Protein AF-A0A7V0ZMS6-F1 (afdb_monomer_lite)

Foldseek 3Di:
DDDDDDDPPPPPPPPPPPQQPAPLQFWKKKWWAAQAKDAQDKDKAKFLQVVLCVLSPHDDAFDQLQKWKFWADPSNHGPGTFAWGWFDDPDPSIIIIMTTPHGMDGHGDMTMMGTGTRHNDDHDQDPWFWAWDDDPFWIWIDQDQKIFIFGQAQQRDTQWMGGNNDIFGWHWFWWFADPATFGWGNGGWPDWDWRDGTTFKTKIKTKTWGHPVPHHDPFTKIKIKIWMDGHPAQKIKIKIKIFTNAQDKTPKTFDGKIFCPPTQWQKKDAPVGIDGQDQDQDKAKHPAKMWTFDQFKIKMKGPAAIWIWTSHHDPPTGIITGRDMDITGGRIDMTIIMIGIGGGDVCPVVVVSVSVCVVTPIDMFIDNPSLVVLLVVLVVLLVVLLVCLVVDDDLLNVLSVVLSLLLVLLSVQLRVCRRSNNNVSSVVSSVRSVCSSPDDSPPDPWDQFQQWTFDDHVQWTWTDGQAWIWTFAHLQQQTATRWIAGNVVRDTFFHDNRQQGWFKKWKKDDDPRIDIDTSRNFHWDWDDDRQKIWIWGDDQKTKIKIWGDHHPDSDIDIDIDIDGPDDPMDTDDMDGRPGDGGDAPDDQQQFKWKDQFLDPPDTDRACSNVQDKDKHKPPSGAQKMWIDGPHDIDIDGDDDPPDPMDMDIGGNDPPPD

Sequence (657 aa):
MNRIAMVLLVIICLASGAGAQADESGVLVEVTAGEAAVTDWVVEQMLDLATAAQLLGYQGAVQPADVRVVEVDGQGNGLGVVASQVDPAEREGEFVVTWVMPGQTQPGATRYFSVRLQDKGEVPVPQTSIRVSTGEDTITVRNGPIALEHQRGIGGMIREVTVGGTTGAFTWNDKAYDGAVYYLANHRANEMKVVADGPLRAVVETQGEYLDDSNPAASHPQAKYRFTTYAGQPVTHVEAAVTQDFAKQWGSLHFIEIQIGEAPVDSCVTDSGSAVLQQAGRSYDGDQWAAVYGDNLLIGVANGSGPGVWDGGGQHYGAYLRAGTAPWNTSYCPWQATLFWGAGQQDIQRLKSWSAIMASPPTATVHLPPLDNRLAQANSLLTAKERQLATLEGEQWAAAHVAVLLARAHLAAATTKAAAGSFGPAQEALDRAEAALSAQMGESDLEVTDGVMAGLVAGHPYLGNRKVAFVWSRPEDGAGLLSVYDRRARHEFLKVNPTAASLWQIAVKKGEGGESYSNVGVPCIVTREGHRLDFVWGGGMEVRVRATLNRSETVARLRLEAAPQEVGEGLLSVTFPAVKGILPLTQNAKGDAILDTRQLGWERPSPLHSGNVVDTRYPYGMQFSAIVADGRGLYFAEEDPEANRKNLTWSGQQQTG

Radius of gyration: 28.62 Å; chains: 1; bounding box: 100×54×70 Å

Secondary structure (DSSP, 8-state):
-----------------------TTEEEEEEE--SS-EEEEEEEEEEEHHHHHHHTT--SPPPGGG-EEEEE-TT--EEEE--EEEEE-SSTTEEEEEEEEEEEE-TT-EEEEEEESS--SPPPPPSS--EEEE-SSEEEEE-SSEEEEEEGGGTT-EEEEEETTEEEE-EE--EEESSSEEESTTS--SEEEEEEESSSEEEEEEEEE-EETTEEPTT--EEEEEEEEETT-SEEEEEEEEE-SS-PPEEEEEEEEEE-TTSS--EEEETTEEEE---SS-EEE-SSEEEEE-SS-EEEEESSSS-EEE---SSS---EEEEEEEEE-SSEEEEEEEEEEESSGGGHHHHHHHHHHHHS--EEEEE-HHHHHHHHHHHHHHHHHHHHGGG--HHHHHHHHHHHHHHHHHHHHHHHHHHTT-HHHHHHHHHHHHHHHH--TT-EEEEEETTEEEEEETTEEEEE-SSEEEEE--GGGT--EEEEEETTTTEE-B---GGG--S-EEEEEETTEEEEEESTT--EEEEEETTEEEEEE-SSEEEEEEEE--TT-S--EEEEEEEESSTT-EEEEEE-S----BPPSSGGGTT-EEEETTSTTEEEE-HHHH---EEEETTSS-SEEEEEETTEEEEEE---SS-S--EEEE-------

pLDDT: mean 89.42, std 14.13, range [22.62, 98.75]

Structure (mmCIF, N/CA/C/O backbone):
data_AF-A0A7V0ZMS6-F1
#
_entry.id   AF-A0A7V0ZMS6-F1
#
loop_
_atom_site.group_PDB
_atom_site.id
_atom_site.type_symbol
_atom_site.label_atom_id
_atom_site.label_alt_id
_atom_site.label_comp_id
_atom_site.label_asym_id
_atom_site.label_entity_id
_atom_site.label_seq_id
_atom_site.pdbx_PDB_ins_code
_atom_site.Cartn_x
_atom_site.Cartn_y
_atom_site.Cartn_z
_atom_site.occupancy
_atom_site.B_iso_or_equiv
_atom_site.auth_seq_id
_atom_site.auth_comp_id
_atom_site.auth_asym_id
_atom_site.auth_atom_id
_atom_site.pdbx_PDB_model_num
ATOM 1 N N . MET A 1 1 ? -57.181 -6.067 25.468 1.00 32.91 1 MET A N 1
ATOM 2 C CA . MET A 1 1 ? -57.775 -5.614 24.194 1.00 32.91 1 MET A CA 1
ATOM 3 C C . MET A 1 1 ? -56.885 -4.530 23.597 1.00 32.91 1 MET A C 1
ATOM 5 O O . MET A 1 1 ? -56.791 -3.449 24.155 1.00 32.91 1 MET A O 1
ATOM 9 N N . ASN A 1 2 ? -56.167 -4.926 22.542 1.00 29.48 2 ASN A N 1
ATOM 10 C CA . ASN A 1 2 ? -55.513 -4.179 21.459 1.00 29.48 2 ASN A CA 1
ATOM 11 C C . ASN A 1 2 ? -54.747 -2.880 21.773 1.00 29.48 2 ASN A C 1
ATOM 13 O O . ASN A 1 2 ? -55.294 -1.784 21.695 1.00 29.48 2 ASN A O 1
ATOM 17 N N . ARG A 1 3 ? -53.425 -3.014 21.969 1.00 25.69 3 ARG A N 1
ATOM 18 C CA . ARG A 1 3 ? -52.448 -1.970 21.623 1.00 25.69 3 ARG A CA 1
ATOM 19 C C . ARG A 1 3 ? -51.926 -2.244 20.214 1.00 25.69 3 ARG A C 1
ATOM 21 O O . ARG A 1 3 ? -51.413 -3.322 19.935 1.00 25.69 3 ARG A O 1
ATOM 28 N N . ILE A 1 4 ? -52.136 -1.264 19.347 1.00 26.53 4 ILE A N 1
ATOM 29 C CA . ILE A 1 4 ? -51.775 -1.242 17.933 1.00 26.53 4 ILE A CA 1
ATOM 30 C C . ILE A 1 4 ? -50.248 -1.189 17.819 1.00 26.53 4 ILE A C 1
ATOM 32 O O . ILE A 1 4 ? -49.621 -0.229 18.262 1.00 26.53 4 ILE A O 1
ATOM 36 N N . ALA A 1 5 ? -49.663 -2.236 17.238 1.00 27.58 5 ALA A N 1
ATOM 37 C CA . ALA A 1 5 ? -48.294 -2.238 16.750 1.00 27.58 5 ALA A CA 1
ATOM 38 C C . ALA A 1 5 ? -48.255 -1.420 15.452 1.00 27.58 5 ALA A C 1
ATOM 40 O O . ALA A 1 5 ? -48.781 -1.837 14.422 1.00 27.58 5 ALA A O 1
ATOM 41 N N . MET A 1 6 ? -47.681 -0.224 15.523 1.00 22.62 6 MET A N 1
ATOM 42 C CA . MET A 1 6 ? -47.462 0.638 14.369 1.00 22.62 6 MET A CA 1
ATOM 43 C C . MET A 1 6 ? -46.126 0.243 13.733 1.00 22.62 6 MET A C 1
ATOM 45 O O . MET A 1 6 ? -45.063 0.702 14.141 1.00 22.62 6 MET A O 1
ATOM 49 N N . VAL A 1 7 ? -46.191 -0.674 12.766 1.00 24.72 7 VAL A N 1
ATOM 50 C CA . VAL A 1 7 ? -45.080 -1.004 11.866 1.00 24.72 7 VAL A CA 1
ATOM 51 C C . VAL A 1 7 ? -44.887 0.192 10.935 1.00 24.72 7 VAL A C 1
ATOM 53 O O . VAL A 1 7 ? -45.712 0.452 10.061 1.00 24.72 7 VAL A O 1
ATOM 56 N N . LEU A 1 8 ? -43.823 0.961 11.163 1.00 23.20 8 LEU A N 1
ATOM 57 C CA . LEU A 1 8 ? -43.428 2.073 10.306 1.00 23.20 8 LEU A CA 1
ATOM 58 C C . LEU A 1 8 ? -42.739 1.496 9.058 1.00 23.20 8 LEU A C 1
ATOM 60 O O . LEU A 1 8 ? -41.528 1.288 9.036 1.00 23.20 8 LEU A O 1
ATOM 64 N N . LEU A 1 9 ? -43.532 1.188 8.033 1.00 22.78 9 LEU A N 1
ATOM 65 C CA . LEU A 1 9 ? -43.042 0.836 6.703 1.00 22.78 9 LEU A CA 1
ATOM 66 C C . LEU A 1 9 ? -42.518 2.122 6.037 1.00 22.78 9 LEU A C 1
ATOM 68 O O . LEU A 1 9 ? -43.286 2.904 5.480 1.00 22.78 9 LEU A O 1
ATOM 72 N N . VAL A 1 10 ? -41.216 2.388 6.148 1.00 25.22 10 VAL A N 1
ATOM 73 C CA . VAL A 1 10 ? -40.563 3.465 5.391 1.00 25.22 10 VAL A CA 1
ATOM 74 C C . VAL A 1 10 ? -40.392 2.974 3.956 1.00 25.22 10 VAL A C 1
ATOM 76 O O . VAL A 1 10 ? -39.513 2.169 3.665 1.00 25.22 10 VAL A O 1
ATOM 79 N N . ILE A 1 11 ? -41.257 3.449 3.061 1.00 25.55 11 ILE A N 1
ATOM 80 C CA . ILE A 1 11 ? -41.074 3.317 1.615 1.00 25.55 11 ILE A CA 1
ATOM 81 C C . ILE A 1 11 ? -39.886 4.210 1.243 1.00 25.55 11 ILE A C 1
ATOM 83 O O . ILE A 1 11 ? -40.008 5.432 1.172 1.00 25.55 11 ILE A O 1
ATOM 87 N N . ILE A 1 12 ? -38.714 3.602 1.063 1.00 29.53 12 ILE A N 1
ATOM 88 C CA . ILE A 1 12 ? -37.570 4.254 0.429 1.00 29.53 12 ILE A CA 1
ATOM 89 C C . ILE A 1 12 ? -37.911 4.337 -1.058 1.00 29.53 12 ILE A C 1
ATOM 91 O O . ILE A 1 12 ? -37.874 3.335 -1.769 1.00 29.53 12 ILE A O 1
ATOM 95 N N . CYS A 1 13 ? -38.274 5.531 -1.528 1.00 24.78 13 CYS A N 1
ATOM 96 C CA . CYS A 1 13 ? -38.250 5.838 -2.952 1.00 24.78 13 CYS A CA 1
ATOM 97 C C . CYS A 1 13 ? -36.790 5.774 -3.414 1.00 24.78 13 CYS A C 1
ATOM 99 O O . CYS A 1 13 ? -36.061 6.761 -3.329 1.00 24.78 13 CYS A O 1
ATOM 101 N N . LEU A 1 14 ? -36.359 4.598 -3.870 1.00 30.97 14 LEU A N 1
ATOM 102 C CA . LEU A 1 14 ? -35.185 4.470 -4.718 1.00 30.97 14 LEU A CA 1
ATOM 103 C C . LEU A 1 14 ? -35.479 5.289 -5.974 1.00 30.97 14 LEU A C 1
ATOM 105 O O . LEU A 1 14 ? -36.296 4.899 -6.806 1.00 30.97 14 LEU A O 1
ATOM 109 N N . ALA A 1 15 ? -34.831 6.444 -6.101 1.00 29.28 15 ALA A N 1
ATOM 110 C CA . ALA A 1 15 ? -34.586 7.019 -7.408 1.00 29.28 15 ALA A CA 1
ATOM 111 C C . ALA A 1 15 ? -33.627 6.057 -8.118 1.00 29.28 15 ALA A C 1
ATOM 113 O O . ALA A 1 15 ? -32.411 6.217 -8.073 1.00 29.28 15 ALA A O 1
ATOM 114 N N . SER A 1 16 ? -34.185 5.000 -8.704 1.00 33.62 16 SER A N 1
ATOM 115 C CA . SER A 1 16 ? -33.523 4.196 -9.714 1.00 33.62 16 SER A CA 1
ATOM 116 C C . SER A 1 16 ? -33.267 5.127 -10.893 1.00 33.62 16 SER A C 1
ATOM 118 O O . SER A 1 16 ? -34.127 5.307 -11.759 1.00 33.62 16 SER A O 1
ATOM 120 N N . GLY A 1 17 ? -32.105 5.781 -10.893 1.00 31.91 17 GLY A N 1
ATOM 121 C CA . GLY A 1 17 ? -31.514 6.227 -12.141 1.00 31.91 17 GLY A CA 1
ATOM 122 C C . GLY A 1 17 ? -31.508 5.010 -13.053 1.00 31.91 17 GLY A C 1
ATOM 123 O O . GLY A 1 17 ? -31.027 3.950 -12.654 1.00 31.91 17 GLY A O 1
ATOM 124 N N . ALA A 1 18 ? -32.143 5.131 -14.213 1.00 33.91 18 ALA A N 1
ATOM 125 C CA . ALA A 1 18 ? -32.092 4.127 -15.258 1.00 33.91 18 ALA A CA 1
ATOM 126 C C . ALA A 1 18 ? -30.639 4.045 -15.747 1.00 33.91 18 ALA A C 1
ATOM 128 O O . ALA A 1 18 ? -30.261 4.693 -16.719 1.00 33.91 18 ALA A O 1
ATOM 129 N N . GLY A 1 19 ? -29.805 3.326 -14.998 1.00 35.16 19 GLY A N 1
ATOM 130 C CA . GLY A 1 19 ? -28.510 2.871 -15.456 1.00 35.16 19 GLY A CA 1
ATOM 131 C C . GLY A 1 19 ? -28.765 1.894 -16.587 1.00 35.16 19 GLY A C 1
ATOM 132 O O . GLY A 1 19 ? -29.598 0.994 -16.457 1.00 35.16 19 GLY A O 1
ATOM 133 N N . ALA A 1 20 ? -28.093 2.121 -17.711 1.00 37.31 20 ALA A N 1
ATOM 134 C CA . ALA A 1 20 ? -27.958 1.129 -18.758 1.00 37.31 20 ALA A CA 1
ATOM 135 C C . ALA A 1 20 ? -27.624 -0.225 -18.115 1.00 37.31 20 ALA A C 1
ATOM 137 O O . ALA A 1 20 ? -26.882 -0.280 -17.133 1.00 37.31 20 ALA A O 1
ATOM 138 N N . GLN A 1 21 ? -28.211 -1.294 -18.644 1.00 40.16 21 GLN A N 1
ATOM 139 C CA . GLN A 1 21 ? -27.865 -2.666 -18.296 1.00 40.16 21 GLN A CA 1
ATOM 140 C C . GLN A 1 21 ? -26.408 -2.868 -18.733 1.00 40.16 21 GLN A C 1
ATOM 142 O O . GLN A 1 21 ? -26.144 -3.254 -19.869 1.00 40.16 21 GLN A O 1
ATOM 147 N N . ALA A 1 22 ? -25.466 -2.467 -17.877 1.00 48.47 22 ALA A N 1
ATOM 148 C CA . ALA A 1 22 ? -24.055 -2.727 -18.070 1.00 48.47 22 ALA A CA 1
ATOM 149 C C . ALA A 1 22 ? -23.915 -4.238 -18.235 1.00 48.47 22 ALA A C 1
ATOM 151 O O . ALA A 1 22 ? -24.579 -5.000 -17.532 1.00 48.47 22 ALA A O 1
ATOM 152 N N . ASP A 1 23 ? -23.117 -4.651 -19.208 1.00 56.16 23 ASP A N 1
ATOM 153 C CA . ASP A 1 23 ? -22.785 -6.046 -19.442 1.00 56.16 23 ASP A CA 1
ATOM 154 C C . ASP A 1 23 ? -22.278 -6.671 -18.127 1.00 56.16 23 ASP A C 1
ATOM 156 O O . ASP A 1 23 ? -21.137 -6.453 -17.724 1.00 56.16 23 ASP A O 1
ATOM 160 N N . GLU A 1 24 ? -23.148 -7.403 -17.419 1.00 64.94 24 GLU A N 1
ATOM 161 C CA . GLU A 1 24 ? -22.875 -8.011 -16.104 1.00 64.94 24 GLU A CA 1
ATOM 162 C C . GLU A 1 24 ? -21.869 -9.178 -16.199 1.00 64.94 24 GLU A C 1
ATOM 164 O O . GLU A 1 24 ? -21.726 -9.959 -15.264 1.00 64.94 24 GLU A O 1
ATOM 169 N N . SER A 1 25 ? -21.179 -9.347 -17.329 1.00 76.62 25 SER A N 1
ATOM 170 C CA . SER A 1 25 ? -20.380 -10.537 -17.623 1.00 76.62 25 SER A CA 1
ATOM 171 C C . SER A 1 25 ? -18.946 -10.522 -17.075 1.00 76.62 25 SER A C 1
ATOM 173 O O . SER A 1 25 ? -18.233 -11.515 -17.252 1.00 76.62 25 SER A O 1
ATOM 175 N N . GLY A 1 26 ? -18.491 -9.469 -16.384 1.00 92.69 26 GLY A N 1
ATOM 176 C CA . GLY A 1 26 ? -17.095 -9.388 -15.935 1.00 92.69 26 GLY A CA 1
ATOM 177 C C . GLY A 1 26 ? -16.793 -8.405 -14.804 1.00 92.69 26 GLY A C 1
ATOM 178 O O . GLY A 1 26 ? -17.678 -7.751 -14.254 1.00 92.69 26 GLY A O 1
ATOM 179 N N . VAL A 1 27 ? -15.505 -8.315 -14.465 1.00 96.88 27 VAL A N 1
ATOM 180 C CA . VAL A 1 27 ? -14.947 -7.303 -13.553 1.00 96.88 27 VAL A CA 1
ATOM 181 C C . VAL A 1 27 ? -14.657 -6.042 -14.362 1.00 96.88 27 VAL A C 1
ATOM 183 O O . VAL A 1 27 ? -13.932 -6.108 -15.353 1.00 96.88 27 VAL A O 1
ATOM 186 N N . LEU A 1 28 ? -15.201 -4.897 -13.958 1.00 97.00 28 LEU A N 1
ATOM 187 C CA . LEU A 1 28 ? -14.939 -3.619 -14.615 1.00 97.00 28 LEU A CA 1
ATOM 188 C C . LEU A 1 28 ? -13.700 -2.965 -13.988 1.00 97.00 28 LEU A C 1
ATOM 190 O O . LEU A 1 28 ? -13.540 -2.953 -12.771 1.00 97.00 28 LEU A O 1
ATOM 194 N N . VAL A 1 29 ? -12.822 -2.418 -14.819 1.00 97.75 29 VAL A N 1
ATOM 195 C CA . VAL A 1 29 ? -11.628 -1.684 -14.406 1.00 97.75 29 VAL A CA 1
ATOM 196 C C . VAL A 1 29 ? -11.625 -0.325 -15.089 1.00 97.75 29 VAL A C 1
ATOM 198 O O . VAL A 1 29 ? -11.596 -0.229 -16.317 1.00 97.75 29 VAL A O 1
ATOM 201 N N . GLU A 1 30 ? -11.638 0.729 -14.284 1.00 97.31 30 GLU A N 1
ATOM 202 C CA . GLU A 1 30 ? -11.484 2.111 -14.727 1.00 97.31 30 GLU A CA 1
ATOM 203 C C . GLU A 1 30 ? -10.013 2.498 -14.632 1.00 97.31 30 GLU A C 1
ATOM 205 O O . GLU A 1 30 ? -9.435 2.463 -13.549 1.00 97.31 30 GLU A O 1
ATOM 210 N N . VAL A 1 31 ? -9.397 2.875 -15.750 1.00 97.94 31 VAL A N 1
ATOM 211 C CA . VAL A 1 31 ? -7.995 3.303 -15.798 1.00 97.94 31 VAL A CA 1
ATOM 212 C C . VAL A 1 31 ? -7.949 4.784 -16.135 1.00 97.94 31 VAL A C 1
ATOM 214 O O . VAL A 1 31 ? -8.321 5.182 -17.239 1.00 97.94 31 VAL A O 1
ATOM 217 N N . THR A 1 32 ? -7.482 5.603 -15.197 1.00 97.62 32 THR A N 1
ATOM 218 C CA . THR A 1 32 ? -7.339 7.053 -15.377 1.00 97.62 32 THR A CA 1
ATOM 219 C C . THR A 1 32 ? -5.871 7.406 -15.551 1.00 97.62 32 THR A C 1
ATOM 221 O O . THR A 1 32 ? -5.050 7.091 -14.694 1.00 97.62 32 THR A O 1
ATOM 224 N N . ALA A 1 33 ? -5.522 8.053 -16.664 1.00 97.06 33 ALA A N 1
ATOM 225 C CA . ALA A 1 33 ? -4.167 8.557 -16.874 1.00 97.06 33 ALA A CA 1
ATOM 226 C C . ALA A 1 33 ? -3.835 9.668 -15.866 1.00 97.06 33 ALA A C 1
ATOM 228 O O . ALA A 1 33 ? -4.697 10.481 -15.532 1.00 97.06 33 ALA A O 1
ATOM 229 N N . GLY A 1 34 ? -2.581 9.725 -15.413 1.00 95.94 34 GLY A N 1
ATOM 230 C CA . GLY A 1 34 ? -2.112 10.795 -14.534 1.00 95.94 34 GLY A CA 1
ATOM 231 C C . GLY A 1 34 ? -1.880 12.116 -15.271 1.00 95.94 34 GLY A C 1
ATOM 232 O O . GLY A 1 34 ? -2.579 12.462 -16.226 1.00 95.94 34 GLY A O 1
ATOM 233 N N . GLU A 1 35 ? -0.879 12.876 -14.831 1.00 95.75 35 GLU A N 1
ATOM 234 C CA . GLU A 1 35 ? -0.602 14.223 -15.360 1.00 95.75 35 GLU A CA 1
ATOM 235 C C . GLU A 1 35 ? 0.059 14.239 -16.750 1.00 95.75 35 GLU A C 1
ATOM 237 O O . GLU A 1 35 ? 0.069 15.271 -17.426 1.00 95.75 35 GLU A O 1
ATOM 242 N N . ALA A 1 36 ? 0.586 13.103 -17.209 1.00 95.31 36 ALA A N 1
ATOM 243 C CA . ALA A 1 36 ? 1.233 12.962 -18.508 1.00 95.31 36 ALA A CA 1
ATOM 244 C C . ALA A 1 36 ? 0.434 12.049 -19.448 1.00 95.31 36 ALA A C 1
ATOM 246 O O . ALA A 1 36 ? -0.219 11.095 -19.026 1.00 95.31 36 ALA A O 1
ATOM 247 N N . ALA A 1 37 ? 0.514 12.331 -20.753 1.00 95.62 37 ALA A N 1
ATOM 248 C CA . ALA A 1 37 ? -0.052 11.451 -21.765 1.00 95.62 37 ALA A CA 1
ATOM 249 C C . ALA A 1 37 ? 0.742 10.140 -21.811 1.00 95.62 37 ALA A C 1
ATOM 251 O O . ALA A 1 37 ? 1.974 10.152 -21.771 1.00 95.62 37 ALA A O 1
ATOM 252 N N . VAL A 1 38 ? 0.041 9.023 -21.975 1.00 96.06 38 VAL A N 1
ATOM 253 C CA . VAL A 1 38 ? 0.652 7.697 -22.126 1.00 96.06 38 VAL A CA 1
ATOM 254 C C . VAL A 1 38 ? 0.266 7.093 -23.470 1.00 96.06 38 VAL A C 1
ATOM 256 O O . VAL A 1 38 ? -0.754 7.455 -24.054 1.00 96.06 38 VAL A O 1
ATOM 259 N N . THR A 1 39 ? 1.099 6.211 -24.014 1.00 95.25 39 THR A N 1
ATOM 260 C CA . THR A 1 39 ? 0.839 5.519 -25.286 1.00 95.25 39 THR A CA 1
ATOM 261 C C . THR A 1 39 ? 1.172 4.051 -25.126 1.00 95.25 39 THR A C 1
ATOM 263 O O . THR A 1 39 ? 2.243 3.744 -24.607 1.00 95.25 39 THR A O 1
ATOM 266 N N . ASP A 1 40 ? 0.248 3.179 -25.536 1.00 94.19 40 ASP A N 1
ATOM 267 C CA . ASP A 1 40 ? 0.382 1.721 -25.415 1.00 94.19 40 ASP A CA 1
ATOM 268 C C . ASP A 1 40 ? 0.790 1.296 -23.993 1.00 94.19 40 ASP A C 1
ATOM 270 O O . ASP A 1 40 ? 1.676 0.468 -23.771 1.00 94.19 40 ASP A O 1
ATOM 274 N N . TRP A 1 41 ? 0.162 1.936 -23.003 1.00 95.12 41 TRP A N 1
ATOM 275 C CA . TRP A 1 41 ? 0.467 1.715 -21.596 1.00 95.12 41 TRP A CA 1
ATOM 276 C C . TRP A 1 41 ? 0.091 0.291 -21.198 1.00 95.12 41 TRP A C 1
ATOM 278 O O . TRP A 1 41 ? -0.985 -0.187 -21.547 1.00 95.12 41 TRP A O 1
ATOM 288 N N . VAL A 1 42 ? 0.957 -0.381 -20.448 1.00 95.50 42 VAL A N 1
ATOM 289 C CA . VAL A 1 42 ? 0.662 -1.712 -19.917 1.00 95.50 42 VAL A CA 1
ATOM 290 C C . VAL A 1 42 ? 0.044 -1.541 -18.538 1.00 95.50 42 VAL A C 1
ATOM 292 O O . VAL A 1 42 ? 0.679 -1.008 -17.632 1.00 95.50 42 VAL A O 1
ATOM 295 N N . VAL A 1 43 ? -1.209 -1.960 -18.403 1.00 96.44 43 VAL A N 1
ATOM 296 C CA . VAL A 1 43 ? -1.930 -1.975 -17.132 1.00 96.44 43 VAL A CA 1
ATOM 297 C C . VAL A 1 43 ? -1.705 -3.326 -16.471 1.00 96.44 43 VAL A C 1
ATOM 299 O O . VAL A 1 43 ? -1.746 -4.362 -17.136 1.00 96.44 43 VAL A O 1
ATOM 302 N N . GLU A 1 44 ? -1.485 -3.309 -15.163 1.00 96.00 44 GLU A N 1
ATOM 303 C CA . GLU A 1 44 ? -1.401 -4.493 -14.322 1.00 96.00 44 GLU A CA 1
ATOM 304 C C . GLU A 1 44 ? -2.417 -4.361 -13.189 1.00 96.00 44 GLU A C 1
ATOM 306 O O . GLU A 1 44 ? -2.471 -3.327 -12.527 1.00 96.00 44 GLU A O 1
ATOM 311 N N . GLN A 1 45 ? -3.209 -5.408 -12.963 1.00 97.31 45 GLN A N 1
ATOM 312 C CA . GLN A 1 45 ? -4.119 -5.471 -11.829 1.00 97.31 45 GLN A CA 1
ATOM 313 C C . GLN A 1 45 ? -4.131 -6.877 -11.231 1.00 97.31 45 GLN A C 1
ATOM 315 O O . GLN A 1 45 ? -4.396 -7.859 -11.925 1.00 97.31 45 GLN A O 1
ATOM 320 N N . MET A 1 46 ? -3.880 -6.971 -9.925 1.00 97.19 46 MET A N 1
ATOM 321 C CA . MET A 1 46 ? -4.127 -8.195 -9.166 1.00 97.19 46 MET A CA 1
ATOM 322 C C . MET A 1 46 ? -5.626 -8.310 -8.875 1.00 97.19 46 MET A C 1
ATOM 324 O O . MET A 1 46 ? -6.233 -7.352 -8.395 1.00 97.19 46 MET A O 1
ATOM 328 N N . LEU A 1 47 ? -6.222 -9.461 -9.186 1.00 98.00 47 LEU A N 1
ATOM 329 C CA . LEU A 1 47 ? -7.656 -9.719 -9.077 1.00 98.00 47 LEU A CA 1
ATOM 330 C C . LEU A 1 47 ? -7.925 -11.104 -8.477 1.00 98.00 47 LEU A C 1
ATOM 332 O O . LEU A 1 47 ? -7.363 -12.103 -8.923 1.00 98.00 47 LEU A O 1
ATOM 336 N N . ASP A 1 48 ? -8.852 -11.178 -7.526 1.00 97.19 48 ASP A N 1
ATOM 337 C CA . ASP A 1 48 ? -9.429 -12.426 -7.011 1.00 97.19 48 ASP A CA 1
ATOM 338 C C . ASP A 1 48 ? -10.481 -12.969 -7.996 1.00 97.19 48 ASP A C 1
ATOM 340 O O . ASP A 1 48 ? -11.694 -12.795 -7.836 1.00 97.19 48 ASP A O 1
ATOM 344 N N . LEU A 1 49 ? -10.016 -13.592 -9.081 1.00 96.62 49 LEU A N 1
ATOM 345 C CA . LEU A 1 49 ? -10.911 -14.061 -10.141 1.00 96.62 49 LEU A CA 1
ATOM 346 C C . LEU A 1 49 ? -11.792 -15.229 -9.685 1.00 96.62 49 LEU A C 1
ATOM 348 O O . LEU A 1 49 ? -12.883 -15.399 -10.228 1.00 96.62 49 LEU A O 1
ATOM 352 N N . ALA A 1 50 ? -11.365 -16.009 -8.687 1.00 95.56 50 ALA A N 1
ATOM 353 C CA . ALA A 1 50 ? -12.171 -17.091 -8.129 1.00 95.56 50 ALA A CA 1
ATOM 354 C C . ALA A 1 50 ? -13.437 -16.556 -7.441 1.00 95.56 50 ALA A C 1
ATOM 356 O O . ALA A 1 50 ? -14.549 -16.979 -7.776 1.00 95.56 50 ALA A O 1
ATO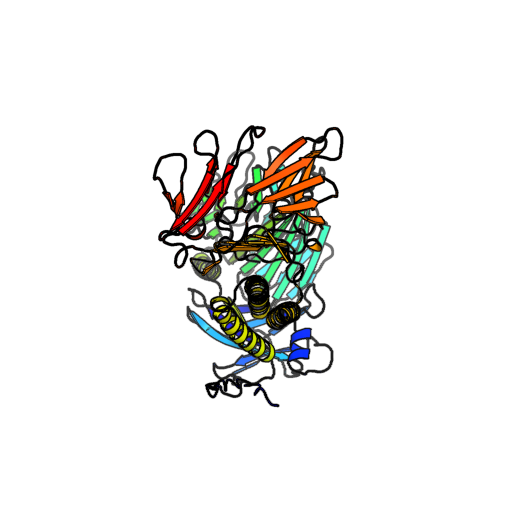M 357 N N . THR A 1 51 ? -13.296 -15.575 -6.544 1.00 96.12 51 THR A N 1
ATOM 358 C CA . THR A 1 51 ? -14.455 -14.950 -5.892 1.00 96.12 51 THR A CA 1
ATOM 359 C C . THR A 1 51 ? -15.290 -14.145 -6.887 1.00 96.12 51 THR A C 1
ATOM 361 O O . THR A 1 51 ? -16.523 -14.168 -6.816 1.00 96.12 51 THR A O 1
ATOM 364 N N . ALA A 1 52 ? -14.652 -13.467 -7.850 1.00 96.62 52 ALA A N 1
ATOM 365 C CA . ALA A 1 52 ? -15.373 -12.777 -8.918 1.00 96.62 52 ALA A CA 1
ATOM 366 C C . ALA A 1 52 ? -16.255 -13.749 -9.716 1.00 96.62 52 ALA A C 1
ATOM 368 O O . ALA A 1 52 ? -17.438 -13.477 -9.914 1.00 96.62 52 ALA A O 1
ATOM 369 N N . ALA A 1 53 ? -15.718 -14.911 -10.106 1.00 95.44 53 ALA A N 1
ATOM 370 C CA . ALA A 1 53 ? -16.462 -15.940 -10.825 1.00 95.44 53 ALA A CA 1
ATOM 371 C C . ALA A 1 53 ? -17.699 -16.400 -10.044 1.00 95.44 53 ALA A C 1
ATOM 373 O O . ALA A 1 53 ? -18.796 -16.446 -10.599 1.00 95.44 53 ALA A O 1
ATOM 374 N N . GLN A 1 54 ? -17.536 -16.672 -8.746 1.00 94.88 54 GLN A N 1
ATOM 375 C CA . GLN A 1 54 ? -18.636 -17.073 -7.871 1.00 94.88 54 GLN A CA 1
ATOM 376 C C . GLN A 1 54 ? -19.723 -15.993 -7.777 1.00 94.88 54 GLN A C 1
ATOM 378 O O . GLN A 1 54 ? -20.909 -16.306 -7.887 1.00 94.88 54 GLN A O 1
ATOM 383 N N . LEU A 1 55 ? -19.337 -14.728 -7.582 1.00 94.56 55 LEU A N 1
ATOM 384 C CA . LEU A 1 55 ? -20.278 -13.607 -7.473 1.00 94.56 55 LEU A CA 1
ATOM 385 C C . LEU A 1 55 ? -21.033 -13.318 -8.769 1.00 94.56 55 LEU A C 1
ATOM 387 O O . LEU A 1 55 ? -22.187 -12.899 -8.717 1.00 94.56 55 LEU A O 1
ATOM 391 N N . LEU A 1 56 ? -20.389 -13.549 -9.910 1.00 94.38 56 LEU A N 1
ATOM 392 C CA . LEU A 1 56 ? -20.985 -13.411 -11.239 1.00 94.38 56 LEU A CA 1
ATOM 393 C C . LEU A 1 56 ? -21.781 -14.664 -11.659 1.00 94.38 56 LEU A C 1
ATOM 395 O O . LEU A 1 56 ? -22.376 -14.688 -12.732 1.00 94.38 56 LEU A O 1
ATOM 399 N N . GLY A 1 57 ? -21.825 -15.706 -10.819 1.00 94.06 57 GLY A N 1
ATOM 400 C CA . GLY A 1 57 ? -22.613 -16.917 -11.057 1.00 94.06 57 GLY A CA 1
ATOM 401 C C . GLY A 1 57 ? -21.971 -17.936 -12.006 1.00 94.06 57 GLY A C 1
ATOM 402 O O . GLY A 1 57 ? -22.654 -18.859 -12.456 1.00 94.06 57 GLY A O 1
ATOM 403 N N . TYR A 1 58 ? -20.676 -17.809 -12.303 1.00 91.88 58 TYR A N 1
ATOM 404 C CA . TYR A 1 58 ? -19.939 -18.800 -13.084 1.00 91.88 58 TYR A CA 1
ATOM 405 C C . TYR A 1 58 ? -19.714 -20.088 -12.280 1.00 91.88 58 TYR A C 1
ATOM 407 O O . TYR A 1 58 ? -19.536 -20.073 -11.062 1.00 91.88 58 TYR A O 1
ATOM 415 N N . GLN A 1 59 ? -19.701 -21.227 -12.978 1.00 87.69 59 GLN A N 1
ATOM 416 C CA . GLN A 1 59 ? -19.414 -22.534 -12.384 1.00 87.69 59 GLN A CA 1
ATOM 417 C C . GLN A 1 59 ? -18.017 -23.019 -12.783 1.00 87.69 59 GLN A C 1
ATOM 419 O O . GLN A 1 59 ? -17.647 -22.949 -13.954 1.00 87.69 59 GLN A O 1
ATOM 424 N N . GLY A 1 60 ? -17.272 -23.571 -11.822 1.00 86.44 60 GLY A N 1
ATOM 425 C CA . GLY A 1 60 ? -15.941 -24.150 -12.036 1.00 86.44 60 GLY A CA 1
ATOM 426 C C . GLY A 1 60 ? -14.781 -23.187 -11.766 1.00 86.44 60 GLY A C 1
ATOM 427 O O . GLY A 1 60 ? -14.975 -21.999 -11.530 1.00 86.44 60 GLY A O 1
ATOM 428 N N . ALA A 1 61 ? -13.560 -23.728 -11.773 1.00 90.25 61 ALA A N 1
ATOM 429 C CA . ALA A 1 61 ? -12.342 -22.953 -11.548 1.00 90.25 61 ALA A CA 1
ATOM 430 C C . ALA A 1 61 ? -12.021 -22.060 -12.756 1.00 90.25 61 ALA A C 1
ATOM 432 O O . ALA A 1 61 ? -12.072 -22.521 -13.899 1.00 90.25 61 ALA A O 1
ATOM 433 N N . VAL A 1 62 ? -11.639 -20.807 -12.497 1.00 92.25 62 VAL A N 1
ATOM 434 C CA . VAL A 1 62 ? -11.160 -19.887 -13.536 1.00 92.25 62 VAL A CA 1
ATOM 435 C C . VAL A 1 62 ? -9.839 -20.405 -14.094 1.00 92.25 62 VAL A C 1
ATOM 437 O O . VAL A 1 62 ? -8.885 -20.623 -13.351 1.00 92.25 62 VAL A O 1
ATOM 440 N N . GLN A 1 63 ? -9.788 -20.606 -15.409 1.00 92.88 63 GLN A N 1
ATOM 441 C CA . GLN A 1 63 ? -8.555 -20.939 -16.115 1.00 92.88 63 GLN A CA 1
ATOM 442 C C . GLN A 1 63 ? -7.957 -19.657 -16.704 1.00 92.88 63 GLN A C 1
ATOM 444 O O . GLN A 1 63 ? -8.686 -18.940 -17.392 1.00 92.88 63 GLN A O 1
ATOM 449 N N . PRO A 1 64 ? -6.650 -19.378 -16.529 1.00 92.19 64 PRO A N 1
ATOM 450 C CA . PRO A 1 64 ? -6.000 -18.209 -17.133 1.00 92.19 64 PRO A CA 1
ATOM 451 C C . PRO A 1 64 ? -6.236 -18.093 -18.645 1.00 92.19 64 PRO A C 1
ATOM 453 O O . PRO A 1 64 ? -6.464 -17.007 -19.170 1.00 92.19 64 PRO A O 1
ATOM 456 N N . ALA A 1 65 ? -6.259 -19.235 -19.342 1.00 92.12 65 ALA A N 1
ATOM 457 C CA . ALA A 1 65 ? -6.495 -19.312 -20.782 1.00 92.12 65 ALA A CA 1
ATOM 458 C C . ALA A 1 65 ? -7.913 -18.895 -21.215 1.00 92.12 65 ALA A C 1
ATOM 460 O O . ALA A 1 65 ? -8.116 -18.625 -22.399 1.00 92.12 65 ALA A O 1
ATOM 461 N N . ASP A 1 66 ? -8.865 -18.795 -20.285 1.00 93.19 66 ASP A N 1
ATOM 462 C CA . ASP A 1 66 ? -10.262 -18.417 -20.530 1.00 93.19 66 ASP A CA 1
ATOM 463 C C . ASP A 1 66 ? -10.59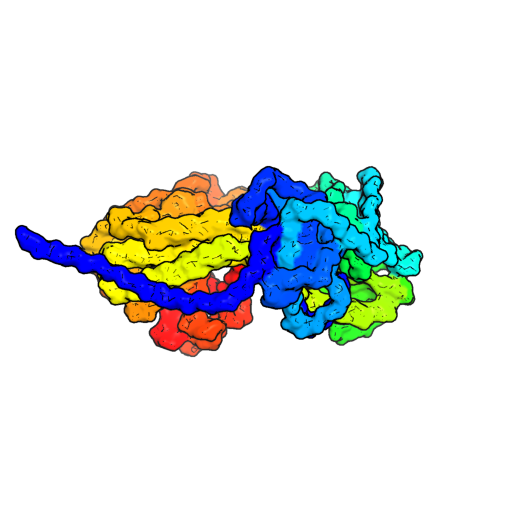7 -17.008 -19.988 1.00 93.19 66 ASP A C 1
ATOM 465 O O . ASP A 1 66 ? -11.767 -16.636 -19.885 1.00 93.19 66 ASP A O 1
ATOM 469 N N . VAL A 1 67 ? -9.589 -16.219 -19.598 1.00 95.50 67 VAL A N 1
ATOM 470 C CA . VAL A 1 67 ? -9.763 -14.827 -19.155 1.00 95.50 67 VAL A CA 1
ATOM 471 C C . VAL A 1 67 ? -9.422 -13.876 -20.299 1.00 95.50 67 VAL A C 1
ATOM 473 O O . VAL A 1 67 ? -8.395 -14.031 -20.965 1.00 95.50 67 VAL A O 1
ATOM 476 N N . ARG A 1 68 ? -10.278 -12.883 -20.547 1.00 95.31 68 ARG A N 1
ATOM 477 C CA . ARG A 1 68 ? -10.098 -11.888 -21.615 1.00 95.31 68 ARG A CA 1
ATOM 478 C C . ARG A 1 68 ? -10.278 -10.484 -21.080 1.00 95.31 68 ARG A C 1
ATOM 480 O O . ARG A 1 68 ? -11.133 -10.255 -20.232 1.00 95.31 68 ARG A O 1
ATOM 487 N N . VAL A 1 69 ? -9.517 -9.541 -21.626 1.00 97.44 69 VAL A N 1
ATOM 488 C CA . VAL A 1 69 ? -9.723 -8.115 -21.369 1.00 97.44 69 VAL A CA 1
ATOM 489 C C . VAL A 1 69 ? -10.319 -7.469 -22.613 1.00 97.44 69 VAL A C 1
ATOM 491 O O . VAL A 1 69 ? -9.782 -7.592 -23.716 1.00 97.44 69 VAL A O 1
ATOM 494 N N . VAL A 1 70 ? -11.451 -6.798 -22.434 1.00 96.75 70 VAL A N 1
ATOM 495 C CA . VAL A 1 70 ? -12.176 -6.083 -23.486 1.00 96.75 70 VAL A CA 1
ATOM 496 C C . VAL A 1 70 ? -12.213 -4.613 -23.113 1.00 96.75 70 VAL A C 1
ATOM 498 O O . VAL A 1 70 ? -12.664 -4.272 -22.025 1.00 96.75 70 VAL A O 1
ATOM 501 N N . GLU A 1 71 ? -11.754 -3.734 -23.996 1.00 97.25 71 GLU A N 1
ATOM 502 C CA . GLU A 1 71 ? -12.009 -2.307 -23.822 1.00 97.25 71 GLU A CA 1
ATOM 503 C C . GLU A 1 71 ? -13.498 -2.039 -24.048 1.00 97.25 71 GLU A C 1
ATOM 505 O O . GLU A 1 71 ? -14.082 -2.549 -25.008 1.00 97.25 71 GLU A O 1
ATOM 510 N N . VAL A 1 72 ? -14.113 -1.251 -23.172 1.00 96.38 72 VAL A N 1
ATOM 511 C CA . VAL A 1 72 ? -15.528 -0.880 -23.245 1.00 96.38 72 VAL A CA 1
ATOM 512 C C . VAL A 1 72 ? -15.683 0.641 -23.230 1.00 96.38 72 VAL A C 1
ATOM 514 O O . VAL A 1 72 ? -14.801 1.366 -22.769 1.00 96.38 72 VAL A O 1
ATOM 517 N N . ASP A 1 73 ? -16.793 1.151 -23.755 1.00 93.56 73 ASP A N 1
ATOM 518 C CA . ASP A 1 73 ? -17.149 2.560 -23.576 1.00 93.56 73 ASP A CA 1
ATOM 519 C C . ASP A 1 73 ? -17.721 2.825 -22.168 1.00 93.56 73 ASP A C 1
ATOM 521 O O . ASP A 1 73 ? -17.945 1.907 -21.378 1.00 93.56 73 ASP A O 1
ATOM 525 N N . GLY A 1 74 ? -18.001 4.091 -21.844 1.00 86.19 74 GLY A N 1
ATOM 526 C CA . GLY A 1 74 ? -18.602 4.464 -20.554 1.00 86.19 74 GLY A CA 1
ATOM 527 C C . GLY A 1 74 ? -20.033 3.946 -20.332 1.00 86.19 74 GLY A C 1
ATOM 528 O O . GLY A 1 74 ? -20.614 4.203 -19.282 1.00 86.19 74 GLY A O 1
ATOM 529 N N . GLN A 1 75 ? -20.628 3.256 -21.311 1.00 86.31 75 GLN A N 1
ATOM 530 C CA . GLN A 1 75 ? -21.912 2.560 -21.193 1.00 86.31 75 GLN A CA 1
ATOM 531 C C . GLN A 1 75 ? -21.736 1.035 -21.070 1.00 86.31 75 GLN A C 1
ATOM 533 O O . GLN A 1 75 ? -22.728 0.326 -20.912 1.00 86.31 75 GLN A O 1
ATOM 538 N N . GLY A 1 76 ? -20.499 0.529 -21.125 1.00 87.25 76 GLY A N 1
ATOM 539 C CA . GLY A 1 76 ? -20.177 -0.895 -21.079 1.00 87.25 76 GLY A CA 1
ATOM 540 C C . GLY A 1 76 ? -20.230 -1.603 -22.437 1.00 87.25 76 GLY A C 1
ATOM 541 O O . GLY A 1 76 ? -20.112 -2.827 -22.480 1.00 87.25 76 GLY A O 1
ATOM 542 N N . ASN A 1 77 ? -20.389 -0.885 -23.555 1.00 90.50 77 ASN A N 1
ATOM 543 C CA . ASN A 1 77 ? -20.372 -1.508 -24.878 1.00 90.50 77 ASN A CA 1
ATOM 544 C C . ASN A 1 77 ? -18.934 -1.871 -25.271 1.00 90.50 77 ASN A C 1
ATOM 546 O O . ASN A 1 77 ? -18.041 -1.029 -25.212 1.00 90.50 77 ASN A O 1
ATOM 550 N N . GLY A 1 78 ? -18.714 -3.108 -25.723 1.00 92.19 78 GLY A N 1
ATOM 551 C CA . GLY A 1 78 ? -17.396 -3.578 -26.159 1.00 92.19 78 GLY A CA 1
ATOM 552 C C . GLY A 1 78 ? -16.858 -2.823 -27.377 1.00 92.19 78 GLY A C 1
ATOM 553 O O . GLY A 1 78 ? -17.494 -2.800 -28.430 1.00 92.19 78 GLY A O 1
ATOM 554 N N . LEU A 1 79 ? -15.659 -2.260 -27.239 1.00 94.00 79 LEU A N 1
ATOM 555 C CA . LEU A 1 79 ? -14.888 -1.602 -28.296 1.00 94.00 79 LEU A CA 1
ATOM 556 C C . LEU A 1 79 ? -13.894 -2.564 -28.964 1.00 94.00 79 LEU A C 1
ATOM 558 O O . LEU A 1 79 ? -13.630 -2.440 -30.159 1.00 94.00 79 LEU A O 1
ATOM 562 N N . GLY A 1 80 ? -13.381 -3.552 -28.224 1.00 94.31 80 GLY A N 1
ATOM 563 C CA . GLY A 1 80 ? -12.525 -4.607 -28.769 1.00 94.31 80 GLY A CA 1
ATOM 564 C C . GLY A 1 80 ? -11.754 -5.382 -27.702 1.00 94.31 80 GLY A C 1
ATOM 565 O O . GLY A 1 80 ? -11.497 -4.872 -26.615 1.00 94.31 80 GLY A O 1
ATOM 566 N N . VAL A 1 81 ? -11.378 -6.626 -28.016 1.00 96.12 81 VAL A N 1
ATOM 567 C CA . VAL A 1 81 ? -10.453 -7.414 -27.182 1.00 96.12 81 VAL A CA 1
ATOM 568 C C . VAL A 1 81 ? -9.060 -6.797 -27.293 1.00 96.12 81 VAL A C 1
ATOM 570 O O . VAL A 1 81 ? -8.619 -6.478 -28.399 1.00 96.12 81 VAL A O 1
ATOM 573 N N . VAL A 1 82 ? -8.362 -6.643 -26.170 1.00 96.75 82 VAL A N 1
ATOM 574 C CA . VAL A 1 82 ? -6.983 -6.132 -26.132 1.00 96.75 82 VAL A CA 1
ATOM 575 C C . VAL A 1 82 ? -5.988 -7.261 -25.878 1.00 96.75 82 VAL A C 1
ATOM 577 O O . VAL A 1 82 ? -6.344 -8.309 -25.341 1.00 96.75 82 VAL A O 1
ATOM 580 N N . ALA A 1 83 ? -4.728 -7.059 -26.273 1.00 96.88 83 ALA A N 1
ATOM 581 C CA . ALA A 1 83 ? -3.663 -7.990 -25.917 1.00 96.88 83 ALA A CA 1
ATOM 582 C C . ALA A 1 83 ? -3.565 -8.072 -24.389 1.00 96.88 83 ALA A C 1
ATOM 584 O O . ALA A 1 83 ? -3.418 -7.041 -23.726 1.00 96.88 83 ALA A O 1
ATOM 585 N N . SER A 1 84 ? -3.642 -9.287 -23.848 1.00 97.12 84 SER A N 1
ATOM 586 C CA . SER A 1 84 ? -3.633 -9.536 -22.410 1.00 97.12 84 SER A CA 1
ATOM 587 C C . SER A 1 84 ? -2.867 -10.806 -22.042 1.00 97.12 84 SER A C 1
ATOM 589 O O . SER A 1 84 ? -2.677 -11.705 -22.858 1.00 97.12 84 SER A O 1
ATOM 591 N N . GLN A 1 85 ? -2.458 -10.878 -20.785 1.00 96.81 85 GLN A N 1
ATOM 592 C CA . GLN A 1 85 ? -1.770 -11.987 -20.139 1.00 96.81 85 GLN A CA 1
ATOM 593 C C . GLN A 1 85 ? -2.360 -12.156 -18.738 1.00 96.81 85 GLN A C 1
ATOM 595 O O . GLN A 1 85 ? -2.756 -11.173 -18.112 1.00 96.81 85 GLN A O 1
ATOM 600 N N . VAL A 1 86 ? -2.435 -13.397 -18.260 1.00 96.88 86 VAL A N 1
ATOM 601 C CA . VAL A 1 86 ? -2.927 -13.716 -16.918 1.00 96.88 86 VAL A CA 1
ATOM 602 C C . VAL A 1 86 ? -1.941 -14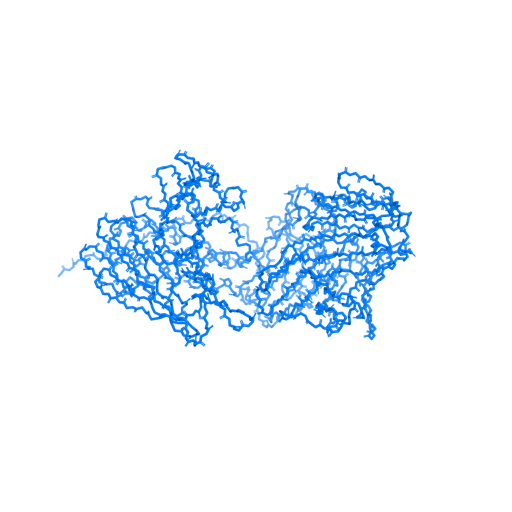.656 -16.253 1.00 96.88 86 VAL A C 1
ATOM 604 O O . VAL A 1 86 ? -1.776 -15.794 -16.693 1.00 96.88 86 VAL A O 1
ATOM 607 N N . ASP A 1 87 ? -1.302 -14.165 -15.199 1.00 95.31 87 ASP A N 1
ATOM 608 C CA . ASP A 1 87 ? -0.335 -14.911 -14.404 1.00 95.31 87 ASP A CA 1
ATOM 609 C C . ASP A 1 87 ? -0.977 -15.328 -13.070 1.00 95.31 87 ASP A C 1
ATOM 611 O O . ASP A 1 87 ? -1.755 -14.556 -12.500 1.00 95.31 87 ASP A O 1
ATOM 615 N N . PRO A 1 88 ? -0.672 -16.519 -12.530 1.00 92.38 88 PRO A N 1
ATOM 616 C CA . PRO A 1 88 ? -1.061 -16.856 -11.163 1.00 92.38 88 PRO A CA 1
ATOM 617 C C . PRO A 1 88 ? -0.382 -15.908 -10.161 1.00 92.38 88 PRO A C 1
ATOM 619 O O . PRO A 1 88 ? 0.789 -15.561 -10.322 1.00 92.38 88 PRO A O 1
ATOM 622 N N . ALA A 1 89 ? -1.105 -15.497 -9.118 1.00 91.69 89 ALA A N 1
ATOM 623 C CA . ALA A 1 89 ? -0.524 -14.782 -7.983 1.00 91.69 89 ALA A CA 1
ATOM 624 C C . ALA A 1 89 ? -0.068 -15.762 -6.882 1.00 91.69 89 ALA A C 1
ATOM 626 O O . ALA A 1 89 ? -0.237 -16.976 -6.994 1.00 91.69 89 ALA A O 1
ATOM 627 N N . GLU A 1 90 ? 0.518 -15.240 -5.798 1.00 86.88 90 GLU A N 1
ATOM 628 C CA . GLU A 1 90 ? 0.967 -16.068 -4.665 1.00 86.88 90 GLU A CA 1
ATOM 629 C C . GLU A 1 90 ? -0.200 -16.750 -3.926 1.00 86.88 90 GLU A C 1
ATOM 631 O O . GLU A 1 90 ? -0.033 -17.843 -3.383 1.00 86.88 90 GLU A O 1
ATOM 636 N N . ARG A 1 91 ? -1.385 -16.122 -3.901 1.00 88.38 91 ARG A N 1
ATOM 637 C CA . ARG A 1 91 ? -2.589 -16.666 -3.260 1.00 88.38 91 ARG A CA 1
ATOM 638 C C . ARG A 1 91 ? -3.460 -17.404 -4.272 1.00 88.38 91 ARG A C 1
ATOM 640 O O . ARG A 1 91 ? -3.727 -16.906 -5.361 1.00 88.38 91 ARG A O 1
ATOM 647 N N . GLU A 1 92 ? -3.928 -18.589 -3.886 1.00 89.06 92 GLU A N 1
ATOM 648 C CA . GLU A 1 92 ? -4.822 -19.399 -4.716 1.00 89.06 92 GLU A CA 1
ATOM 649 C C . GLU A 1 92 ? -6.092 -18.612 -5.079 1.00 89.06 92 GLU A C 1
ATOM 651 O O . GLU A 1 92 ? -6.720 -17.999 -4.219 1.00 89.06 92 GLU A O 1
ATOM 656 N N . GLY A 1 93 ? -6.457 -18.619 -6.364 1.00 89.81 93 GLY A N 1
ATOM 657 C CA . GLY A 1 93 ? -7.614 -17.885 -6.887 1.00 89.81 93 GLY A CA 1
ATOM 658 C C . GLY A 1 93 ? -7.350 -16.413 -7.227 1.00 89.81 93 GLY A C 1
ATOM 659 O O . GLY A 1 93 ? -8.152 -15.821 -7.956 1.00 89.81 93 GLY A O 1
ATOM 660 N N . GLU A 1 94 ? -6.225 -15.846 -6.780 1.00 94.50 94 GLU A N 1
ATOM 661 C CA . GLU A 1 94 ? -5.751 -14.529 -7.202 1.00 94.50 94 GLU A CA 1
ATOM 662 C C . GLU A 1 94 ? -4.859 -14.646 -8.448 1.00 94.50 94 GLU A C 1
ATOM 664 O O . GLU A 1 94 ? -4.039 -15.557 -8.591 1.00 94.50 94 GLU A O 1
ATOM 669 N N . PHE A 1 95 ? -5.019 -13.696 -9.364 1.00 96.69 95 PHE A N 1
ATOM 670 C CA . PHE A 1 95 ? -4.265 -13.621 -10.609 1.00 96.69 95 PHE A CA 1
ATOM 671 C C . PHE A 1 95 ? -3.794 -12.197 -10.850 1.00 96.69 95 PHE A C 1
ATOM 673 O O . PHE A 1 95 ? -4.490 -11.239 -10.519 1.00 96.69 95 PHE A O 1
ATOM 680 N N . VAL A 1 96 ? -2.636 -12.056 -11.485 1.00 97.44 96 VAL A N 1
ATOM 681 C CA . VAL A 1 96 ? -2.209 -10.786 -12.063 1.00 97.44 96 VAL A CA 1
ATOM 682 C C . VAL A 1 96 ? -2.685 -10.748 -13.508 1.00 97.44 96 VAL A C 1
ATOM 684 O O . VAL A 1 96 ? -2.238 -11.535 -14.340 1.00 97.44 96 VAL A O 1
ATOM 687 N N . VAL A 1 97 ? -3.611 -9.841 -13.806 1.00 98.12 97 VAL A N 1
ATOM 688 C CA . VAL A 1 97 ? -4.105 -9.594 -15.160 1.00 98.12 97 VAL A CA 1
ATOM 689 C C . VAL A 1 97 ? -3.347 -8.402 -15.728 1.00 98.12 97 VAL A C 1
ATOM 691 O O . VAL A 1 97 ? -3.383 -7.304 -15.174 1.00 98.12 97 VAL A O 1
ATOM 694 N N . THR A 1 98 ? -2.652 -8.620 -16.839 1.00 98.19 98 THR A N 1
ATOM 695 C CA . THR A 1 98 ? -1.865 -7.601 -17.536 1.00 98.19 98 THR A CA 1
ATOM 696 C C . THR A 1 98 ? -2.426 -7.385 -18.932 1.00 98.19 98 THR A C 1
ATOM 698 O O . THR A 1 98 ? -2.679 -8.353 -19.645 1.00 98.19 98 THR A O 1
ATOM 701 N N . TRP A 1 99 ? -2.606 -6.138 -19.363 1.00 97.94 99 TRP A N 1
ATOM 702 C CA . TRP A 1 99 ? -3.058 -5.834 -20.723 1.00 97.94 99 TRP A CA 1
ATOM 703 C C . TRP A 1 99 ? -2.486 -4.529 -21.254 1.00 97.94 99 TRP A C 1
ATOM 705 O O . TRP A 1 99 ? -2.051 -3.663 -20.500 1.00 97.94 99 TRP A O 1
ATOM 715 N N . VAL A 1 100 ? -2.497 -4.384 -22.576 1.00 96.62 100 VAL A N 1
ATOM 716 C CA . VAL A 1 100 ? -2.135 -3.125 -23.235 1.00 96.62 100 VAL A CA 1
ATOM 717 C C . VAL A 1 100 ? -3.370 -2.237 -23.330 1.00 96.62 100 VAL A C 1
ATOM 719 O O . VAL A 1 100 ? -4.423 -2.679 -23.781 1.00 96.62 100 VAL A O 1
ATOM 722 N N . MET A 1 101 ? -3.224 -0.971 -22.955 1.00 95.88 101 MET A N 1
ATOM 723 C CA . MET A 1 101 ? -4.140 0.123 -23.257 1.00 95.88 101 MET A CA 1
ATOM 724 C C . MET A 1 101 ? -3.706 0.751 -24.595 1.00 95.88 101 MET A C 1
ATOM 726 O O . MET A 1 101 ? -2.800 1.588 -24.598 1.00 95.88 101 MET A O 1
ATOM 730 N N . PRO A 1 102 ? -4.293 0.338 -25.738 1.00 93.94 102 PRO A N 1
ATOM 731 C CA . PRO A 1 102 ? -3.749 0.654 -27.056 1.00 93.94 102 PRO A CA 1
ATOM 732 C C . PRO A 1 102 ? -3.936 2.128 -27.419 1.00 93.94 102 PRO A C 1
ATOM 734 O O . PRO A 1 102 ? -4.984 2.719 -27.143 1.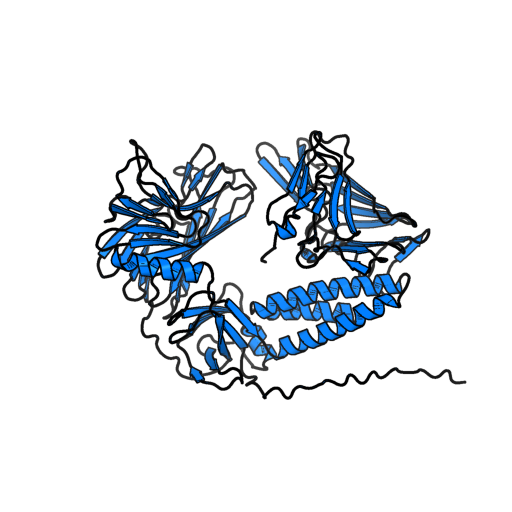00 93.94 102 PRO A O 1
ATOM 737 N N . GLY A 1 103 ? -2.953 2.707 -28.104 1.00 94.81 103 GLY A N 1
ATOM 738 C CA . GLY A 1 103 ? -2.975 4.094 -28.556 1.00 94.81 103 GLY A CA 1
ATOM 739 C C . GLY A 1 103 ? -2.684 5.103 -27.445 1.00 94.81 103 GLY A C 1
ATOM 740 O O . GLY A 1 103 ? -2.218 4.754 -26.362 1.00 94.81 103 GLY A O 1
ATOM 741 N N . GLN A 1 104 ? -2.926 6.383 -27.736 1.00 96.69 104 GLN A N 1
ATOM 742 C CA . GLN A 1 104 ? -2.623 7.485 -26.824 1.00 96.69 104 GLN A CA 1
ATOM 743 C C . GLN A 1 104 ? -3.804 7.794 -25.892 1.00 96.69 104 GLN A C 1
ATOM 745 O O . GLN A 1 104 ? -4.915 8.039 -26.359 1.00 96.69 104 GLN A O 1
ATOM 750 N N . THR A 1 105 ? -3.538 7.882 -24.589 1.00 97.12 105 THR A N 1
ATOM 751 C CA . THR A 1 105 ? -4.485 8.364 -23.573 1.00 97.12 105 THR A CA 1
ATOM 752 C C . THR A 1 105 ? -4.003 9.719 -23.054 1.00 97.12 105 THR A C 1
ATOM 754 O O . THR A 1 105 ? -2.846 9.859 -22.652 1.00 97.12 105 THR A O 1
ATOM 757 N N . GLN A 1 106 ? -4.872 10.731 -23.107 1.00 97.81 106 GLN A N 1
ATOM 758 C CA . GLN A 1 106 ? -4.557 12.096 -22.670 1.00 97.81 106 GLN A CA 1
ATOM 759 C C . GLN A 1 106 ? -4.507 12.204 -21.135 1.00 97.81 106 GLN A C 1
ATOM 761 O O . GLN A 1 106 ? -5.160 11.400 -20.466 1.00 97.81 106 GLN A O 1
ATOM 766 N N . PRO A 1 107 ? -3.791 13.197 -20.570 1.00 97.62 107 PRO A N 1
ATOM 767 C CA . PRO A 1 107 ? -3.748 13.422 -19.128 1.00 97.62 107 PRO A CA 1
ATOM 768 C C . PRO A 1 107 ? -5.145 13.523 -18.507 1.00 97.62 107 PRO A C 1
ATOM 770 O O . PRO A 1 107 ? -6.015 14.207 -19.052 1.00 97.62 107 PRO A O 1
ATOM 773 N N . GLY A 1 108 ? -5.367 12.837 -17.385 1.00 97.00 108 GLY A N 1
ATOM 774 C CA . GLY A 1 108 ? -6.647 12.811 -16.670 1.00 97.00 108 GLY A CA 1
ATOM 775 C C . GLY A 1 108 ? -7.804 12.112 -17.396 1.00 97.00 108 GLY A C 1
ATOM 776 O O . GLY A 1 108 ? -8.913 12.088 -16.867 1.00 97.00 108 GLY A O 1
ATOM 777 N N . ALA A 1 109 ? -7.596 11.564 -18.599 1.00 97.81 109 ALA A N 1
ATOM 778 C CA . ALA A 1 109 ? -8.634 10.821 -19.304 1.00 97.81 109 ALA A CA 1
ATOM 779 C C . ALA A 1 109 ? -8.794 9.412 -18.715 1.00 97.81 109 ALA A C 1
ATOM 781 O O . ALA A 1 109 ? -7.805 8.737 -18.418 1.00 97.81 109 ALA A O 1
ATOM 782 N N . THR A 1 110 ? -10.044 8.960 -18.611 1.00 97.50 110 THR A N 1
ATOM 783 C CA . THR A 1 110 ? -10.406 7.622 -18.126 1.00 97.50 110 THR A CA 1
ATOM 784 C C . THR A 1 110 ? -10.801 6.712 -19.284 1.00 97.50 110 THR A C 1
ATOM 786 O O . THR A 1 110 ? -11.554 7.116 -20.174 1.00 97.50 110 THR A O 1
ATOM 789 N N . ARG A 1 111 ? -10.304 5.474 -19.264 1.00 97.69 111 ARG A N 1
ATOM 790 C CA . ARG A 1 111 ? -10.695 4.376 -20.159 1.00 97.69 111 ARG A CA 1
ATOM 791 C C . ARG A 1 111 ? -11.213 3.205 -19.334 1.00 97.69 111 ARG A C 1
ATOM 793 O O . ARG A 1 111 ? -10.825 3.043 -18.181 1.00 97.69 111 ARG A O 1
ATOM 800 N N . TYR A 1 112 ? -12.087 2.404 -19.928 1.00 97.25 112 TYR A N 1
ATOM 801 C CA . TYR A 1 112 ? -12.821 1.357 -19.225 1.00 97.25 112 TYR A CA 1
ATOM 802 C C . TYR A 1 112 ? -12.500 0.000 -19.839 1.00 97.25 112 TYR A C 1
ATOM 804 O O . TYR A 1 112 ? -12.463 -0.151 -21.061 1.00 97.25 112 TYR A O 1
ATOM 812 N N . PHE A 1 113 ? -12.285 -0.996 -18.990 1.00 97.62 113 PHE A N 1
ATOM 813 C CA . PHE A 1 113 ? -11.960 -2.355 -19.402 1.00 97.62 113 PHE A CA 1
ATOM 814 C C . PHE A 1 113 ? -12.819 -3.355 -18.640 1.00 97.62 113 PHE A C 1
ATOM 816 O O . PHE A 1 113 ? -13.022 -3.213 -17.442 1.00 97.62 113 PHE A O 1
ATOM 823 N N . SER A 1 114 ? -13.303 -4.386 -19.320 1.00 97.12 114 SER A N 1
ATOM 824 C CA . SER A 1 114 ? -13.989 -5.518 -18.707 1.00 97.12 114 SER A CA 1
ATOM 825 C C . SER A 1 114 ? -13.085 -6.745 -18.759 1.00 97.12 114 SER A C 1
ATOM 827 O O . SER A 1 114 ? -12.690 -7.187 -19.841 1.00 97.12 114 SER A O 1
ATOM 829 N N . VAL A 1 115 ? -12.754 -7.295 -17.591 1.00 97.44 115 VAL A N 1
ATOM 830 C CA . VAL A 1 115 ? -12.108 -8.601 -17.451 1.00 97.44 115 VAL A CA 1
ATOM 831 C C . VAL A 1 115 ? -13.208 -9.658 -17.441 1.00 97.44 115 VAL A C 1
ATOM 833 O O . VAL A 1 115 ? -13.898 -9.860 -16.437 1.00 97.44 115 VAL A O 1
ATOM 836 N N . ARG A 1 116 ? -13.393 -10.308 -18.587 1.00 95.50 116 ARG A N 1
ATOM 837 C CA . ARG A 1 116 ? -14.390 -11.356 -18.803 1.00 95.50 116 ARG A CA 1
ATOM 838 C C . ARG A 1 116 ? -13.816 -12.719 -18.458 1.00 95.50 116 ARG A C 1
ATOM 840 O O . ARG A 1 116 ? -12.670 -13.032 -18.789 1.00 95.50 116 ARG A O 1
ATOM 847 N N . LEU A 1 117 ? -14.638 -13.524 -17.800 1.00 93.88 117 LEU A N 1
ATOM 848 C CA . LEU A 1 117 ? -14.302 -14.873 -17.360 1.00 93.88 117 LEU A CA 1
ATOM 849 C C . LEU A 1 117 ? -14.969 -15.890 -18.287 1.00 93.88 117 LEU A C 1
ATOM 851 O O . LEU A 1 117 ? -16.070 -15.654 -18.774 1.00 93.88 117 LEU A O 1
ATOM 855 N N . GLN A 1 118 ? -14.322 -17.039 -18.493 1.00 85.56 118 GLN A N 1
ATOM 856 C CA . GLN A 1 118 ? -14.837 -18.126 -19.336 1.00 85.56 118 GLN A CA 1
ATOM 857 C C . GLN A 1 118 ? -15.059 -17.731 -20.814 1.00 85.56 118 GLN A C 1
ATOM 859 O O . GLN A 1 118 ? -15.866 -18.347 -21.513 1.00 85.56 118 GLN A O 1
ATOM 864 N N . ASP A 1 119 ? -14.315 -16.737 -21.309 1.00 86.31 119 ASP A N 1
ATOM 865 C CA . ASP A 1 119 ? -14.362 -16.279 -22.698 1.00 86.31 119 ASP A CA 1
ATOM 866 C C . ASP A 1 119 ? -13.256 -16.958 -23.526 1.00 86.31 119 ASP A C 1
ATOM 868 O O . ASP A 1 119 ? -12.058 -16.786 -23.287 1.00 86.31 119 ASP A O 1
ATOM 872 N N . LYS A 1 120 ? -13.673 -17.750 -24.521 1.00 83.62 120 LYS A N 1
ATOM 873 C CA . LYS A 1 120 ? -12.795 -18.568 -25.374 1.00 83.62 120 LYS A CA 1
ATOM 874 C C . LYS A 1 120 ? -12.381 -17.882 -26.679 1.00 83.62 120 LYS A C 1
ATOM 876 O O . LYS A 1 120 ? -11.861 -18.553 -27.570 1.00 83.62 120 LYS A O 1
ATOM 881 N N . GLY A 1 121 ? -12.610 -16.575 -26.822 1.00 85.94 121 GLY A N 1
ATOM 882 C CA . GLY A 1 121 ? -12.145 -15.806 -27.981 1.00 85.94 121 GLY A CA 1
ATOM 883 C C . GLY A 1 121 ? -10.618 -15.813 -28.145 1.00 85.94 121 GLY A C 1
ATOM 884 O O . GLY A 1 121 ? -9.879 -16.150 -27.219 1.00 85.94 121 GLY A O 1
ATOM 885 N N . GLU A 1 122 ? -10.118 -15.424 -29.318 1.00 88.94 122 GLU A N 1
ATOM 886 C CA . GLU A 1 122 ? -8.677 -15.236 -29.537 1.00 88.94 122 GLU A CA 1
ATOM 887 C C . GLU A 1 122 ? -8.179 -13.955 -28.844 1.00 88.94 122 GLU A C 1
ATOM 889 O O . GLU A 1 122 ? -8.832 -12.913 -28.905 1.00 88.94 122 GLU A O 1
ATOM 894 N N . VAL A 1 123 ? -7.012 -14.026 -28.191 1.00 90.38 123 VAL A N 1
ATOM 895 C CA . VAL A 1 123 ? -6.324 -12.847 -27.638 1.00 90.38 123 VAL A CA 1
ATOM 896 C C . VAL A 1 123 ? -5.413 -12.265 -28.720 1.00 90.38 123 VAL A C 1
ATOM 898 O O . VAL A 1 123 ? -4.601 -13.009 -29.279 1.00 90.38 123 VAL A O 1
ATOM 901 N N . PRO A 1 124 ? -5.487 -10.955 -29.013 1.00 92.62 124 PRO A N 1
ATOM 902 C CA . PRO A 1 124 ? -4.554 -10.314 -29.929 1.00 92.62 124 PRO A CA 1
ATOM 903 C C . PRO A 1 124 ? -3.100 -10.482 -29.474 1.00 92.62 124 PRO A C 1
ATOM 905 O O . PRO A 1 124 ? -2.772 -10.292 -28.303 1.00 92.62 124 PRO A O 1
ATOM 908 N N . VAL A 1 125 ? -2.207 -10.785 -30.416 1.00 88.75 125 VAL A N 1
ATOM 909 C CA . VAL A 1 125 ? -0.762 -10.828 -30.153 1.00 88.75 125 VAL A CA 1
ATOM 910 C C . VAL A 1 125 ? -0.234 -9.392 -30.051 1.00 88.75 125 VAL A C 1
ATOM 912 O O . VAL A 1 125 ? -0.520 -8.586 -30.943 1.00 88.75 125 VAL A O 1
ATOM 915 N N . PRO A 1 126 ? 0.536 -9.036 -29.006 1.00 90.12 126 PRO A N 1
ATOM 916 C CA . PRO A 1 126 ? 1.096 -7.696 -28.899 1.00 90.12 126 PRO A CA 1
ATOM 917 C C . PRO A 1 126 ? 2.146 -7.437 -29.985 1.00 90.12 126 PRO A C 1
ATOM 919 O O . PRO A 1 126 ? 2.841 -8.349 -30.431 1.00 90.12 126 PRO A O 1
ATOM 922 N N . GLN A 1 127 ? 2.289 -6.172 -30.394 1.00 87.69 127 GLN A N 1
ATOM 923 C CA . GLN A 1 127 ? 3.250 -5.778 -31.436 1.00 87.69 127 GLN A CA 1
ATOM 924 C C . GLN A 1 127 ? 4.697 -6.109 -31.055 1.00 87.69 127 GLN A C 1
ATOM 926 O O . GLN A 1 127 ? 5.490 -6.526 -31.896 1.00 87.69 127 GLN A O 1
ATOM 931 N N . THR A 1 128 ? 5.029 -5.922 -29.778 1.00 90.38 128 THR A N 1
ATOM 932 C CA . THR A 1 128 ? 6.289 -6.361 -29.181 1.00 90.38 128 THR A CA 1
ATOM 933 C C . THR A 1 128 ? 5.970 -7.422 -28.141 1.00 90.38 128 THR A C 1
ATOM 935 O O . THR A 1 128 ? 5.026 -7.255 -27.378 1.00 90.38 128 THR A O 1
ATOM 938 N N . SER A 1 129 ? 6.746 -8.505 -28.108 1.00 94.19 129 SER A N 1
ATOM 939 C CA . SER A 1 129 ? 6.565 -9.602 -27.154 1.00 94.19 129 SER A CA 1
ATOM 940 C C . SER A 1 129 ? 7.788 -9.755 -26.260 1.00 94.19 129 SER A C 1
ATOM 942 O O . SER A 1 129 ? 8.916 -9.693 -26.763 1.00 94.19 129 SER A O 1
ATOM 944 N N . ILE A 1 130 ? 7.578 -10.060 -24.984 1.00 96.69 130 ILE A N 1
ATOM 945 C CA . ILE A 1 130 ? 8.656 -10.505 -24.106 1.00 96.69 130 ILE A CA 1
ATOM 946 C C . ILE A 1 130 ? 9.084 -11.935 -24.440 1.00 96.69 130 ILE A C 1
ATOM 948 O O . ILE A 1 130 ? 8.286 -12.772 -24.859 1.00 96.69 130 ILE A O 1
ATOM 952 N N . ARG A 1 131 ? 10.380 -12.202 -24.272 1.00 97.38 131 ARG A N 1
ATOM 953 C CA . ARG A 1 131 ? 10.962 -13.543 -24.277 1.00 97.38 131 ARG A CA 1
ATOM 954 C C . ARG A 1 131 ? 11.881 -13.697 -23.080 1.00 97.38 131 ARG A C 1
ATOM 956 O O . ARG A 1 131 ? 12.738 -12.842 -22.858 1.00 97.38 131 ARG A O 1
ATOM 963 N N . VAL A 1 132 ? 11.734 -14.803 -22.365 1.00 98.19 132 VAL A N 1
ATOM 964 C CA . VAL A 1 132 ? 12.592 -15.163 -21.236 1.00 98.19 132 VAL A CA 1
ATOM 965 C C . VAL A 1 132 ? 13.404 -16.402 -21.599 1.00 98.19 132 VAL A C 1
ATOM 967 O O . VAL A 1 132 ? 12.879 -17.345 -22.190 1.00 98.19 132 VAL A O 1
ATOM 970 N N . SER A 1 133 ? 14.693 -16.399 -21.271 1.00 98.00 133 SER A N 1
ATOM 971 C CA . SER A 1 133 ? 15.548 -17.584 -21.355 1.00 98.00 133 SER A CA 1
ATOM 972 C C . SER A 1 133 ? 16.264 -17.809 -20.033 1.00 98.00 133 SER A C 1
ATOM 974 O O . SER A 1 133 ? 16.899 -16.894 -19.512 1.00 98.00 133 SER A O 1
ATOM 976 N N . THR A 1 134 ? 16.190 -19.031 -19.515 1.00 97.81 134 THR A N 1
ATOM 977 C CA . THR A 1 134 ? 16.789 -19.419 -18.234 1.00 97.81 134 THR A CA 1
ATOM 978 C C . THR A 1 134 ? 17.965 -20.361 -18.472 1.00 97.81 134 THR A C 1
ATOM 980 O O . THR A 1 134 ? 17.821 -21.383 -19.143 1.00 97.81 134 THR A O 1
ATOM 983 N N . GLY A 1 135 ? 19.125 -20.002 -17.929 1.00 96.25 135 GLY A N 1
ATOM 984 C CA . GLY A 1 135 ? 20.296 -20.863 -17.788 1.00 96.25 135 GLY A CA 1
ATOM 985 C C . GLY A 1 135 ? 20.460 -21.352 -16.346 1.00 96.25 135 GLY A C 1
ATOM 986 O O . GLY A 1 135 ? 19.620 -21.092 -15.489 1.00 96.25 135 GLY A O 1
ATOM 987 N N . GLU A 1 136 ? 21.560 -22.054 -16.067 1.00 93.62 136 GLU A N 1
ATOM 988 C CA . GLU A 1 136 ? 21.870 -22.549 -14.714 1.00 93.62 136 GLU A CA 1
ATOM 989 C C . GLU A 1 136 ? 22.053 -21.398 -13.708 1.00 93.62 136 GLU A C 1
ATOM 991 O O . GLU A 1 136 ? 21.481 -21.415 -12.618 1.00 93.62 136 GLU A O 1
ATOM 996 N N . ASP A 1 137 ? 22.794 -20.364 -14.114 1.00 97.00 137 ASP A N 1
ATOM 997 C CA . ASP A 1 137 ? 23.158 -19.222 -13.267 1.00 97.00 137 ASP A CA 1
ATOM 998 C C . ASP A 1 137 ? 22.674 -17.869 -13.806 1.00 97.00 137 ASP A C 1
ATOM 1000 O O . ASP A 1 137 ? 22.954 -16.833 -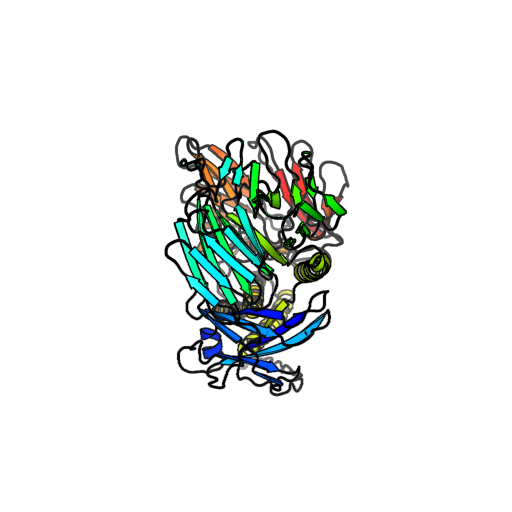13.197 1.00 97.00 137 ASP A O 1
ATOM 1004 N N . THR A 1 138 ? 21.922 -17.862 -14.911 1.00 98.25 138 THR A N 1
ATOM 1005 C CA . THR A 1 138 ? 21.449 -16.637 -15.569 1.00 98.25 138 THR A CA 1
ATOM 1006 C C . THR A 1 138 ? 19.971 -16.697 -15.951 1.00 98.25 138 THR A C 1
ATOM 1008 O O . THR A 1 138 ? 19.427 -17.758 -16.257 1.00 98.25 138 THR A O 1
ATOM 1011 N N . ILE A 1 139 ? 19.309 -15.540 -15.952 1.00 98.75 139 ILE A N 1
ATOM 1012 C CA . ILE A 1 139 ? 17.992 -15.335 -16.571 1.00 98.75 139 ILE A CA 1
ATOM 1013 C C . ILE A 1 139 ? 18.105 -14.126 -17.493 1.00 98.75 139 ILE A C 1
ATOM 1015 O O . ILE A 1 139 ? 18.446 -13.040 -17.036 1.00 98.75 139 ILE A O 1
ATOM 1019 N N . THR A 1 140 ? 17.780 -14.284 -18.773 1.00 98.62 140 THR A N 1
ATOM 1020 C CA . THR A 1 140 ? 17.739 -13.168 -19.724 1.00 98.62 140 THR A CA 1
ATOM 1021 C C . THR A 1 140 ? 16.298 -12.825 -20.078 1.00 98.62 140 THR A C 1
ATOM 1023 O O . THR A 1 140 ? 15.556 -13.685 -20.554 1.00 98.62 140 THR A O 1
ATOM 1026 N N . VAL A 1 141 ? 15.916 -11.561 -19.906 1.00 98.62 141 VAL A N 1
ATOM 1027 C CA . VAL A 1 141 ? 14.615 -11.012 -20.309 1.00 98.62 141 VAL A CA 1
ATOM 1028 C C . VAL A 1 141 ? 14.815 -10.099 -21.513 1.00 98.62 141 VAL A C 1
ATOM 1030 O O . VAL A 1 141 ? 15.570 -9.133 -21.445 1.00 98.62 141 VAL A O 1
ATOM 1033 N N . ARG A 1 142 ? 14.144 -10.387 -22.630 1.00 98.19 142 ARG A N 1
ATOM 1034 C CA . ARG A 1 142 ? 14.147 -9.546 -23.837 1.00 98.19 142 ARG A CA 1
ATOM 1035 C C . ARG A 1 142 ? 12.762 -8.968 -24.059 1.00 98.19 142 ARG A C 1
ATOM 1037 O O . ARG A 1 142 ? 11.821 -9.740 -24.199 1.00 98.19 142 ARG A O 1
ATOM 1044 N N . ASN A 1 143 ? 12.634 -7.649 -24.158 1.00 95.50 143 ASN A N 1
ATOM 1045 C CA . ASN A 1 143 ? 11.337 -6.976 -24.323 1.00 95.50 143 ASN A CA 1
ATOM 1046 C C . ASN A 1 143 ? 11.193 -6.239 -25.668 1.00 95.50 143 ASN A C 1
ATOM 1048 O O . ASN A 1 143 ? 10.452 -5.262 -25.773 1.00 95.50 143 ASN A O 1
ATOM 1052 N N . GLY A 1 144 ? 11.914 -6.706 -26.689 1.00 91.62 144 GLY A N 1
ATOM 1053 C CA . GLY A 1 144 ? 12.069 -6.041 -27.979 1.00 91.62 144 GLY A CA 1
ATOM 1054 C C . GLY A 1 144 ? 13.514 -5.564 -28.153 1.00 91.62 144 GLY A C 1
ATOM 1055 O O . GLY A 1 144 ? 14.392 -6.414 -28.318 1.00 91.62 144 GLY A O 1
ATOM 1056 N N . PRO A 1 145 ? 13.789 -4.246 -28.126 1.00 90.50 145 PRO A N 1
ATOM 1057 C CA . PRO A 1 145 ? 15.131 -3.705 -28.346 1.00 90.50 145 PRO A CA 1
ATOM 1058 C C . PRO A 1 145 ? 16.054 -3.793 -27.120 1.00 90.50 145 PRO A C 1
ATOM 1060 O O . PRO A 1 145 ? 17.239 -3.483 -27.259 1.00 90.50 145 PRO A O 1
ATOM 1063 N N . ILE A 1 146 ? 15.526 -4.175 -25.949 1.00 97.25 146 ILE A N 1
ATOM 1064 C CA . ILE A 1 146 ? 16.288 -4.293 -24.703 1.00 97.25 146 ILE A CA 1
ATOM 1065 C C . ILE A 1 146 ? 16.406 -5.765 -24.303 1.00 97.25 146 ILE A C 1
ATOM 1067 O O . ILE A 1 146 ? 15.444 -6.534 -24.409 1.00 97.25 146 ILE A O 1
ATOM 1071 N N . ALA A 1 147 ? 17.596 -6.152 -23.848 1.00 98.12 147 ALA A N 1
ATOM 1072 C CA . ALA A 1 147 ? 17.863 -7.421 -23.185 1.00 98.12 147 ALA A CA 1
ATOM 1073 C C . ALA A 1 147 ? 18.500 -7.160 -21.818 1.00 98.12 147 ALA A C 1
ATOM 1075 O O . ALA A 1 147 ? 19.460 -6.400 -21.739 1.00 98.12 147 ALA A O 1
ATOM 1076 N N . LEU A 1 148 ? 17.973 -7.794 -20.774 1.00 98.38 148 LEU A N 1
ATOM 1077 C CA . LEU A 1 148 ? 18.451 -7.703 -19.396 1.00 98.38 148 LEU A CA 1
ATOM 1078 C C . LEU A 1 148 ? 18.919 -9.087 -18.960 1.00 98.38 148 LEU A C 1
ATOM 1080 O O . LEU A 1 148 ? 18.121 -10.023 -18.982 1.00 98.38 148 LEU A O 1
ATOM 1084 N N . GLU A 1 149 ? 20.185 -9.233 -18.585 1.00 98.44 149 GLU A N 1
ATOM 1085 C CA . GLU A 1 149 ? 20.717 -10.479 -18.037 1.00 98.44 149 GLU A CA 1
ATOM 1086 C C . GLU A 1 149 ? 20.867 -10.375 -16.519 1.00 98.44 149 GLU A C 1
ATOM 1088 O O . GLU A 1 149 ? 21.684 -9.611 -16.011 1.00 98.44 149 GLU A O 1
ATOM 1093 N N . HIS A 1 150 ? 20.091 -11.174 -15.796 1.00 98.56 150 HIS A N 1
ATOM 1094 C CA . HIS A 1 150 ? 20.225 -11.399 -14.363 1.00 98.56 150 HIS A CA 1
ATOM 1095 C C . HIS A 1 150 ? 21.226 -12.515 -14.102 1.00 98.56 150 HIS A C 1
ATOM 1097 O O . HIS A 1 150 ? 21.178 -13.548 -14.775 1.00 98.56 150 HIS A O 1
ATOM 1103 N N . GLN A 1 151 ? 22.073 -12.351 -13.086 1.00 98.06 151 GLN A N 1
ATOM 1104 C CA . GLN A 1 151 ? 23.074 -13.351 -12.727 1.00 98.06 151 GLN A CA 1
ATOM 1105 C C . GLN A 1 151 ? 22.994 -13.718 -11.245 1.00 98.06 151 GLN A C 1
ATOM 1107 O O . GLN A 1 151 ? 23.122 -12.880 -10.351 1.00 98.06 151 GLN A O 1
ATOM 1112 N N . ARG A 1 152 ? 22.863 -15.019 -10.967 1.00 97.94 152 ARG A N 1
ATOM 1113 C CA . ARG A 1 152 ? 22.720 -15.538 -9.601 1.00 97.94 152 ARG A CA 1
ATOM 1114 C C . ARG A 1 152 ? 23.927 -15.222 -8.724 1.00 97.94 152 ARG A C 1
ATOM 1116 O O . ARG A 1 152 ? 23.758 -14.999 -7.535 1.00 97.94 152 ARG A O 1
ATOM 1123 N N . GLY A 1 153 ? 25.130 -15.198 -9.296 1.00 96.81 153 GLY A N 1
ATOM 1124 C CA . GLY A 1 153 ? 26.384 -14.942 -8.578 1.00 96.81 153 GLY A CA 1
ATOM 1125 C C . GLY A 1 153 ? 26.519 -13.544 -7.962 1.00 96.81 153 GLY A C 1
ATOM 1126 O O . GLY A 1 153 ? 27.400 -13.366 -7.133 1.00 96.81 153 GLY A O 1
ATOM 1127 N N . ILE A 1 154 ? 25.659 -12.592 -8.339 1.00 95.75 154 ILE A N 1
ATOM 1128 C CA . ILE A 1 154 ? 25.677 -11.204 -7.847 1.00 95.75 154 ILE A CA 1
ATOM 1129 C C . ILE A 1 154 ? 24.348 -10.818 -7.177 1.00 95.75 154 ILE A C 1
ATOM 1131 O O . ILE A 1 154 ? 23.778 -9.764 -7.437 1.00 95.75 154 ILE A O 1
ATOM 1135 N N . GLY A 1 155 ? 23.772 -11.720 -6.386 1.00 96.19 155 GLY A N 1
ATOM 1136 C CA . GLY A 1 155 ? 22.482 -11.517 -5.717 1.00 96.19 155 GLY A CA 1
ATOM 1137 C C . GLY A 1 155 ? 21.269 -11.613 -6.651 1.00 96.19 155 GLY A C 1
ATOM 1138 O O . GLY A 1 155 ? 20.159 -11.249 -6.268 1.00 96.19 155 GLY A O 1
ATOM 1139 N N . GLY A 1 156 ? 21.459 -12.111 -7.882 1.00 97.38 156 GLY A N 1
ATOM 1140 C CA . GLY A 1 156 ? 20.412 -12.171 -8.909 1.00 97.38 156 GLY A CA 1
ATOM 1141 C C . GLY A 1 156 ? 20.189 -10.837 -9.634 1.00 97.38 156 GLY A C 1
ATOM 1142 O O . GLY A 1 156 ? 19.248 -10.697 -10.416 1.00 97.38 156 GLY A O 1
ATOM 1143 N N . MET A 1 157 ? 21.054 -9.853 -9.390 1.00 97.75 157 MET A N 1
ATOM 1144 C CA . MET A 1 157 ? 20.959 -8.528 -9.993 1.00 97.75 157 MET A CA 1
ATOM 1145 C C . MET A 1 157 ? 21.232 -8.554 -11.502 1.00 97.75 157 MET A C 1
ATOM 1147 O O . MET A 1 157 ? 21.770 -9.524 -12.045 1.00 97.75 157 MET A O 1
ATOM 1151 N N . ILE A 1 158 ? 20.868 -7.464 -12.181 1.00 97.56 158 ILE A N 1
ATOM 1152 C CA . ILE A 1 158 ? 21.110 -7.279 -13.617 1.00 97.56 158 ILE A CA 1
ATOM 1153 C C . ILE A 1 158 ? 22.608 -7.043 -13.846 1.00 97.56 158 ILE A C 1
ATOM 1155 O O . ILE A 1 158 ? 23.134 -5.989 -13.489 1.00 97.56 158 ILE A O 1
ATOM 1159 N N . ARG A 1 159 ? 23.295 -8.011 -14.451 1.00 95.62 159 ARG A N 1
ATOM 1160 C CA . ARG A 1 159 ? 24.725 -7.939 -14.771 1.00 95.62 159 ARG A CA 1
ATOM 1161 C C . ARG A 1 159 ? 24.981 -7.202 -16.078 1.00 95.62 159 ARG A C 1
ATOM 1163 O O . ARG A 1 159 ? 25.877 -6.361 -16.127 1.00 95.62 159 ARG A O 1
ATOM 1170 N N . GLU A 1 160 ? 24.217 -7.519 -17.119 1.00 95.38 160 GLU A N 1
ATOM 1171 C CA . GLU A 1 160 ? 24.387 -6.945 -18.456 1.00 95.38 160 GLU A CA 1
ATOM 1172 C C . GLU A 1 160 ? 23.069 -6.409 -19.002 1.00 95.38 160 GLU A C 1
ATOM 1174 O O . GLU A 1 160 ? 21.999 -6.990 -18.797 1.00 95.38 160 GLU A O 1
ATOM 1179 N N . VAL A 1 161 ? 23.162 -5.301 -19.736 1.00 96.06 161 VAL A N 1
ATOM 1180 C CA . VAL A 1 161 ? 22.044 -4.716 -20.474 1.00 96.06 161 VAL A CA 1
ATOM 1181 C C . VAL A 1 161 ? 22.469 -4.471 -21.907 1.00 96.06 161 VAL A C 1
ATOM 1183 O O . VAL A 1 161 ? 23.464 -3.791 -22.153 1.00 96.06 161 VAL A O 1
ATOM 1186 N N . THR A 1 162 ? 21.682 -4.969 -22.857 1.00 96.69 162 THR A N 1
ATOM 1187 C CA . THR A 1 162 ? 21.799 -4.609 -24.270 1.00 96.69 162 THR A CA 1
ATOM 1188 C C . THR A 1 162 ? 20.661 -3.672 -24.653 1.00 96.69 162 THR A C 1
ATOM 1190 O O . THR A 1 162 ? 19.507 -4.068 -24.531 1.00 96.69 162 THR A O 1
ATOM 1193 N N . VAL A 1 163 ? 20.959 -2.481 -25.178 1.00 95.62 163 VAL A N 1
ATOM 1194 C CA . VAL A 1 163 ? 19.970 -1.556 -25.765 1.00 95.62 163 VAL A CA 1
ATOM 1195 C C . VAL A 1 163 ? 20.390 -1.217 -27.187 1.00 95.62 163 VAL A C 1
ATOM 1197 O O . VAL A 1 163 ? 21.518 -0.794 -27.421 1.00 95.62 163 VAL A O 1
ATOM 1200 N N . GLY A 1 164 ? 19.507 -1.433 -28.166 1.00 87.50 164 GLY A N 1
ATOM 1201 C CA . GLY A 1 164 ? 19.788 -1.046 -29.557 1.00 87.50 164 GLY A CA 1
ATOM 1202 C C . GLY A 1 164 ? 21.026 -1.724 -30.171 1.00 87.50 164 GLY A C 1
ATOM 1203 O O . GLY A 1 164 ? 21.580 -1.220 -31.141 1.00 87.50 164 GLY A O 1
ATOM 1204 N N . GLY A 1 165 ? 21.463 -2.859 -29.611 1.00 89.94 165 GLY A N 1
ATOM 1205 C CA . GLY A 1 165 ? 22.665 -3.592 -30.025 1.00 89.94 165 GLY A CA 1
ATOM 1206 C C . GLY A 1 165 ? 23.935 -3.259 -29.233 1.00 89.94 165 GLY A C 1
ATOM 1207 O O . GLY A 1 165 ? 24.905 -4.009 -29.325 1.00 89.94 165 GLY A O 1
ATOM 1208 N N . THR A 1 166 ? 23.935 -2.204 -28.415 1.00 92.88 166 THR A N 1
ATOM 1209 C CA . THR A 1 166 ? 25.049 -1.871 -27.515 1.00 92.88 166 THR A CA 1
ATOM 1210 C C . THR A 1 166 ? 24.858 -2.554 -26.173 1.00 92.88 166 THR A C 1
ATOM 1212 O O . THR A 1 166 ? 23.788 -2.449 -25.584 1.00 92.88 166 THR A O 1
ATOM 1215 N N . THR A 1 167 ? 25.895 -3.239 -25.687 1.00 94.19 167 THR A N 1
ATOM 1216 C CA . THR A 1 167 ? 25.878 -3.923 -24.387 1.00 94.19 167 THR A CA 1
ATOM 1217 C C . THR A 1 167 ? 26.752 -3.182 -23.383 1.00 94.19 167 THR A C 1
ATOM 1219 O O . THR A 1 167 ? 27.880 -2.813 -23.706 1.00 94.19 167 THR A O 1
ATOM 1222 N N . GLY A 1 168 ? 26.226 -2.966 -22.179 1.00 91.75 168 GLY A N 1
ATOM 1223 C CA . GLY A 1 168 ? 26.966 -2.483 -21.018 1.00 91.75 168 GLY A CA 1
ATOM 1224 C C . GLY A 1 168 ? 26.859 -3.476 -19.866 1.00 91.75 168 GLY A C 1
ATOM 1225 O O . GLY A 1 168 ? 25.811 -4.095 -19.678 1.00 91.75 168 GLY A O 1
ATOM 1226 N N . ALA A 1 169 ? 27.944 -3.622 -19.108 1.00 92.25 169 ALA A N 1
ATOM 1227 C CA . ALA A 1 169 ? 28.000 -4.459 -17.917 1.00 92.25 169 ALA A CA 1
ATOM 1228 C C . ALA A 1 169 ? 28.082 -3.586 -16.661 1.00 92.25 169 ALA A C 1
ATOM 1230 O O . ALA A 1 169 ? 28.804 -2.589 -16.638 1.00 92.25 169 ALA A O 1
ATOM 1231 N N . PHE A 1 170 ? 27.372 -3.990 -15.611 1.00 90.00 170 PHE A N 1
ATOM 1232 C CA . PHE A 1 170 ? 27.218 -3.216 -14.383 1.00 90.00 170 PHE A CA 1
ATOM 1233 C C . PHE A 1 170 ? 27.547 -4.041 -13.153 1.00 90.00 170 PHE A C 1
ATOM 1235 O O . PHE A 1 170 ? 27.391 -5.266 -13.140 1.00 90.00 170 PHE A O 1
ATOM 1242 N N . THR A 1 171 ? 27.992 -3.354 -12.108 1.00 91.94 171 THR A N 1
ATOM 1243 C CA . THR A 1 171 ? 28.187 -3.949 -10.787 1.00 91.94 171 THR A CA 1
ATOM 1244 C C . THR A 1 171 ? 27.236 -3.274 -9.818 1.00 91.94 171 THR A C 1
ATOM 1246 O O . THR A 1 171 ? 27.151 -2.051 -9.777 1.00 91.94 171 THR A O 1
ATOM 1249 N N . TRP A 1 172 ? 26.519 -4.072 -9.041 1.00 94.88 172 TRP A N 1
ATOM 1250 C CA . TRP A 1 172 ? 25.603 -3.586 -8.018 1.00 94.88 172 TRP A CA 1
ATOM 1251 C C . TRP A 1 172 ? 26.324 -3.503 -6.679 1.00 94.88 172 TRP A C 1
ATOM 1253 O O . TRP A 1 172 ? 27.212 -4.306 -6.404 1.00 94.88 172 TRP A O 1
ATOM 1263 N N . ASN A 1 173 ? 25.959 -2.525 -5.858 1.00 94.50 173 ASN A N 1
ATOM 1264 C CA . ASN A 1 173 ? 26.651 -2.218 -4.609 1.00 94.50 173 ASN A CA 1
ATOM 1265 C C . ASN A 1 173 ? 25.683 -1.905 -3.459 1.00 94.50 173 ASN A C 1
ATOM 1267 O O . ASN A 1 173 ? 26.030 -1.201 -2.508 1.00 94.50 173 ASN A O 1
ATOM 1271 N N . ASP A 1 174 ? 24.458 -2.423 -3.559 1.00 96.25 174 ASP A N 1
ATOM 1272 C CA . ASP A 1 174 ? 23.436 -2.344 -2.522 1.00 96.25 174 ASP A CA 1
ATOM 1273 C C . ASP A 1 174 ? 23.982 -2.933 -1.218 1.00 96.25 174 ASP A C 1
ATOM 1275 O O . ASP A 1 174 ? 24.505 -4.055 -1.180 1.00 96.25 174 ASP A O 1
ATOM 1279 N N . LYS A 1 175 ? 23.893 -2.140 -0.147 1.00 96.06 175 LYS A N 1
ATOM 1280 C CA . LYS A 1 175 ? 24.577 -2.400 1.122 1.00 96.06 175 LYS A CA 1
ATOM 1281 C C . LYS A 1 175 ? 23.820 -1.866 2.332 1.00 96.06 175 LYS A C 1
ATOM 1283 O O . LYS A 1 175 ? 23.121 -0.856 2.238 1.00 96.06 175 LYS A O 1
ATOM 1288 N N . ALA A 1 176 ? 24.035 -2.507 3.476 1.00 97.06 176 ALA A N 1
ATOM 1289 C CA . ALA A 1 176 ? 23.695 -1.990 4.796 1.00 97.06 176 ALA A CA 1
ATOM 1290 C C . ALA A 1 176 ? 24.983 -1.552 5.512 1.00 97.06 176 ALA A C 1
ATOM 1292 O O . ALA A 1 176 ? 26.003 -2.242 5.442 1.00 97.06 176 ALA A O 1
ATOM 1293 N N . TYR A 1 177 ? 24.955 -0.395 6.172 1.00 95.06 177 TYR A N 1
ATOM 1294 C CA . TYR A 1 177 ? 26.133 0.214 6.785 1.00 95.06 177 TYR A CA 1
ATOM 1295 C C . TYR A 1 177 ? 25.834 0.817 8.156 1.00 95.06 177 TYR A C 1
ATOM 1297 O O . TYR A 1 177 ? 24.868 1.558 8.331 1.00 95.06 177 TYR A O 1
ATOM 1305 N N . ASP A 1 178 ? 26.695 0.541 9.130 1.00 88.75 178 ASP A N 1
ATOM 1306 C CA . ASP A 1 178 ? 26.657 1.096 10.492 1.00 88.75 178 ASP A CA 1
ATOM 1307 C C . ASP A 1 178 ? 28.061 1.392 11.060 1.00 88.75 178 ASP A C 1
ATOM 1309 O O . ASP A 1 178 ? 28.237 1.565 12.265 1.00 88.75 178 ASP A O 1
ATOM 1313 N N . GLY A 1 179 ? 29.065 1.457 10.183 1.00 89.75 179 GLY A N 1
ATOM 1314 C CA . GLY A 1 179 ? 30.489 1.451 10.529 1.00 89.75 179 GLY A CA 1
ATOM 1315 C C . GLY A 1 179 ? 31.213 0.241 9.934 1.00 89.75 179 GLY A C 1
ATOM 1316 O O . GLY A 1 179 ? 32.364 0.372 9.525 1.00 89.75 179 GLY A O 1
ATOM 1317 N N . ALA A 1 180 ? 30.515 -0.890 9.798 1.00 92.31 180 ALA A N 1
ATOM 1318 C CA . ALA A 1 180 ? 30.891 -2.009 8.933 1.00 92.31 180 ALA A CA 1
ATOM 1319 C C . ALA A 1 180 ? 29.979 -2.038 7.695 1.00 92.31 180 ALA A C 1
ATOM 1321 O O . ALA A 1 180 ? 28.851 -1.545 7.751 1.00 92.31 180 ALA A O 1
ATOM 1322 N N . VAL A 1 181 ? 30.470 -2.567 6.571 1.00 94.75 181 VAL A N 1
ATOM 1323 C CA . VAL A 1 181 ? 29.729 -2.596 5.301 1.00 94.75 181 VAL A CA 1
ATOM 1324 C C . VAL A 1 181 ? 29.326 -4.028 4.978 1.00 94.75 181 VAL A C 1
ATOM 1326 O O . VAL A 1 181 ? 30.181 -4.898 4.892 1.00 94.75 181 VAL A O 1
ATOM 1329 N N . TYR A 1 182 ? 28.036 -4.248 4.743 1.00 97.31 182 TYR A N 1
ATOM 1330 C CA . TYR A 1 182 ? 27.487 -5.545 4.365 1.00 97.31 182 TYR A CA 1
ATOM 1331 C C . TYR A 1 182 ? 26.863 -5.417 2.981 1.00 97.31 182 TYR A C 1
ATOM 1333 O O . TYR A 1 182 ? 25.927 -4.636 2.809 1.00 97.31 182 TYR A O 1
ATOM 1341 N N . TYR A 1 183 ? 27.381 -6.147 1.999 1.00 96.75 183 TYR A N 1
ATOM 1342 C CA . TYR A 1 183 ? 26.942 -6.071 0.605 1.00 96.75 183 TYR A CA 1
ATOM 1343 C C . TYR A 1 183 ? 25.967 -7.191 0.279 1.00 96.75 183 TYR A C 1
ATOM 1345 O O . TYR A 1 183 ? 26.143 -8.314 0.739 1.00 96.75 183 TYR A O 1
ATOM 1353 N N . LEU A 1 184 ? 24.977 -6.897 -0.558 1.00 96.06 184 LEU A N 1
ATOM 1354 C CA . LEU A 1 184 ? 24.056 -7.900 -1.090 1.00 96.06 184 LEU A CA 1
ATOM 1355 C C . LEU A 1 184 ? 24.591 -8.524 -2.386 1.00 96.06 184 LEU A C 1
ATOM 1357 O O . LEU A 1 184 ? 24.640 -9.741 -2.542 1.00 96.06 184 LEU A O 1
ATOM 1361 N N . ALA A 1 185 ? 25.017 -7.679 -3.326 1.00 90.94 185 ALA A N 1
ATOM 1362 C CA . ALA A 1 185 ? 25.355 -8.091 -4.689 1.00 90.94 185 ALA A CA 1
ATOM 1363 C C . ALA A 1 185 ? 26.768 -8.682 -4.857 1.00 90.94 185 ALA A C 1
ATOM 1365 O O . ALA A 1 185 ? 27.136 -9.076 -5.961 1.00 90.94 185 ALA A O 1
ATOM 1366 N N . ASN A 1 186 ? 27.545 -8.789 -3.776 1.00 91.94 186 ASN A N 1
ATOM 1367 C CA . ASN A 1 186 ? 28.839 -9.482 -3.787 1.00 91.94 186 ASN A CA 1
ATOM 1368 C C . ASN A 1 186 ? 28.701 -10.997 -3.580 1.00 91.94 186 ASN A C 1
ATOM 1370 O O . ASN A 1 186 ? 29.696 -11.716 -3.661 1.00 91.94 186 ASN A O 1
ATOM 1374 N N . HIS A 1 187 ? 27.480 -11.477 -3.327 1.00 93.69 187 HIS A N 1
ATOM 1375 C CA . HIS A 1 187 ? 27.210 -12.858 -2.940 1.00 93.69 187 HIS A CA 1
ATOM 1376 C C . HIS A 1 187 ? 26.205 -13.512 -3.867 1.00 93.69 187 HIS A C 1
ATOM 1378 O O . HIS A 1 187 ? 25.411 -12.857 -4.538 1.00 93.69 187 HIS A O 1
ATOM 1384 N N . ARG A 1 188 ? 26.212 -14.842 -3.888 1.00 96.50 188 ARG A N 1
ATOM 1385 C CA . ARG A 1 188 ? 25.237 -15.615 -4.653 1.00 96.50 188 ARG A CA 1
ATOM 1386 C C . ARG A 1 188 ? 23.838 -15.437 -4.054 1.00 96.50 188 ARG A C 1
ATOM 1388 O O . ARG A 1 188 ? 23.669 -15.552 -2.846 1.00 96.50 188 ARG A O 1
ATOM 1395 N N . ALA A 1 189 ? 22.836 -15.228 -4.903 1.00 97.12 189 ALA A N 1
ATOM 1396 C CA . ALA A 1 189 ? 21.438 -15.226 -4.492 1.00 97.12 189 ALA A CA 1
ATOM 1397 C C . ALA A 1 189 ? 21.045 -16.596 -3.921 1.00 97.12 189 ALA A C 1
ATOM 1399 O O . ALA A 1 189 ? 21.314 -17.634 -4.540 1.00 97.12 189 ALA A O 1
ATOM 1400 N N . ASN A 1 190 ? 20.350 -16.582 -2.787 1.00 96.25 190 ASN A N 1
ATOM 1401 C CA . ASN A 1 190 ? 19.723 -17.761 -2.196 1.00 96.25 190 ASN A CA 1
ATOM 1402 C C . ASN A 1 190 ? 18.632 -18.305 -3.128 1.00 96.25 190 ASN A C 1
ATOM 1404 O O . ASN A 1 190 ? 18.524 -19.513 -3.341 1.00 96.25 190 ASN A O 1
ATOM 1408 N N . GLU A 1 191 ? 17.870 -17.398 -3.742 1.00 97.38 191 GLU A N 1
ATOM 1409 C CA . GLU A 1 191 ? 16.835 -17.710 -4.722 1.00 97.38 191 GLU A CA 1
ATOM 1410 C C . GLU A 1 191 ? 16.939 -16.770 -5.930 1.00 97.38 191 GLU A C 1
ATOM 1412 O O . GLU A 1 191 ? 17.253 -15.589 -5.793 1.00 97.38 191 GLU A O 1
ATOM 1417 N N . MET A 1 192 ? 16.681 -17.305 -7.126 1.00 98.19 192 MET A N 1
ATOM 1418 C CA . MET A 1 192 ? 16.516 -16.538 -8.361 1.00 98.19 192 MET A CA 1
ATOM 1419 C C . MET A 1 192 ? 15.572 -17.312 -9.287 1.00 98.19 192 MET A C 1
ATOM 1421 O O . MET A 1 192 ? 15.917 -18.417 -9.719 1.00 98.19 192 MET A O 1
ATOM 1425 N N . LYS A 1 193 ? 14.390 -16.756 -9.573 1.00 97.44 193 LYS A N 1
ATOM 1426 C CA . LYS A 1 193 ? 13.331 -17.420 -10.349 1.00 97.44 193 LYS A CA 1
ATOM 1427 C C . LYS A 1 193 ? 12.548 -16.448 -11.227 1.00 97.44 193 LYS A C 1
ATOM 1429 O O . LYS A 1 193 ? 12.464 -15.258 -10.941 1.00 97.44 193 LYS A O 1
ATOM 1434 N N . VAL A 1 194 ? 11.940 -16.989 -12.277 1.00 97.88 194 VAL A N 1
ATOM 1435 C CA . VAL A 1 194 ? 10.947 -16.290 -13.101 1.00 97.88 194 VAL A CA 1
ATOM 1436 C C . VAL A 1 194 ? 9.569 -16.591 -12.517 1.00 97.88 194 VAL A C 1
ATOM 1438 O O . VAL A 1 194 ? 9.218 -17.761 -12.387 1.00 97.88 194 VAL A O 1
ATOM 1441 N N . VAL A 1 195 ? 8.807 -15.561 -12.143 1.00 96.25 195 VAL A N 1
ATOM 1442 C CA . VAL A 1 195 ? 7.444 -15.716 -11.583 1.00 96.25 195 VAL A CA 1
ATOM 1443 C C . VAL A 1 195 ? 6.338 -15.261 -12.540 1.00 96.25 195 VAL A C 1
ATOM 1445 O O . VAL A 1 195 ? 5.167 -15.491 -12.267 1.00 96.25 195 VAL A O 1
ATOM 1448 N N . ALA A 1 196 ? 6.707 -14.650 -13.668 1.00 96.69 196 ALA A N 1
ATOM 1449 C CA . ALA A 1 196 ? 5.838 -14.384 -14.815 1.00 96.69 196 ALA A CA 1
ATOM 1450 C C . ALA A 1 196 ? 6.683 -14.417 -16.100 1.00 96.69 196 ALA A C 1
ATOM 1452 O O . ALA A 1 196 ? 7.788 -13.866 -16.098 1.00 96.69 196 ALA A O 1
ATOM 1453 N N . ASP A 1 197 ? 6.189 -15.051 -17.170 1.00 95.94 197 ASP A N 1
ATOM 1454 C CA . ASP A 1 197 ? 6.939 -15.270 -18.423 1.00 95.94 197 ASP A CA 1
ATOM 1455 C C . ASP A 1 197 ? 6.128 -15.073 -19.720 1.00 95.94 197 ASP A C 1
ATOM 1457 O O . ASP A 1 197 ? 6.519 -15.550 -20.787 1.00 95.94 197 ASP A O 1
ATOM 1461 N N . GLY A 1 198 ? 5.001 -14.367 -19.660 1.00 95.19 198 GLY A N 1
ATOM 1462 C CA . GLY A 1 198 ? 4.138 -14.198 -20.823 1.00 95.19 198 GLY A CA 1
ATOM 1463 C C . GLY A 1 198 ? 4.554 -13.070 -21.784 1.00 95.19 198 GLY A C 1
ATOM 1464 O O . GLY A 1 198 ? 5.577 -12.399 -21.619 1.00 95.19 198 GLY A O 1
ATOM 1465 N N . PRO A 1 199 ? 3.755 -12.847 -22.845 1.00 95.69 199 PRO A N 1
ATOM 1466 C CA . PRO A 1 199 ? 4.131 -11.984 -23.961 1.00 95.69 199 PRO A CA 1
ATOM 1467 C C . PRO A 1 199 ? 4.146 -10.488 -23.623 1.00 95.69 199 PRO A C 1
ATOM 1469 O O . PRO A 1 199 ? 4.771 -9.728 -24.360 1.00 95.69 199 PRO A O 1
ATOM 1472 N N . LEU A 1 200 ? 3.478 -10.052 -22.551 1.00 96.94 200 LEU A N 1
ATOM 1473 C CA . LEU A 1 200 ? 3.400 -8.643 -22.146 1.00 96.94 200 LEU A CA 1
ATOM 1474 C C . LEU A 1 200 ? 4.296 -8.304 -20.962 1.00 96.94 200 LEU A C 1
ATOM 1476 O O . LEU A 1 200 ? 4.765 -7.168 -20.870 1.00 96.94 200 LEU A O 1
ATOM 1480 N N . ARG A 1 201 ? 4.515 -9.267 -20.066 1.00 97.31 201 ARG A N 1
ATOM 1481 C CA . ARG A 1 201 ? 5.183 -9.059 -18.785 1.00 97.31 201 ARG A CA 1
ATOM 1482 C C . ARG A 1 201 ? 6.049 -10.253 -18.416 1.00 97.31 201 ARG A C 1
ATOM 1484 O O . ARG A 1 201 ? 5.587 -11.391 -18.458 1.00 97.31 201 ARG A O 1
ATOM 1491 N N . ALA A 1 202 ? 7.268 -9.959 -17.971 1.00 98.31 202 ALA A N 1
ATOM 1492 C CA . ALA A 1 202 ? 8.097 -10.907 -17.247 1.00 98.31 202 ALA A CA 1
ATOM 1493 C C . ALA A 1 202 ? 8.533 -10.333 -15.906 1.00 98.31 202 ALA A C 1
ATOM 1495 O O . ALA A 1 202 ? 8.830 -9.140 -15.793 1.00 98.31 202 ALA A O 1
ATOM 1496 N N . VAL A 1 203 ? 8.599 -11.210 -14.908 1.00 98.44 203 VAL A N 1
ATOM 1497 C CA . VAL A 1 203 ? 9.047 -10.865 -13.563 1.00 98.44 203 VAL A CA 1
ATOM 1498 C C . VAL A 1 203 ? 10.127 -11.830 -13.110 1.00 98.44 203 VAL A C 1
ATOM 1500 O O . VAL A 1 203 ? 9.911 -13.044 -13.087 1.00 98.44 203 VAL A O 1
ATOM 1503 N N . VAL A 1 204 ? 11.263 -11.274 -12.700 1.00 98.62 204 VAL A N 1
ATOM 1504 C CA . VAL A 1 204 ? 12.349 -12.011 -12.049 1.00 98.62 204 VAL A CA 1
ATOM 1505 C C . VAL A 1 204 ? 12.359 -11.660 -10.566 1.00 98.62 204 VAL A C 1
ATOM 1507 O O . VAL A 1 204 ? 12.460 -10.488 -10.209 1.00 98.62 204 VAL A O 1
ATOM 1510 N N . GLU A 1 205 ? 12.255 -12.671 -9.707 1.00 98.44 205 GLU A N 1
ATOM 1511 C CA . GLU A 1 205 ? 12.413 -12.523 -8.260 1.00 98.44 205 GLU A CA 1
ATOM 1512 C C . GLU A 1 205 ? 13.751 -13.086 -7.805 1.00 98.44 205 GLU A C 1
ATOM 1514 O O . GLU A 1 205 ? 14.162 -14.167 -8.243 1.00 98.44 205 GLU A O 1
ATOM 1519 N N . THR A 1 206 ? 14.411 -12.366 -6.903 1.00 98.31 206 THR A N 1
ATOM 1520 C CA . THR A 1 206 ? 15.694 -12.773 -6.326 1.00 98.31 206 THR A CA 1
ATOM 1521 C C . THR A 1 206 ? 15.696 -12.541 -4.824 1.00 98.31 206 THR A C 1
ATOM 1523 O O . THR A 1 206 ? 15.022 -11.639 -4.330 1.00 98.31 206 THR A O 1
ATOM 1526 N N . GLN A 1 207 ? 16.432 -13.361 -4.080 1.00 98.12 207 GLN A N 1
ATOM 1527 C CA . GLN A 1 207 ? 16.607 -13.192 -2.640 1.00 98.12 207 GLN A CA 1
ATOM 1528 C C . GLN A 1 207 ? 18.073 -13.382 -2.263 1.00 98.12 207 GLN A C 1
ATOM 1530 O O . GLN A 1 207 ? 18.712 -14.331 -2.720 1.00 98.12 207 GLN A O 1
ATOM 1535 N N . GLY A 1 208 ? 18.593 -12.514 -1.398 1.00 97.06 208 GLY A N 1
ATOM 1536 C CA . GLY A 1 208 ? 19.954 -12.607 -0.870 1.00 97.06 208 GLY A CA 1
ATOM 1537 C C . GLY A 1 208 ? 20.089 -12.015 0.531 1.00 97.06 208 GLY A C 1
ATOM 1538 O O . GLY A 1 208 ? 19.167 -11.377 1.044 1.00 97.06 208 GLY A O 1
ATOM 1539 N N . GLU A 1 209 ? 21.252 -12.232 1.140 1.00 96.81 209 GLU A N 1
ATOM 1540 C CA . GLU A 1 209 ? 21.624 -11.681 2.448 1.00 96.81 209 GLU A CA 1
ATOM 1541 C C . GLU A 1 209 ? 22.679 -10.586 2.286 1.00 96.81 209 GLU A C 1
ATOM 1543 O O . GLU A 1 209 ? 23.519 -10.660 1.387 1.00 96.81 209 GLU A O 1
ATOM 1548 N N . TYR A 1 210 ? 22.667 -9.585 3.168 1.00 97.38 210 TYR A N 1
ATOM 1549 C CA . TYR A 1 210 ? 23.761 -8.620 3.235 1.00 97.38 210 TYR A CA 1
ATOM 1550 C C . TYR A 1 210 ? 24.876 -9.194 4.111 1.00 97.38 210 TYR A C 1
ATOM 1552 O O . TYR A 1 210 ? 24.693 -9.369 5.319 1.00 97.38 210 TYR A O 1
ATOM 1560 N N . LEU A 1 211 ? 26.041 -9.448 3.514 1.00 96.25 211 LEU A N 1
ATOM 1561 C CA . LEU A 1 211 ? 27.188 -10.049 4.199 1.00 96.25 211 LEU A CA 1
ATOM 1562 C C . LEU A 1 211 ? 28.435 -9.174 4.061 1.00 96.25 211 LEU A C 1
ATOM 1564 O O . LEU A 1 211 ? 28.657 -8.536 3.026 1.00 96.25 211 LEU A O 1
ATOM 1568 N N . ASP A 1 212 ? 29.260 -9.184 5.103 1.00 94.25 212 ASP A N 1
ATOM 1569 C CA . ASP A 1 212 ? 30.635 -8.688 5.064 1.00 94.25 212 ASP A CA 1
ATOM 1570 C C . ASP A 1 212 ? 31.547 -9.877 4.751 1.00 94.25 212 ASP A C 1
ATOM 1572 O O . ASP A 1 212 ? 31.755 -10.759 5.592 1.00 94.25 212 ASP A O 1
ATOM 1576 N N . ASP A 1 213 ? 31.988 -9.970 3.497 1.00 89.44 213 ASP A N 1
ATOM 1577 C CA . ASP A 1 213 ? 32.514 -11.196 2.894 1.00 89.44 213 ASP A CA 1
ATOM 1578 C C . ASP A 1 213 ? 31.567 -12.389 3.119 1.00 89.44 213 ASP A C 1
ATOM 1580 O O . ASP A 1 213 ? 30.564 -12.531 2.439 1.00 89.44 213 ASP A O 1
ATOM 1584 N N . SER A 1 214 ? 31.834 -13.266 4.081 1.00 90.25 214 SER A N 1
ATOM 1585 C CA . SER A 1 214 ? 30.951 -14.402 4.399 1.00 90.25 214 SER A CA 1
ATOM 1586 C C . SER A 1 214 ? 30.326 -14.308 5.789 1.00 90.25 214 SER A C 1
ATOM 1588 O O . SER A 1 214 ? 29.721 -15.271 6.256 1.00 90.25 214 SER A O 1
ATOM 1590 N N . ASN A 1 215 ? 30.488 -13.171 6.467 1.00 92.75 215 ASN A N 1
ATOM 1591 C CA . ASN A 1 215 ? 30.024 -12.977 7.831 1.00 92.75 215 ASN A CA 1
ATOM 1592 C C . ASN A 1 215 ? 28.674 -12.243 7.834 1.00 92.75 215 ASN A C 1
ATOM 1594 O O . ASN A 1 215 ? 28.591 -11.109 7.347 1.00 92.75 215 ASN A O 1
ATOM 1598 N N . PRO A 1 216 ? 27.614 -12.848 8.396 1.00 92.44 216 PRO A N 1
ATOM 1599 C CA . PRO A 1 216 ? 26.344 -12.164 8.567 1.00 92.44 216 PRO A CA 1
ATOM 1600 C C . PRO A 1 216 ? 26.430 -11.143 9.706 1.00 92.44 216 PRO A C 1
ATOM 1602 O O . PRO A 1 216 ? 27.113 -11.354 10.712 1.00 92.44 216 PRO A O 1
ATOM 1605 N N . ALA A 1 217 ? 25.689 -10.043 9.583 1.00 89.81 217 ALA A N 1
ATOM 1606 C CA . ALA A 1 217 ? 25.452 -9.163 10.721 1.00 89.81 217 ALA A CA 1
ATOM 1607 C C . ALA A 1 217 ? 24.530 -9.843 11.744 1.00 89.81 217 ALA A C 1
ATOM 1609 O O . ALA A 1 217 ? 23.676 -10.643 11.374 1.00 89.81 217 ALA A O 1
ATOM 1610 N N . ALA A 1 218 ? 24.619 -9.443 13.017 1.00 85.56 218 ALA A N 1
ATOM 1611 C CA . ALA A 1 218 ? 23.807 -10.024 14.093 1.00 85.56 218 ALA A CA 1
ATOM 1612 C C . ALA A 1 218 ? 22.285 -9.957 13.856 1.00 85.56 218 ALA A C 1
ATOM 1614 O O . ALA A 1 218 ? 21.565 -10.804 14.368 1.00 85.56 218 ALA A O 1
ATOM 1615 N N . SER A 1 219 ? 21.788 -8.963 13.109 1.00 87.50 219 SER A N 1
ATOM 1616 C CA . SER A 1 219 ? 20.359 -8.846 12.790 1.00 87.50 219 SER A CA 1
ATOM 1617 C C . SER A 1 219 ? 19.936 -9.583 11.515 1.00 87.50 219 SER A C 1
ATOM 1619 O O . SER A 1 219 ? 18.774 -9.484 11.140 1.00 87.50 219 SER A O 1
ATOM 1621 N N . HIS A 1 220 ? 20.854 -10.295 10.849 1.00 94.12 220 HIS A N 1
ATOM 1622 C CA . HIS A 1 220 ? 20.609 -11.057 9.618 1.00 94.12 220 HIS A CA 1
ATOM 1623 C C . HIS A 1 220 ? 19.801 -10.284 8.556 1.00 94.12 220 HIS A C 1
ATOM 1625 O O . HIS A 1 220 ? 18.719 -10.708 8.153 1.00 94.12 220 HIS A O 1
ATOM 1631 N N . PRO A 1 221 ? 20.297 -9.119 8.099 1.00 96.75 221 PRO A N 1
ATOM 1632 C CA . PRO A 1 221 ? 19.641 -8.357 7.045 1.00 96.75 221 PRO A CA 1
ATOM 1633 C C . PRO A 1 221 ? 19.564 -9.161 5.736 1.00 96.75 221 PRO A C 1
ATOM 1635 O O . PRO A 1 221 ? 20.573 -9.651 5.226 1.00 96.75 221 PRO A O 1
ATOM 1638 N N . GLN A 1 222 ? 18.372 -9.235 5.152 1.00 97.69 222 GLN A N 1
ATOM 1639 C CA . GLN A 1 222 ? 18.087 -9.898 3.878 1.00 97.69 222 GLN A CA 1
ATOM 1640 C C . GLN A 1 222 ? 17.249 -8.995 2.977 1.00 97.69 222 GLN A C 1
ATOM 1642 O O . GLN A 1 222 ? 16.574 -8.086 3.459 1.00 97.69 222 GLN A O 1
ATOM 1647 N N . ALA A 1 223 ? 17.259 -9.257 1.671 1.00 98.12 223 ALA A N 1
ATOM 1648 C CA . ALA A 1 223 ? 16.374 -8.586 0.729 1.00 98.12 223 ALA A CA 1
ATOM 1649 C C . ALA A 1 223 ? 15.790 -9.548 -0.305 1.00 98.12 223 ALA A C 1
ATOM 1651 O O . ALA A 1 223 ? 16.509 -10.386 -0.856 1.00 98.12 223 ALA A O 1
ATOM 1652 N N . LYS A 1 224 ? 14.499 -9.372 -0.605 1.00 98.31 224 LYS A N 1
ATOM 1653 C CA . LYS A 1 224 ? 13.820 -9.955 -1.769 1.00 98.31 224 LYS A CA 1
ATOM 1654 C C . LYS A 1 224 ? 13.598 -8.855 -2.807 1.00 98.31 224 LYS A C 1
ATOM 1656 O O . LYS A 1 224 ? 12.896 -7.893 -2.506 1.00 98.31 224 LYS A O 1
ATOM 1661 N N . TYR A 1 225 ? 14.178 -9.000 -3.995 1.00 98.50 225 TYR A N 1
ATOM 1662 C CA . TYR A 1 225 ? 13.986 -8.101 -5.134 1.00 98.50 225 TYR A CA 1
ATOM 1663 C C . TYR A 1 225 ? 12.972 -8.676 -6.115 1.00 98.50 225 TYR A C 1
ATOM 1665 O O . TYR A 1 225 ? 12.930 -9.887 -6.346 1.00 98.50 225 TYR A O 1
ATOM 1673 N N . ARG A 1 226 ? 12.201 -7.788 -6.741 1.00 98.50 226 ARG A N 1
ATOM 1674 C CA . ARG A 1 226 ? 11.281 -8.096 -7.834 1.00 98.50 226 ARG A CA 1
ATOM 1675 C C . ARG A 1 226 ? 11.537 -7.134 -8.991 1.00 98.50 226 ARG A C 1
ATOM 1677 O O . ARG A 1 226 ? 11.366 -5.927 -8.848 1.00 98.50 226 ARG A O 1
ATOM 1684 N N . PHE A 1 227 ? 11.947 -7.677 -10.135 1.00 98.69 227 PHE A N 1
ATOM 1685 C CA . PHE A 1 227 ? 12.206 -6.934 -11.368 1.00 98.69 227 PHE A CA 1
ATOM 1686 C C . PHE A 1 227 ? 11.089 -7.203 -12.370 1.00 98.69 227 PHE A C 1
ATOM 1688 O O . PHE A 1 227 ? 11.021 -8.294 -12.936 1.00 98.69 227 PHE A O 1
ATOM 1695 N N . THR A 1 228 ? 10.235 -6.214 -12.616 1.00 98.50 228 THR A N 1
ATOM 1696 C CA . THR A 1 228 ? 9.119 -6.319 -13.564 1.00 98.50 228 THR A CA 1
ATOM 1697 C C . THR A 1 228 ? 9.459 -5.586 -14.857 1.00 98.50 228 THR A C 1
ATOM 1699 O O . THR A 1 228 ? 9.699 -4.378 -14.856 1.00 98.50 228 THR A O 1
ATOM 1702 N N . THR A 1 229 ? 9.477 -6.318 -15.971 1.00 98.25 229 THR A N 1
ATOM 1703 C CA . THR A 1 229 ? 9.748 -5.785 -17.312 1.00 98.25 229 THR A CA 1
ATOM 1704 C C . THR A 1 229 ? 8.519 -5.947 -18.197 1.00 98.25 229 THR A C 1
ATOM 1706 O O . THR A 1 229 ? 7.905 -7.015 -18.213 1.00 98.25 229 THR A O 1
ATOM 1709 N N . TYR A 1 230 ? 8.197 -4.904 -18.965 1.00 96.81 230 TYR A N 1
ATOM 1710 C CA . TYR A 1 230 ? 7.042 -4.867 -19.863 1.00 96.81 230 TYR A CA 1
ATOM 1711 C C . TYR A 1 230 ? 7.458 -4.842 -21.335 1.00 96.81 230 TYR A C 1
ATOM 1713 O O . TYR A 1 230 ? 8.513 -4.312 -21.696 1.00 96.81 230 TYR A O 1
ATOM 1721 N N . ALA A 1 231 ? 6.622 -5.416 -22.198 1.00 95.25 231 ALA A N 1
ATOM 1722 C CA . ALA A 1 231 ? 6.867 -5.488 -23.631 1.00 95.25 231 ALA A CA 1
ATOM 1723 C C . ALA A 1 231 ? 6.932 -4.089 -24.263 1.00 95.25 231 ALA A C 1
ATOM 1725 O O . ALA A 1 231 ? 6.024 -3.280 -24.091 1.00 95.25 231 ALA A O 1
ATOM 1726 N N . GLY A 1 232 ? 8.002 -3.797 -25.010 1.00 92.50 232 GLY A N 1
ATOM 1727 C CA . GLY A 1 232 ? 8.165 -2.542 -25.755 1.00 92.50 232 GLY A CA 1
ATOM 1728 C C . GLY A 1 232 ? 8.415 -1.284 -24.909 1.00 92.50 232 GLY A C 1
ATOM 1729 O O . GLY A 1 232 ? 8.701 -0.223 -25.471 1.00 92.50 232 GLY A O 1
ATOM 1730 N N . GLN A 1 233 ? 8.355 -1.376 -23.579 1.00 94.69 233 GLN A N 1
ATOM 1731 C CA . GLN A 1 233 ? 8.614 -0.244 -22.693 1.00 94.69 233 GLN A CA 1
ATOM 1732 C C . GLN A 1 233 ? 10.111 -0.126 -22.358 1.00 94.69 233 GLN A C 1
ATOM 1734 O O . GLN A 1 233 ? 10.792 -1.139 -22.202 1.00 94.69 233 GLN A O 1
ATOM 1739 N N . PRO A 1 234 ? 10.656 1.096 -22.214 1.00 96.19 234 PRO A N 1
ATOM 1740 C CA . PRO A 1 234 ? 12.069 1.306 -21.903 1.00 96.19 234 PRO A CA 1
ATOM 1741 C C . PRO A 1 234 ? 12.367 1.195 -20.401 1.00 96.19 234 PRO A C 1
ATOM 1743 O O . PRO A 1 234 ? 13.407 1.668 -19.957 1.00 96.19 234 PRO A O 1
ATOM 1746 N N . VAL A 1 235 ? 11.447 0.645 -19.605 1.00 96.69 235 VAL A N 1
ATOM 1747 C CA . VAL A 1 235 ? 11.528 0.662 -18.144 1.00 96.69 235 VAL A CA 1
ATOM 1748 C C . VAL A 1 235 ? 11.468 -0.732 -17.534 1.00 96.69 235 VAL A C 1
ATOM 1750 O O . VAL A 1 235 ? 10.799 -1.628 -18.052 1.00 96.69 235 VAL A O 1
ATOM 1753 N N . THR A 1 236 ? 12.135 -0.874 -16.392 1.00 98.06 236 THR A N 1
ATOM 1754 C CA . THR A 1 236 ? 11.999 -2.006 -15.473 1.00 98.06 236 THR A CA 1
ATOM 1755 C C . THR A 1 236 ? 11.620 -1.458 -14.105 1.00 98.06 236 THR A C 1
ATOM 1757 O O . THR A 1 236 ? 12.355 -0.649 -13.536 1.00 98.06 236 THR A O 1
ATOM 1760 N N . HIS A 1 237 ? 10.478 -1.889 -13.577 1.00 97.88 237 HIS A N 1
ATOM 1761 C CA . HIS A 1 237 ? 10.088 -1.563 -12.210 1.00 97.88 237 HIS A CA 1
ATOM 1762 C C . HIS A 1 237 ? 10.824 -2.489 -11.239 1.00 97.88 237 HIS A C 1
ATOM 1764 O O . HIS A 1 237 ? 10.889 -3.698 -11.477 1.00 97.88 237 HIS A O 1
ATOM 1770 N N . VAL A 1 238 ? 11.402 -1.923 -10.183 1.00 98.38 238 VAL A N 1
ATOM 1771 C CA . VAL A 1 238 ? 12.198 -2.650 -9.195 1.00 98.38 238 VAL A CA 1
ATOM 1772 C C . VAL A 1 238 ? 11.621 -2.387 -7.817 1.00 98.38 238 VAL A C 1
ATOM 1774 O O . VAL A 1 238 ? 11.611 -1.246 -7.359 1.00 98.38 238 VAL A O 1
ATOM 1777 N N . GLU A 1 239 ? 11.195 -3.451 -7.152 1.00 98.00 239 GLU A N 1
ATOM 1778 C CA . GLU A 1 239 ? 10.762 -3.436 -5.757 1.00 98.00 239 GLU A CA 1
ATOM 1779 C C . GLU A 1 239 ? 11.748 -4.252 -4.924 1.00 98.00 239 GLU A C 1
ATOM 1781 O O . GLU A 1 239 ? 12.256 -5.278 -5.388 1.00 98.00 239 GLU A O 1
ATOM 1786 N N . ALA A 1 240 ? 12.006 -3.823 -3.691 1.00 97.69 240 ALA A N 1
ATOM 1787 C CA . ALA A 1 240 ? 12.734 -4.623 -2.719 1.00 97.69 240 ALA A CA 1
ATOM 1788 C C . ALA A 1 240 ? 12.052 -4.607 -1.352 1.00 97.69 240 ALA A C 1
ATOM 1790 O O . ALA A 1 240 ? 11.697 -3.558 -0.818 1.00 97.69 240 ALA A O 1
ATOM 1791 N N . ALA A 1 241 ? 11.913 -5.788 -0.763 1.00 97.69 241 ALA A N 1
ATOM 1792 C CA . ALA A 1 241 ? 11.520 -5.975 0.624 1.00 97.69 241 ALA A CA 1
ATOM 1793 C C . ALA A 1 241 ? 12.768 -6.328 1.434 1.00 97.69 241 ALA A C 1
ATOM 1795 O O . ALA A 1 241 ? 13.281 -7.441 1.311 1.00 97.69 241 ALA A O 1
ATOM 1796 N N . VAL A 1 242 ? 13.261 -5.382 2.237 1.00 97.69 242 VAL A N 1
ATOM 1797 C CA . VAL A 1 242 ? 14.439 -5.578 3.091 1.00 97.69 242 VAL A CA 1
ATOM 1798 C C . VAL A 1 242 ? 13.987 -5.904 4.513 1.00 97.69 242 VAL A C 1
ATOM 1800 O O . VAL A 1 242 ? 13.191 -5.167 5.097 1.00 97.69 242 VAL A O 1
ATOM 1803 N N . THR A 1 243 ? 14.476 -7.006 5.077 1.00 96.69 243 THR A N 1
ATOM 1804 C CA . THR A 1 243 ? 14.082 -7.518 6.399 1.00 96.69 243 THR A CA 1
ATOM 1805 C C . THR A 1 243 ? 15.281 -7.789 7.291 1.00 96.69 243 THR A C 1
ATOM 1807 O O . THR A 1 243 ? 16.368 -8.065 6.798 1.00 96.69 243 THR A O 1
ATOM 1810 N N . GLN A 1 244 ? 15.079 -7.741 8.605 1.00 94.69 244 GLN A N 1
ATOM 1811 C CA . GLN A 1 244 ? 16.038 -8.189 9.618 1.00 94.69 244 GLN A CA 1
ATOM 1812 C C . GLN A 1 244 ? 15.293 -8.808 10.807 1.00 94.69 244 GLN A C 1
ATOM 1814 O O . GLN A 1 244 ? 14.166 -8.401 11.102 1.00 94.69 244 GLN A O 1
ATOM 1819 N N . ASP A 1 245 ? 15.928 -9.745 11.508 1.00 88.62 245 ASP A N 1
ATOM 1820 C CA . ASP A 1 245 ? 15.312 -10.538 12.586 1.00 88.62 245 ASP A CA 1
ATOM 1821 C C . ASP A 1 245 ? 14.824 -9.674 13.756 1.00 88.62 245 ASP A C 1
ATOM 1823 O O . ASP A 1 245 ? 13.802 -9.950 14.384 1.00 88.62 245 ASP A O 1
ATOM 1827 N N . PHE A 1 246 ? 15.544 -8.588 14.037 1.00 79.81 246 PHE A N 1
ATOM 1828 C CA . PHE A 1 246 ? 15.165 -7.583 15.022 1.00 79.81 246 PHE A CA 1
ATOM 1829 C C . PHE A 1 246 ? 15.558 -6.188 14.545 1.00 79.81 246 PHE A C 1
ATOM 1831 O O . PHE A 1 246 ? 16.466 -6.017 13.736 1.00 79.81 246 PHE A O 1
ATOM 1838 N N . ALA A 1 247 ? 14.883 -5.172 15.079 1.00 82.31 247 ALA A N 1
ATOM 1839 C CA . ALA A 1 247 ? 15.069 -3.768 14.728 1.00 82.31 247 ALA A CA 1
ATOM 1840 C C . ALA A 1 247 ? 16.436 -3.209 15.189 1.00 82.31 247 ALA A C 1
ATOM 1842 O O . ALA A 1 247 ? 16.522 -2.432 16.142 1.00 82.31 247 ALA A O 1
ATOM 1843 N N . LYS A 1 248 ? 17.522 -3.597 14.511 1.00 86.19 248 LYS A N 1
ATOM 1844 C CA . LYS A 1 248 ? 18.846 -2.978 14.642 1.00 86.19 248 LYS A CA 1
ATOM 1845 C C . LYS A 1 248 ? 18.863 -1.645 13.898 1.00 86.19 248 LYS A C 1
ATOM 1847 O O . LYS A 1 248 ? 18.277 -1.509 12.824 1.00 86.19 248 LYS A O 1
ATOM 1852 N N . GLN A 1 249 ? 19.571 -0.672 14.464 1.00 88.75 249 GLN A N 1
ATOM 1853 C CA . GLN A 1 249 ? 19.818 0.614 13.827 1.00 88.75 249 GLN A CA 1
ATOM 1854 C C . GLN A 1 249 ? 20.998 0.530 12.848 1.00 88.75 249 GLN A C 1
ATOM 1856 O O . GLN A 1 249 ? 22.139 0.326 13.256 1.00 88.75 249 GLN A O 1
ATOM 1861 N N . TRP A 1 250 ? 20.714 0.760 11.572 1.00 92.62 250 TRP A N 1
ATOM 1862 C CA . TRP A 1 250 ? 21.678 0.948 10.495 1.00 92.62 250 TRP A CA 1
ATOM 1863 C C . TRP A 1 250 ? 21.843 2.438 10.195 1.00 92.62 250 TRP A C 1
ATOM 1865 O O . TRP A 1 250 ? 20.862 3.188 10.148 1.00 92.62 250 TRP A O 1
ATOM 1875 N N . GLY A 1 251 ? 23.086 2.871 9.985 1.00 90.69 251 GLY A N 1
ATOM 1876 C CA . GLY A 1 251 ? 23.411 4.240 9.587 1.00 90.69 251 GLY A CA 1
ATOM 1877 C C . GLY A 1 251 ? 22.923 4.562 8.175 1.00 90.69 251 GLY A C 1
ATOM 1878 O O . GLY A 1 251 ? 22.388 5.647 7.949 1.00 90.69 251 GLY A O 1
ATOM 1879 N N . SER A 1 252 ? 23.045 3.608 7.251 1.00 94.00 252 SER A N 1
ATOM 1880 C CA . SER A 1 252 ? 22.423 3.679 5.931 1.00 94.00 252 SER A CA 1
ATOM 1881 C C . SER A 1 252 ? 22.093 2.300 5.361 1.00 94.00 252 SER A C 1
ATOM 1883 O O . SER A 1 252 ? 22.797 1.318 5.584 1.00 94.00 252 SER A O 1
ATOM 1885 N N . LEU A 1 253 ? 21.015 2.254 4.590 1.00 96.50 253 LEU A N 1
ATOM 1886 C CA . LEU A 1 253 ? 20.620 1.181 3.694 1.00 96.50 253 LEU A CA 1
ATOM 1887 C C . LEU A 1 253 ? 20.570 1.774 2.285 1.00 96.50 253 LEU A C 1
ATOM 1889 O O . LEU A 1 253 ? 19.954 2.822 2.076 1.00 96.50 253 LEU A O 1
ATOM 1893 N N . HIS A 1 254 ? 21.266 1.139 1.351 1.00 96.12 254 HIS A N 1
ATOM 1894 C CA . HIS A 1 254 ? 21.391 1.580 -0.035 1.00 96.12 254 HIS A CA 1
ATOM 1895 C C . HIS A 1 254 ? 20.516 0.710 -0.934 1.00 96.12 254 HIS A C 1
ATOM 1897 O O . HIS A 1 254 ? 20.515 -0.513 -0.784 1.00 96.12 254 HIS A O 1
ATOM 1903 N N . PHE A 1 255 ? 19.814 1.354 -1.864 1.00 96.69 255 PHE A N 1
ATOM 1904 C CA . PHE A 1 255 ? 18.902 0.713 -2.804 1.00 96.69 255 PHE A CA 1
ATOM 1905 C C . PHE A 1 255 ? 19.190 1.178 -4.234 1.00 96.69 255 PHE A C 1
ATOM 1907 O O . PHE A 1 255 ? 19.195 2.385 -4.512 1.00 96.69 255 PHE A O 1
ATOM 1914 N N . ILE A 1 256 ? 19.426 0.204 -5.118 1.00 97.19 256 ILE A N 1
ATOM 1915 C CA . ILE A 1 256 ? 19.901 0.370 -6.494 1.00 97.19 256 ILE A CA 1
ATOM 1916 C C . ILE A 1 256 ? 21.115 1.295 -6.516 1.00 97.19 256 ILE A C 1
ATOM 1918 O O . ILE A 1 256 ? 21.006 2.440 -6.936 1.00 97.19 256 ILE A O 1
ATOM 1922 N N . GLU A 1 257 ? 22.267 0.829 -6.041 1.00 96.19 257 GLU A N 1
ATOM 1923 C CA . GLU A 1 257 ? 23.559 1.499 -6.213 1.00 96.19 257 GLU A CA 1
ATOM 1924 C C . GLU A 1 257 ? 24.343 0.786 -7.319 1.00 96.19 257 GLU A C 1
ATOM 1926 O O . GLU A 1 257 ? 24.987 -0.237 -7.095 1.00 96.19 257 GLU A O 1
ATOM 1931 N N . ILE A 1 258 ? 24.284 1.324 -8.535 1.00 95.81 258 ILE A N 1
ATOM 1932 C CA . ILE A 1 258 ? 24.912 0.746 -9.722 1.00 95.81 258 ILE A CA 1
ATOM 1933 C C . ILE A 1 258 ? 26.248 1.445 -9.960 1.00 95.81 258 ILE A C 1
ATOM 1935 O O . ILE A 1 258 ? 26.296 2.619 -10.331 1.00 95.81 258 ILE A O 1
ATOM 1939 N N . GLN A 1 259 ? 27.343 0.715 -9.772 1.00 93.50 259 GLN A N 1
ATOM 1940 C CA . GLN A 1 259 ? 28.682 1.166 -10.131 1.00 93.50 259 GLN A CA 1
ATOM 1941 C C . GLN A 1 259 ? 28.809 1.243 -11.650 1.00 93.50 259 GLN A C 1
ATOM 1943 O O . GLN A 1 259 ? 28.485 0.301 -12.377 1.00 93.50 259 GLN A O 1
ATOM 1948 N N . ILE A 1 260 ? 29.318 2.379 -12.111 1.00 87.12 260 ILE A N 1
ATOM 1949 C CA . ILE A 1 260 ? 29.428 2.710 -13.530 1.00 87.12 260 ILE A CA 1
ATOM 1950 C C . ILE A 1 260 ? 30.653 2.026 -14.154 1.00 87.12 260 ILE A C 1
ATOM 1952 O O . ILE A 1 260 ? 30.601 1.633 -15.313 1.00 87.12 260 ILE A O 1
ATOM 1956 N N . GLY A 1 261 ? 31.713 1.790 -13.372 1.00 78.62 261 GLY A N 1
ATOM 1957 C CA . GLY A 1 261 ? 32.835 0.917 -13.741 1.00 78.62 261 GLY A CA 1
ATOM 1958 C C . GLY A 1 261 ? 33.386 1.156 -15.153 1.00 78.62 261 GLY A C 1
ATOM 1959 O O . GLY A 1 261 ? 33.797 2.265 -15.481 1.00 78.62 261 GLY A O 1
ATOM 1960 N N . GLU A 1 262 ? 33.400 0.094 -15.965 1.00 77.69 262 GLU A N 1
ATOM 1961 C CA . GLU A 1 262 ? 33.834 0.094 -17.374 1.00 77.69 262 GLU A CA 1
ATOM 1962 C C . GLU A 1 262 ? 32.676 0.304 -18.371 1.00 77.69 262 GLU A C 1
ATOM 1964 O O . GLU A 1 262 ? 32.855 0.126 -19.578 1.00 77.69 262 GLU A O 1
ATOM 1969 N N . ALA A 1 263 ? 31.469 0.637 -17.899 1.00 82.44 263 ALA A N 1
ATOM 1970 C CA . ALA A 1 263 ? 30.341 0.881 -18.789 1.00 82.44 263 ALA A CA 1
ATOM 1971 C C . ALA A 1 263 ? 30.639 2.062 -19.733 1.00 82.44 263 ALA A C 1
ATOM 1973 O O . ALA A 1 263 ? 31.303 3.019 -19.328 1.00 82.44 263 ALA A O 1
ATOM 1974 N N . PRO A 1 264 ? 30.135 2.042 -20.984 1.00 86.50 264 PRO A N 1
ATOM 1975 C CA . PRO A 1 264 ? 30.415 3.073 -21.984 1.00 86.50 264 PRO A CA 1
ATOM 1976 C C . PRO A 1 264 ? 29.577 4.344 -21.747 1.00 86.50 264 PRO A C 1
ATOM 1978 O O . PRO A 1 264 ? 28.820 4.775 -22.617 1.00 86.50 264 PRO A O 1
ATOM 1981 N N . VAL A 1 265 ? 29.676 4.918 -20.548 1.00 89.88 265 VAL A N 1
ATOM 1982 C CA . VAL A 1 265 ? 29.015 6.160 -20.138 1.00 89.88 265 VAL A CA 1
ATOM 1983 C C . VAL A 1 265 ? 30.049 7.086 -19.501 1.00 89.88 265 VAL A C 1
ATOM 1985 O O . VAL A 1 265 ? 30.883 6.657 -18.708 1.00 89.88 265 VAL A O 1
ATOM 1988 N N . ASP A 1 266 ? 30.006 8.362 -19.859 1.00 94.25 266 ASP A N 1
ATOM 1989 C CA . ASP A 1 266 ? 30.991 9.366 -19.441 1.00 94.25 266 ASP A CA 1
ATOM 1990 C C . ASP A 1 266 ? 30.338 10.645 -18.906 1.00 94.25 266 ASP A C 1
ATOM 1992 O O . ASP A 1 266 ? 31.020 11.588 -18.509 1.00 94.25 266 ASP A O 1
ATOM 1996 N N . SER A 1 267 ? 29.008 10.680 -18.888 1.00 97.12 267 SER A N 1
ATOM 1997 C CA . SER A 1 267 ? 28.222 11.861 -18.581 1.00 97.12 267 SER A CA 1
ATOM 1998 C C . SER A 1 267 ? 27.062 11.509 -17.663 1.00 97.12 267 SER A C 1
ATOM 2000 O O . SER A 1 267 ? 26.549 10.389 -17.665 1.00 97.12 267 SER A O 1
ATOM 2002 N N . CYS A 1 268 ? 26.618 12.485 -16.881 1.00 97.50 268 CYS A N 1
ATOM 2003 C CA . CYS A 1 268 ? 25.434 12.386 -16.048 1.00 97.50 268 CYS A CA 1
ATOM 2004 C C . CYS A 1 268 ? 24.468 13.537 -16.307 1.00 97.50 268 CYS A C 1
ATOM 2006 O O . CYS A 1 268 ? 24.825 14.615 -16.800 1.00 97.50 268 CYS A O 1
ATOM 2008 N N . VAL A 1 269 ? 23.208 13.288 -15.982 1.00 97.94 269 VAL A N 1
ATOM 2009 C CA . VAL A 1 269 ? 22.151 14.287 -16.017 1.00 97.94 269 VAL A CA 1
ATOM 2010 C C . VAL A 1 269 ? 21.124 13.982 -14.933 1.00 97.94 269 VAL A C 1
ATOM 2012 O O . VAL A 1 269 ? 20.731 12.837 -14.736 1.00 97.94 269 VAL A O 1
ATOM 2015 N N . THR A 1 270 ? 20.690 15.019 -14.236 1.00 97.06 270 THR A N 1
ATOM 2016 C CA . THR A 1 270 ? 19.561 15.011 -13.309 1.00 97.06 270 THR A CA 1
ATOM 2017 C C . THR A 1 270 ? 18.548 16.063 -13.755 1.00 97.06 270 THR A C 1
ATOM 2019 O O . THR A 1 270 ? 18.769 16.810 -14.717 1.00 97.06 270 THR A O 1
ATOM 2022 N N . ASP A 1 271 ? 17.421 16.154 -13.063 1.00 92.62 271 ASP A N 1
ATOM 2023 C CA . ASP A 1 271 ? 16.497 17.283 -13.211 1.00 92.62 271 ASP A CA 1
ATOM 2024 C C . ASP A 1 271 ? 17.108 18.645 -12.828 1.00 92.62 271 ASP A C 1
ATOM 2026 O O . ASP A 1 271 ? 16.613 19.677 -13.282 1.00 92.62 271 ASP A O 1
ATOM 2030 N N . SER A 1 272 ? 18.217 18.654 -12.084 1.00 91.75 272 SER A N 1
ATOM 2031 C CA . SER A 1 272 ? 18.927 19.864 -11.652 1.00 91.75 272 SER A CA 1
ATOM 2032 C C . SER A 1 272 ? 20.067 20.300 -12.584 1.00 91.75 272 SER A C 1
ATOM 2034 O O . SER A 1 272 ? 20.524 21.443 -12.505 1.00 91.75 272 SER A O 1
ATOM 2036 N N . GLY A 1 273 ? 20.546 19.435 -13.484 1.00 94.19 273 GLY A N 1
ATOM 2037 C CA . GLY A 1 273 ? 21.619 19.784 -14.419 1.00 94.19 273 GLY A CA 1
ATOM 2038 C C . GLY A 1 273 ? 22.325 18.587 -15.051 1.00 94.19 273 GLY A C 1
ATOM 2039 O O . GLY A 1 273 ? 21.938 17.443 -14.858 1.00 94.19 273 GLY A O 1
ATOM 2040 N N . SER A 1 274 ? 23.379 18.846 -15.825 1.00 96.44 274 SER A N 1
ATOM 2041 C CA . SER A 1 274 ? 24.197 17.810 -16.474 1.00 96.44 274 SER A CA 1
ATOM 2042 C C . SER A 1 274 ? 25.686 18.076 -16.295 1.00 96.44 274 SER A C 1
ATOM 2044 O O . SER A 1 274 ? 26.099 19.238 -16.261 1.00 96.44 274 SER A O 1
ATOM 2046 N N . ALA A 1 275 ? 26.495 17.020 -16.260 1.00 96.12 275 ALA A N 1
ATOM 2047 C CA . ALA A 1 275 ? 27.949 17.118 -16.190 1.00 96.12 275 ALA A CA 1
ATOM 2048 C C . ALA A 1 275 ? 28.642 15.949 -16.903 1.00 96.12 275 ALA A C 1
ATOM 2050 O O . ALA A 1 275 ? 28.039 14.907 -17.140 1.00 96.12 275 ALA A O 1
ATOM 2051 N N . VAL A 1 276 ? 29.921 16.140 -17.224 1.00 96.19 276 VAL A N 1
ATOM 2052 C CA . VAL A 1 276 ? 30.837 15.057 -17.609 1.00 96.19 276 VAL A CA 1
ATOM 2053 C C . VAL A 1 276 ? 31.436 14.481 -16.331 1.00 96.19 276 VAL A C 1
ATOM 2055 O O . VAL A 1 276 ? 31.799 15.248 -15.435 1.00 96.19 276 VAL A O 1
ATOM 2058 N N . LEU A 1 277 ? 31.544 13.158 -16.263 1.00 93.31 277 LEU A N 1
ATOM 2059 C CA . LEU A 1 277 ? 32.133 12.438 -15.145 1.00 93.31 277 LEU A CA 1
ATOM 2060 C C . LEU A 1 277 ? 33.662 12.600 -15.167 1.00 93.31 277 LEU A C 1
ATOM 2062 O O . LEU A 1 277 ? 34.335 12.194 -16.114 1.00 93.31 277 LEU A O 1
ATOM 2066 N N . GLN A 1 278 ? 34.217 13.257 -14.149 1.00 91.56 278 GLN A N 1
ATOM 2067 C CA . GLN A 1 278 ? 35.637 13.601 -14.032 1.00 91.56 278 GLN A CA 1
ATOM 2068 C C . GLN A 1 278 ? 36.347 12.861 -12.896 1.00 91.56 278 GLN A C 1
ATOM 2070 O O . GLN A 1 278 ? 37.542 13.084 -12.694 1.00 91.56 278 GLN A O 1
ATOM 2075 N N . GLN A 1 279 ? 35.644 12.019 -12.134 1.00 89.50 279 GLN A N 1
ATOM 2076 C CA . GLN A 1 279 ? 36.176 11.394 -10.919 1.00 89.50 279 GLN A CA 1
ATOM 2077 C C . GLN A 1 279 ? 36.656 12.414 -9.876 1.00 89.50 279 GLN A C 1
ATOM 2079 O O . GLN A 1 279 ? 37.660 12.224 -9.182 1.00 89.50 279 GLN A O 1
ATOM 2084 N N . ALA A 1 280 ? 35.920 13.524 -9.756 1.00 90.19 280 ALA A N 1
ATOM 2085 C CA . ALA A 1 280 ? 36.282 14.660 -8.908 1.00 90.19 280 ALA A CA 1
ATOM 2086 C C . ALA A 1 280 ? 35.758 14.578 -7.457 1.00 90.19 280 ALA A C 1
ATOM 2088 O O . ALA A 1 280 ? 35.925 15.526 -6.688 1.00 90.19 280 ALA A O 1
ATOM 2089 N N . GLY A 1 281 ? 35.100 13.485 -7.079 1.00 91.62 281 GLY A N 1
ATOM 2090 C CA . GLY A 1 281 ? 34.473 13.274 -5.774 1.00 91.62 281 GLY A CA 1
ATOM 2091 C C . GLY A 1 281 ? 33.235 14.144 -5.577 1.00 91.62 281 GLY A C 1
ATOM 2092 O O . GLY A 1 281 ? 33.079 14.767 -4.527 1.00 91.62 281 GLY A O 1
ATOM 2093 N N . ARG A 1 282 ? 32.397 14.267 -6.614 1.00 92.69 282 ARG A N 1
ATOM 2094 C CA . ARG A 1 282 ? 31.219 15.146 -6.621 1.00 92.69 282 ARG A CA 1
ATOM 2095 C C . ARG A 1 282 ? 29.922 14.349 -6.676 1.00 92.69 282 ARG A C 1
ATOM 2097 O O . ARG A 1 282 ? 29.836 13.355 -7.391 1.00 92.69 282 ARG A O 1
ATOM 2104 N N . SER A 1 283 ? 28.922 14.832 -5.939 1.00 93.88 283 SER A N 1
ATOM 2105 C CA . SER A 1 283 ? 27.543 14.341 -5.999 1.00 93.88 283 SER A CA 1
ATOM 2106 C C . SER A 1 283 ? 26.714 15.227 -6.922 1.00 93.88 283 SER A C 1
ATOM 2108 O O . SER A 1 283 ? 26.817 16.455 -6.869 1.00 93.88 283 SER A O 1
ATOM 2110 N N . TYR A 1 284 ? 25.893 14.588 -7.741 1.00 95.94 284 TYR A N 1
ATOM 2111 C CA . TYR A 1 284 ? 24.889 15.181 -8.608 1.00 95.94 284 TYR A CA 1
ATOM 2112 C C . TYR A 1 284 ? 23.548 14.581 -8.207 1.00 95.94 284 TYR A C 1
ATOM 2114 O O . TYR A 1 284 ? 23.157 13.520 -8.694 1.00 95.94 284 TYR A O 1
ATOM 2122 N N . ASP A 1 285 ? 22.882 15.226 -7.261 1.00 94.62 285 ASP A N 1
ATOM 2123 C CA . ASP A 1 285 ? 21.590 14.774 -6.760 1.00 94.62 285 ASP A CA 1
ATOM 2124 C C . ASP A 1 285 ? 20.464 15.251 -7.694 1.00 94.62 285 ASP A C 1
ATOM 2126 O O . ASP A 1 285 ? 20.546 16.324 -8.306 1.00 94.62 285 ASP A O 1
ATOM 2130 N N . GLY A 1 286 ? 19.452 14.406 -7.864 1.00 93.12 286 GLY A N 1
ATOM 2131 C CA . GLY A 1 286 ? 18.209 14.734 -8.549 1.00 93.12 286 GLY A CA 1
ATOM 2132 C C . GLY A 1 286 ? 17.033 14.661 -7.583 1.00 93.12 286 GLY A C 1
ATOM 2133 O O . GLY A 1 286 ? 17.042 13.863 -6.644 1.00 93.12 286 GLY A O 1
ATOM 2134 N N . ASP A 1 287 ? 16.007 15.472 -7.824 1.00 89.56 287 ASP A N 1
ATOM 2135 C CA . ASP A 1 287 ? 14.798 15.465 -6.996 1.00 89.56 287 ASP A CA 1
ATOM 2136 C C . ASP A 1 287 ? 13.845 14.334 -7.416 1.00 89.56 287 ASP A C 1
ATOM 2138 O O . ASP A 1 287 ? 13.190 13.720 -6.576 1.00 89.56 287 ASP A O 1
ATOM 2142 N N . GLN A 1 288 ? 13.747 14.057 -8.718 1.00 91.31 288 GLN A N 1
ATOM 2143 C CA . GLN A 1 288 ? 12.795 13.113 -9.316 1.00 91.31 288 GLN A CA 1
ATOM 2144 C C . GLN A 1 288 ? 13.474 11.974 -10.078 1.00 91.31 288 GLN A C 1
ATOM 2146 O O . GLN A 1 288 ? 12.973 10.844 -10.102 1.00 91.31 288 GLN A O 1
ATOM 2151 N N . TRP A 1 289 ? 14.604 12.264 -10.722 1.00 97.00 289 TRP A N 1
ATOM 2152 C CA . TRP A 1 289 ? 15.348 11.291 -11.512 1.00 97.00 289 TRP A CA 1
ATOM 2153 C C . TRP A 1 289 ? 16.812 11.696 -11.690 1.00 97.00 289 TRP A C 1
ATOM 2155 O O . TRP A 1 289 ? 17.183 12.870 -11.630 1.00 97.00 289 TRP A O 1
ATOM 2165 N N . ALA A 1 290 ? 17.640 10.696 -11.965 1.00 98.00 290 ALA A N 1
ATOM 2166 C CA . ALA A 1 290 ? 19.039 10.857 -12.328 1.00 98.00 290 ALA A CA 1
ATOM 2167 C C . ALA A 1 290 ? 19.406 9.820 -13.388 1.00 98.00 290 ALA A C 1
ATOM 2169 O O . ALA A 1 290 ? 18.804 8.748 -13.449 1.00 98.00 290 ALA A O 1
ATOM 2170 N N . ALA A 1 291 ? 20.384 10.126 -14.230 1.00 98.19 291 ALA A N 1
ATOM 2171 C CA . ALA A 1 291 ? 20.868 9.208 -15.242 1.00 98.19 291 ALA A CA 1
ATOM 2172 C C . ALA A 1 291 ? 22.347 9.396 -15.542 1.00 98.19 291 ALA A C 1
ATOM 2174 O O . ALA A 1 291 ? 22.914 10.479 -15.377 1.00 98.19 291 ALA A O 1
ATOM 2175 N N . VAL A 1 292 ? 22.933 8.325 -16.058 1.00 97.69 292 VAL A N 1
ATOM 2176 C CA . VAL A 1 292 ? 24.258 8.302 -16.672 1.00 97.69 292 VAL A CA 1
ATOM 2177 C C . VAL A 1 292 ? 24.122 7.862 -18.117 1.00 97.69 292 VAL A C 1
ATOM 2179 O O . VAL A 1 292 ? 23.261 7.043 -18.445 1.00 97.69 292 VAL A O 1
ATOM 2182 N N . TYR A 1 293 ? 24.928 8.438 -18.998 1.00 97.38 293 TYR A N 1
ATOM 2183 C CA . TYR A 1 293 ? 24.835 8.179 -20.426 1.00 97.38 293 TYR A CA 1
ATOM 2184 C C . TYR A 1 293 ? 26.179 8.342 -21.134 1.00 97.38 293 TYR A C 1
ATOM 2186 O O . TYR A 1 293 ? 27.089 9.012 -20.647 1.00 97.38 293 TYR A O 1
ATOM 2194 N N . GLY A 1 294 ? 26.271 7.706 -22.296 1.00 95.19 294 GLY A N 1
ATOM 2195 C CA . GLY A 1 294 ? 27.278 7.938 -23.324 1.00 95.19 294 GLY A CA 1
ATOM 2196 C C . GLY A 1 294 ? 26.605 7.986 -24.696 1.00 95.19 294 GLY A C 1
ATOM 2197 O O . GLY A 1 294 ? 25.399 8.239 -24.798 1.00 95.19 294 GLY A O 1
ATOM 2198 N N . ASP A 1 295 ? 27.362 7.692 -25.752 1.00 93.94 295 ASP A N 1
ATOM 2199 C CA . ASP A 1 295 ? 26.861 7.771 -27.131 1.00 93.94 295 ASP A CA 1
ATOM 2200 C C . ASP A 1 295 ? 25.714 6.793 -27.415 1.00 93.94 295 ASP A C 1
ATOM 2202 O O . ASP A 1 295 ? 24.759 7.147 -28.099 1.00 93.94 295 ASP A O 1
ATOM 2206 N N . ASN A 1 296 ? 25.808 5.565 -26.890 1.00 94.44 296 ASN A N 1
ATOM 2207 C CA . ASN A 1 296 ? 24.926 4.458 -27.283 1.00 94.44 296 ASN A CA 1
ATOM 2208 C C . ASN A 1 296 ? 24.214 3.769 -26.108 1.00 94.44 296 ASN A C 1
ATOM 2210 O O . ASN A 1 296 ? 23.545 2.753 -26.294 1.00 94.44 296 ASN A O 1
ATOM 2214 N N . LEU A 1 297 ? 24.378 4.282 -24.889 1.00 96.06 297 LEU A N 1
ATOM 2215 C CA . LEU A 1 297 ? 23.765 3.711 -23.696 1.00 96.06 297 LEU A CA 1
ATOM 2216 C C . LEU A 1 297 ? 23.388 4.811 -22.713 1.00 96.06 297 LEU A C 1
ATOM 2218 O O . LEU A 1 297 ? 24.157 5.742 -22.484 1.00 96.06 297 LEU A O 1
ATOM 2222 N N . LEU A 1 298 ? 22.204 4.686 -22.129 1.00 97.38 298 LEU A N 1
ATOM 2223 C CA . LEU A 1 298 ? 21.717 5.524 -21.046 1.00 97.38 298 LEU A CA 1
ATOM 2224 C C . LEU A 1 298 ? 21.045 4.635 -20.005 1.00 97.38 298 LEU A C 1
ATOM 2226 O O . LEU A 1 298 ? 20.235 3.774 -20.353 1.00 97.38 298 LEU A O 1
ATOM 2230 N N . ILE A 1 299 ? 21.346 4.891 -18.734 1.00 97.56 299 ILE A N 1
ATOM 2231 C CA . ILE A 1 299 ? 20.654 4.287 -17.598 1.00 97.56 299 ILE A CA 1
ATOM 2232 C C . ILE A 1 299 ? 20.137 5.404 -16.719 1.00 97.56 299 ILE A C 1
ATOM 2234 O O . ILE A 1 299 ? 20.911 6.240 -16.254 1.00 97.56 299 ILE A O 1
ATOM 2238 N N . GLY A 1 300 ? 18.830 5.407 -16.502 1.00 97.69 300 GLY A N 1
ATOM 2239 C CA . GLY A 1 300 ? 18.167 6.317 -15.585 1.00 97.69 300 GLY A CA 1
ATOM 2240 C C . GLY A 1 300 ? 17.555 5.582 -14.406 1.00 97.69 300 GLY A C 1
ATOM 2241 O O . GLY A 1 300 ? 17.175 4.420 -14.513 1.00 97.69 300 GLY A O 1
ATOM 2242 N N . VAL A 1 301 ? 17.412 6.295 -13.300 1.00 97.69 301 VAL A N 1
ATOM 2243 C CA . VAL A 1 301 ? 16.555 5.937 -12.171 1.00 97.69 301 VAL A CA 1
ATOM 2244 C C . VAL A 1 301 ? 15.519 7.038 -11.991 1.00 97.69 301 VAL A C 1
ATOM 2246 O O . VAL A 1 301 ? 15.843 8.223 -12.073 1.00 97.69 301 VAL A O 1
ATOM 2249 N N . ALA A 1 302 ? 14.274 6.652 -11.747 1.00 96.00 302 ALA A N 1
ATOM 2250 C CA . ALA A 1 302 ? 13.176 7.552 -11.413 1.00 96.00 302 ALA A CA 1
ATOM 2251 C C . ALA A 1 302 ? 12.313 6.940 -10.304 1.00 96.00 302 ALA A C 1
ATOM 2253 O O . ALA A 1 302 ? 12.347 5.724 -10.094 1.00 96.00 302 ALA A O 1
ATOM 2254 N N . ASN A 1 303 ? 11.521 7.775 -9.624 1.00 88.88 303 ASN A N 1
ATOM 2255 C CA . ASN A 1 303 ? 10.619 7.348 -8.544 1.00 88.88 303 ASN A CA 1
ATOM 2256 C C . ASN A 1 303 ? 11.344 6.597 -7.402 1.00 88.88 303 ASN A C 1
ATOM 2258 O O . ASN A 1 303 ? 10.811 5.652 -6.831 1.00 88.88 303 ASN A O 1
ATOM 2262 N N . GLY A 1 304 ? 12.594 6.983 -7.124 1.00 87.06 304 GLY A N 1
ATOM 2263 C CA . GLY A 1 304 ? 13.380 6.498 -5.988 1.00 87.06 304 GLY A CA 1
ATOM 2264 C C . GLY A 1 304 ? 13.484 7.556 -4.886 1.00 87.06 304 GLY A C 1
ATOM 2265 O O . GLY A 1 304 ? 13.236 8.739 -5.122 1.00 87.06 304 GLY A O 1
ATOM 2266 N N . SER A 1 305 ? 13.875 7.150 -3.679 1.00 87.88 305 SER A N 1
ATOM 2267 C CA . SER A 1 305 ? 14.050 8.061 -2.537 1.00 87.88 305 SER A CA 1
ATOM 2268 C C . SER A 1 305 ? 15.427 8.738 -2.561 1.00 87.88 305 SER A C 1
ATOM 2270 O O . SER A 1 305 ? 16.316 8.392 -1.779 1.00 87.88 305 SER A O 1
ATOM 2272 N N . GLY A 1 306 ? 15.596 9.709 -3.461 1.00 89.75 306 GLY A N 1
ATOM 2273 C CA . GLY A 1 306 ? 16.831 10.483 -3.634 1.00 89.75 306 GLY A CA 1
ATOM 2274 C C . GLY A 1 306 ? 17.733 9.942 -4.748 1.00 89.75 306 GLY A C 1
ATOM 2275 O O . GLY A 1 306 ? 18.857 9.506 -4.462 1.00 89.75 306 GLY A O 1
ATOM 2276 N N . PRO A 1 307 ? 17.262 9.950 -6.010 1.00 95.38 307 PRO A N 1
ATOM 2277 C CA . PRO A 1 307 ? 18.074 9.534 -7.139 1.00 95.38 307 PRO A CA 1
ATOM 2278 C C . PRO A 1 307 ? 19.281 10.461 -7.305 1.00 95.38 307 PRO A C 1
ATOM 2280 O O . PRO A 1 307 ? 19.188 11.672 -7.126 1.00 95.38 307 PRO A O 1
ATOM 2283 N N . GLY A 1 308 ? 20.436 9.917 -7.671 1.00 96.62 308 GLY A N 1
ATOM 2284 C CA . GLY A 1 308 ? 21.623 10.747 -7.856 1.00 96.62 308 GLY A CA 1
ATOM 2285 C C . GLY A 1 308 ? 22.798 10.006 -8.460 1.00 96.62 308 GLY A C 1
ATOM 2286 O O . GLY A 1 308 ? 22.795 8.781 -8.568 1.00 96.62 308 GLY A O 1
ATOM 2287 N N . VAL A 1 309 ? 23.817 10.766 -8.844 1.00 97.06 309 VAL A N 1
ATOM 2288 C CA . VAL A 1 309 ? 25.073 10.248 -9.382 1.00 97.06 309 VAL A CA 1
ATOM 2289 C C . VAL A 1 309 ? 26.229 10.730 -8.527 1.00 97.06 309 VAL A C 1
ATOM 2291 O O . VAL A 1 309 ? 26.388 11.923 -8.288 1.00 97.06 309 VAL A O 1
ATOM 2294 N N . TRP A 1 310 ? 27.074 9.802 -8.105 1.00 95.56 310 TRP A N 1
ATOM 2295 C CA . TRP A 1 310 ? 28.394 10.112 -7.582 1.00 95.56 310 TRP A CA 1
ATOM 2296 C C . TRP A 1 310 ? 29.418 9.932 -8.693 1.00 95.56 310 TRP A C 1
ATOM 2298 O O . TRP A 1 310 ? 29.473 8.881 -9.324 1.00 95.56 310 TRP A O 1
ATOM 2308 N N . ASP A 1 311 ? 30.249 10.940 -8.919 1.00 92.81 311 ASP A N 1
ATOM 2309 C CA . ASP A 1 311 ? 31.243 10.946 -9.996 1.00 92.81 311 ASP A CA 1
ATOM 2310 C C . ASP A 1 311 ? 32.500 10.118 -9.676 1.00 92.81 311 ASP A C 1
ATOM 2312 O O . ASP A 1 311 ? 33.363 9.921 -10.518 1.00 92.81 311 ASP A O 1
ATOM 2316 N N . GLY A 1 312 ? 32.616 9.556 -8.473 1.00 88.56 312 GLY A N 1
ATOM 2317 C CA . GLY A 1 312 ? 33.829 8.838 -8.070 1.00 88.56 312 GLY A CA 1
ATOM 2318 C C . GLY A 1 312 ? 34.945 9.803 -7.678 1.00 88.56 312 GLY A C 1
ATOM 2319 O O . GLY A 1 312 ? 34.892 10.983 -8.005 1.00 88.56 312 GLY A O 1
ATOM 2320 N N . GLY A 1 313 ? 35.941 9.339 -6.923 1.00 81.25 313 GLY A N 1
ATOM 2321 C CA . GLY A 1 313 ? 37.072 10.165 -6.483 1.00 81.25 313 GLY A CA 1
ATOM 2322 C C . GLY A 1 313 ? 37.900 9.516 -5.370 1.00 81.25 313 GLY A C 1
ATOM 2323 O O . GLY A 1 313 ? 37.372 8.813 -4.509 1.00 81.25 313 GLY A O 1
ATOM 2324 N N . GLY A 1 314 ? 39.216 9.761 -5.376 1.00 66.75 314 GLY A N 1
ATOM 2325 C CA . GLY A 1 314 ? 40.174 9.080 -4.490 1.00 66.75 314 GLY A CA 1
ATOM 2326 C C . GLY A 1 314 ? 40.509 7.647 -4.940 1.00 66.75 314 GLY A C 1
ATOM 2327 O O . GLY A 1 314 ? 40.045 7.191 -5.976 1.00 66.75 314 GLY A O 1
ATOM 2328 N N . GLN A 1 315 ? 41.339 6.921 -4.177 1.00 58.44 315 GLN A N 1
ATOM 2329 C CA . GLN A 1 315 ? 41.809 5.571 -4.556 1.00 58.44 315 GLN A CA 1
ATOM 2330 C C . GLN A 1 315 ? 40.775 4.440 -4.354 1.00 58.44 315 GLN A C 1
ATOM 2332 O O . GLN A 1 315 ? 41.062 3.305 -4.725 1.00 58.44 315 GLN A O 1
ATOM 2337 N N . HIS A 1 316 ? 39.604 4.709 -3.758 1.00 60.03 316 HIS A N 1
ATOM 2338 C CA . HIS A 1 316 ? 38.732 3.648 -3.219 1.00 60.03 316 HIS A CA 1
ATOM 2339 C C . HIS A 1 316 ? 37.253 3.698 -3.637 1.00 60.03 316 HIS A C 1
ATOM 2341 O O . HIS A 1 316 ? 36.532 2.760 -3.313 1.00 60.03 316 HIS A O 1
ATOM 2347 N N . TYR A 1 317 ? 36.783 4.733 -4.345 1.00 72.69 317 TYR A N 1
ATOM 2348 C CA . TYR A 1 317 ? 35.360 4.866 -4.692 1.00 72.69 317 TYR A CA 1
ATOM 2349 C C . TYR A 1 317 ? 35.155 5.224 -6.166 1.00 72.69 317 TYR A C 1
ATOM 2351 O O . TYR A 1 317 ? 35.493 6.329 -6.599 1.00 72.69 317 TYR A O 1
ATOM 2359 N N . GLY A 1 318 ? 34.584 4.279 -6.918 1.00 87.06 318 GLY A N 1
ATOM 2360 C CA . GLY A 1 318 ? 34.153 4.471 -8.302 1.00 87.06 318 GLY A CA 1
ATOM 2361 C C . GLY A 1 318 ? 32.910 5.353 -8.417 1.00 87.06 318 GLY A C 1
ATOM 2362 O O . GLY A 1 318 ? 32.247 5.659 -7.423 1.00 87.06 318 GLY A O 1
ATOM 2363 N N . ALA A 1 319 ? 32.619 5.786 -9.642 1.00 93.00 319 ALA A N 1
ATOM 2364 C CA . ALA A 1 319 ? 31.394 6.507 -9.956 1.00 93.00 319 ALA A CA 1
ATOM 2365 C C . ALA A 1 319 ? 30.185 5.557 -9.889 1.00 93.00 319 ALA A C 1
ATOM 2367 O O . ALA A 1 319 ? 30.282 4.404 -10.317 1.00 93.00 319 ALA A O 1
ATOM 2368 N N . TYR A 1 320 ? 29.045 6.033 -9.389 1.00 95.50 320 TYR A N 1
ATOM 2369 C CA . TYR A 1 320 ? 27.824 5.232 -9.291 1.00 95.50 320 TYR A CA 1
ATOM 2370 C C . TYR A 1 320 ? 26.550 6.045 -9.517 1.00 95.50 320 TYR A C 1
ATOM 2372 O O . TYR A 1 320 ? 26.483 7.231 -9.197 1.00 95.50 320 TYR A O 1
ATOM 2380 N N . LEU A 1 321 ? 25.522 5.373 -10.031 1.00 97.31 321 LEU A N 1
ATOM 2381 C CA . LEU A 1 321 ? 24.133 5.828 -10.055 1.00 97.31 321 LEU A CA 1
ATOM 2382 C C . LEU A 1 321 ? 23.406 5.217 -8.852 1.00 97.31 321 LEU A C 1
ATOM 2384 O O . LEU A 1 321 ? 23.572 4.027 -8.593 1.00 97.31 321 LEU A O 1
ATOM 2388 N N . ARG A 1 322 ? 22.600 5.996 -8.127 1.00 96.38 322 ARG A N 1
ATOM 2389 C CA . ARG A 1 322 ? 21.784 5.495 -7.010 1.00 96.38 322 ARG A CA 1
ATOM 2390 C C . ARG A 1 322 ? 20.309 5.845 -7.149 1.00 96.38 322 ARG A C 1
ATOM 2392 O O . ARG A 1 322 ? 20.020 6.950 -7.603 1.00 96.38 322 ARG A O 1
ATOM 2399 N N . ALA A 1 323 ? 19.400 4.979 -6.691 1.00 96.38 323 ALA A N 1
ATOM 2400 C CA . ALA A 1 323 ? 17.975 5.317 -6.563 1.00 96.38 323 ALA A CA 1
ATOM 2401 C C . ALA A 1 323 ? 17.586 5.808 -5.160 1.00 96.38 323 ALA A C 1
ATOM 2403 O O . ALA A 1 323 ? 16.683 6.637 -5.045 1.00 96.38 323 ALA A O 1
ATOM 2404 N N . GLY A 1 324 ? 18.249 5.333 -4.099 1.00 93.31 324 GLY A N 1
ATOM 2405 C CA . GLY A 1 324 ? 18.004 5.871 -2.765 1.00 93.31 324 GLY A CA 1
ATOM 2406 C C . GLY A 1 324 ? 18.938 5.393 -1.659 1.00 93.31 324 GLY A C 1
ATOM 2407 O O . GLY A 1 324 ? 19.680 4.414 -1.781 1.00 93.31 324 GLY A O 1
ATOM 2408 N N . THR A 1 325 ? 18.937 6.146 -0.560 1.00 93.06 325 THR A N 1
ATOM 2409 C CA . THR A 1 325 ? 19.710 5.840 0.650 1.00 93.06 325 THR A CA 1
ATOM 2410 C C . THR A 1 325 ? 18.998 6.405 1.876 1.00 93.06 325 THR A C 1
ATOM 2412 O O . THR A 1 325 ? 18.679 7.591 1.906 1.00 93.06 325 THR A O 1
ATOM 2415 N N . ALA A 1 326 ? 18.768 5.586 2.903 1.00 91.12 326 ALA A N 1
ATOM 2416 C CA . ALA A 1 326 ? 18.118 6.027 4.140 1.00 91.12 326 ALA A CA 1
ATOM 2417 C C . ALA A 1 326 ? 18.654 5.272 5.366 1.00 91.12 326 ALA A C 1
ATOM 2419 O O . ALA A 1 326 ? 19.087 4.129 5.225 1.00 91.12 326 ALA A O 1
ATOM 2420 N N . PRO A 1 327 ? 18.629 5.860 6.576 1.00 91.31 327 PRO A N 1
ATOM 2421 C CA . PRO A 1 327 ? 18.819 5.088 7.801 1.00 91.31 327 PRO A CA 1
ATOM 2422 C C . PRO A 1 327 ? 17.685 4.066 7.962 1.00 91.31 327 PRO A C 1
ATOM 2424 O O . PRO A 1 327 ? 16.556 4.311 7.538 1.00 91.31 327 PRO A O 1
ATOM 2427 N N . TRP A 1 328 ? 17.965 2.941 8.618 1.00 91.62 328 TRP A N 1
ATOM 2428 C CA . TRP A 1 328 ? 16.991 1.859 8.790 1.00 91.62 328 TRP A CA 1
ATOM 2429 C C . TRP A 1 328 ? 17.025 1.311 10.218 1.00 91.62 328 TRP A C 1
ATOM 2431 O O . TRP A 1 328 ? 18.081 0.948 10.721 1.00 91.62 328 TRP A O 1
ATOM 2441 N N . ASN A 1 329 ? 15.879 1.290 10.901 1.00 85.19 329 ASN A N 1
ATOM 2442 C CA . ASN A 1 329 ? 15.772 0.917 12.319 1.00 85.19 329 ASN A CA 1
ATOM 2443 C C . ASN A 1 329 ? 14.510 0.097 12.647 1.00 85.19 329 ASN A C 1
ATOM 2445 O O . ASN A 1 329 ? 14.068 0.070 13.792 1.00 85.19 329 ASN A O 1
ATOM 2449 N N . THR A 1 330 ? 13.910 -0.541 11.645 1.00 85.50 330 THR A N 1
ATOM 2450 C CA . THR A 1 330 ? 12.707 -1.382 11.752 1.00 85.50 330 THR A CA 1
ATOM 2451 C C . THR A 1 330 ? 13.033 -2.804 11.295 1.00 85.50 330 THR A C 1
ATOM 2453 O O . THR A 1 330 ? 14.057 -3.024 10.661 1.00 85.50 330 THR A O 1
ATOM 2456 N N . SER A 1 331 ? 12.184 -3.795 11.568 1.00 86.62 331 SER A N 1
ATOM 2457 C CA . SER A 1 331 ? 12.392 -5.162 11.052 1.00 86.62 331 SER A CA 1
ATOM 2458 C C . SER A 1 331 ? 12.093 -5.312 9.555 1.00 86.62 331 SER A C 1
ATOM 2460 O O . SER A 1 331 ? 12.492 -6.301 8.952 1.00 86.62 331 SER A O 1
ATOM 2462 N N . TYR A 1 332 ? 11.414 -4.335 8.947 1.00 91.44 332 TYR A N 1
ATOM 2463 C CA . TYR A 1 332 ? 11.011 -4.332 7.541 1.00 91.44 332 TYR A CA 1
ATOM 2464 C C . TYR A 1 332 ? 11.170 -2.935 6.932 1.00 91.44 332 TYR A C 1
ATOM 2466 O O . TYR A 1 332 ? 10.790 -1.940 7.560 1.00 91.44 332 TYR A O 1
ATOM 2474 N N . CYS A 1 333 ? 11.715 -2.862 5.719 1.00 94.06 333 CYS A N 1
ATOM 2475 C CA . CYS A 1 333 ? 11.879 -1.641 4.938 1.00 94.06 333 CYS A CA 1
ATOM 2476 C C . CYS A 1 333 ? 11.578 -1.920 3.453 1.00 94.06 333 CYS A C 1
ATOM 2478 O O . CYS A 1 333 ? 12.348 -2.636 2.805 1.00 94.06 333 CYS A O 1
ATOM 2480 N N . PRO A 1 334 ? 10.467 -1.390 2.911 1.00 96.12 334 PRO A N 1
ATOM 2481 C CA . PRO A 1 334 ? 10.164 -1.493 1.492 1.00 96.12 334 PRO A CA 1
ATOM 2482 C C . PRO A 1 334 ? 10.916 -0.425 0.693 1.00 96.12 334 PRO A C 1
ATOM 2484 O O . PRO A 1 334 ? 11.061 0.716 1.137 1.00 96.12 334 PRO A O 1
ATOM 2487 N N . TRP A 1 335 ? 11.322 -0.787 -0.517 1.00 95.75 335 TRP A N 1
ATOM 2488 C CA . TRP A 1 335 ? 11.899 0.106 -1.510 1.00 95.75 335 TRP A CA 1
ATOM 2489 C C . TRP A 1 335 ? 11.249 -0.115 -2.868 1.00 95.75 335 TRP A C 1
ATOM 2491 O O . TRP A 1 335 ? 10.884 -1.236 -3.217 1.00 95.75 335 TRP A O 1
ATOM 2501 N N . GLN A 1 336 ? 11.158 0.958 -3.645 1.00 96.56 336 GLN A N 1
ATOM 2502 C CA . GLN A 1 336 ? 10.725 0.915 -5.033 1.00 96.56 336 GLN A CA 1
ATOM 2503 C C . GLN A 1 336 ? 11.476 1.969 -5.843 1.00 96.56 336 GLN A C 1
ATOM 2505 O O . GLN A 1 336 ? 11.818 3.032 -5.321 1.00 96.56 336 GLN A O 1
ATOM 2510 N N . ALA A 1 337 ? 11.744 1.666 -7.108 1.00 97.12 337 ALA A N 1
ATOM 2511 C CA . ALA A 1 337 ? 12.192 2.623 -8.111 1.00 97.12 337 ALA A CA 1
ATOM 2512 C C . ALA A 1 337 ? 11.947 2.063 -9.515 1.00 97.12 337 ALA A C 1
ATOM 2514 O O . ALA A 1 337 ? 11.587 0.902 -9.706 1.00 97.12 337 ALA A O 1
ATOM 2515 N N . THR A 1 338 ? 12.144 2.902 -10.523 1.00 97.75 338 THR A N 1
ATOM 2516 C CA . THR A 1 338 ? 12.064 2.506 -11.929 1.00 97.75 338 THR A CA 1
ATOM 2517 C C . THR A 1 338 ? 13.404 2.746 -12.601 1.00 97.75 338 THR A C 1
ATOM 2519 O O . THR A 1 338 ? 13.901 3.872 -12.609 1.00 97.75 338 THR A O 1
ATOM 2522 N N . LEU A 1 339 ? 13.971 1.690 -13.180 1.00 98.25 339 LEU A N 1
ATOM 2523 C CA . LEU A 1 339 ? 15.123 1.777 -14.068 1.00 98.25 339 LEU A CA 1
ATOM 2524 C C . LEU A 1 339 ? 14.646 2.118 -15.476 1.00 98.25 339 LEU A C 1
ATOM 2526 O O . LEU A 1 339 ? 13.665 1.551 -15.953 1.00 98.25 339 LEU A O 1
ATOM 2530 N N . PHE A 1 340 ? 15.350 3.024 -16.144 1.00 98.19 340 PHE A N 1
ATOM 2531 C CA . PHE A 1 340 ? 15.123 3.392 -17.536 1.00 98.19 340 PHE A CA 1
ATOM 2532 C C . PHE A 1 340 ? 16.340 3.010 -18.375 1.00 98.19 340 PHE A C 1
ATOM 2534 O O . PHE A 1 340 ? 17.467 3.358 -18.025 1.00 98.19 340 PHE A O 1
ATOM 2541 N N . TRP A 1 341 ? 16.099 2.368 -19.513 1.00 97.62 341 TRP A N 1
ATOM 2542 C CA . TRP A 1 341 ? 17.118 1.889 -20.440 1.00 97.62 341 TRP A CA 1
ATOM 2543 C C . TRP A 1 341 ? 16.984 2.616 -21.779 1.00 97.62 341 TRP A C 1
ATOM 2545 O O . TRP A 1 341 ? 15.974 2.488 -22.475 1.00 97.62 341 TRP A O 1
ATOM 2555 N N . GLY A 1 342 ? 18.007 3.388 -22.141 1.00 97.19 342 GLY A N 1
ATOM 2556 C CA . GLY A 1 342 ? 18.050 4.170 -23.375 1.00 97.19 342 GLY A CA 1
ATOM 2557 C C . GLY A 1 342 ? 19.278 3.863 -24.224 1.00 97.19 342 GLY A C 1
ATOM 2558 O O . GLY A 1 342 ? 20.279 3.336 -23.742 1.00 97.19 342 GLY A O 1
ATOM 2559 N N . ALA A 1 343 ? 19.208 4.224 -25.498 1.00 96.19 343 ALA A N 1
ATOM 2560 C CA . ALA A 1 343 ? 20.264 4.036 -26.484 1.00 96.19 343 ALA A CA 1
ATOM 2561 C C . ALA A 1 343 ? 21.267 5.206 -26.518 1.00 96.19 343 ALA A C 1
ATOM 2563 O O . ALA A 1 343 ? 21.900 5.421 -27.546 1.00 96.19 343 ALA A O 1
ATOM 2564 N N . GLY A 1 344 ? 21.399 5.980 -25.434 1.00 95.94 344 GLY A N 1
ATOM 2565 C CA . GLY A 1 344 ? 22.326 7.113 -25.334 1.00 95.94 344 GLY A CA 1
ATOM 2566 C C . GLY A 1 344 ? 21.644 8.459 -25.096 1.00 95.94 344 GLY A C 1
ATOM 2567 O O . GLY A 1 344 ? 20.495 8.537 -24.649 1.00 95.94 344 GLY A O 1
ATOM 2568 N N . GLN A 1 345 ? 22.370 9.540 -25.386 1.00 95.94 345 GLN A N 1
ATOM 2569 C CA . GLN A 1 345 ? 21.962 10.921 -25.098 1.00 95.94 345 GLN A CA 1
ATOM 2570 C C . GLN A 1 345 ? 20.598 11.311 -25.703 1.00 95.94 345 GLN A C 1
ATOM 2572 O O . GLN A 1 345 ? 19.846 12.088 -25.108 1.00 95.94 345 GLN A O 1
ATOM 2577 N N . GLN A 1 346 ? 20.244 10.773 -26.870 1.00 95.31 346 GLN A N 1
ATOM 2578 C CA . GLN A 1 346 ? 18.983 11.067 -27.556 1.00 95.31 346 GLN A CA 1
ATOM 2579 C C . GLN A 1 346 ? 17.742 10.666 -26.745 1.00 95.31 346 GLN A C 1
ATOM 2581 O O . GLN A 1 346 ? 16.682 11.268 -26.916 1.00 95.31 346 GLN A O 1
ATOM 2586 N N . ASP A 1 347 ? 17.874 9.703 -25.828 1.00 97.12 347 ASP A N 1
ATOM 2587 C CA . ASP A 1 347 ? 16.767 9.217 -25.004 1.00 97.12 347 ASP A CA 1
ATOM 2588 C C . ASP A 1 347 ? 16.576 10.012 -23.702 1.00 97.12 347 ASP A C 1
ATOM 2590 O O . ASP A 1 347 ? 15.634 9.739 -22.961 1.00 97.12 347 ASP A O 1
ATOM 2594 N N . ILE A 1 348 ? 17.374 11.055 -23.430 1.00 97.06 348 ILE A N 1
ATOM 2595 C CA . ILE A 1 348 ? 17.201 11.895 -22.228 1.00 97.06 348 ILE A CA 1
ATOM 2596 C C . ILE A 1 348 ? 15.802 12.529 -22.179 1.00 97.06 348 ILE A C 1
ATOM 2598 O O . ILE A 1 348 ? 15.186 12.603 -21.117 1.00 97.06 348 ILE A O 1
ATOM 2602 N N . GLN A 1 349 ? 15.263 12.985 -23.317 1.00 96.56 349 GLN A N 1
ATOM 2603 C CA . GLN A 1 349 ? 13.902 13.542 -23.346 1.00 96.56 349 GLN A CA 1
ATOM 2604 C C . GLN A 1 349 ? 12.845 12.467 -23.088 1.00 96.56 349 GLN A C 1
ATOM 2606 O O . GLN A 1 349 ? 11.866 12.721 -22.392 1.00 96.56 349 GLN A O 1
ATOM 2611 N N . ARG A 1 350 ? 13.076 11.247 -23.584 1.00 95.94 350 ARG A N 1
ATOM 2612 C CA . ARG A 1 350 ? 12.203 10.104 -23.322 1.00 95.94 350 ARG A CA 1
ATOM 2613 C C . ARG A 1 350 ? 12.229 9.725 -21.840 1.00 95.94 350 ARG A C 1
ATOM 2615 O O . ARG A 1 350 ? 11.160 9.535 -21.270 1.00 95.94 350 ARG A O 1
ATOM 2622 N N . LEU A 1 351 ? 13.402 9.698 -21.203 1.00 96.44 351 LEU A N 1
ATOM 2623 C CA . LEU A 1 351 ? 13.542 9.518 -19.755 1.00 96.44 351 LEU A CA 1
ATOM 2624 C C . LEU A 1 351 ? 12.745 10.574 -18.983 1.00 96.44 351 LEU A C 1
ATOM 2626 O O . LEU A 1 351 ? 11.986 10.216 -18.091 1.00 96.44 351 LEU A O 1
ATOM 2630 N N . LYS A 1 352 ? 12.863 11.859 -19.345 1.00 95.38 352 LYS A N 1
ATOM 2631 C CA . LYS A 1 352 ? 12.099 12.942 -18.701 1.00 95.38 352 LYS A CA 1
ATOM 2632 C C . LYS A 1 352 ? 10.592 12.709 -18.790 1.00 95.38 352 LYS A C 1
ATOM 2634 O O . LYS A 1 352 ? 9.898 12.833 -17.786 1.00 95.38 352 LYS A O 1
ATOM 2639 N N . SER A 1 353 ? 10.088 12.333 -19.968 1.00 94.44 353 SER A N 1
ATOM 2640 C CA . SER A 1 353 ? 8.671 12.000 -20.143 1.00 94.44 353 SER A CA 1
ATOM 2641 C C . SER A 1 353 ? 8.253 10.801 -19.291 1.00 94.44 353 SER A C 1
ATOM 2643 O O . SER A 1 353 ? 7.212 10.854 -18.646 1.00 94.44 353 SER A O 1
ATOM 2645 N N . TRP A 1 354 ? 9.068 9.744 -19.236 1.00 95.06 354 TRP A N 1
ATOM 2646 C CA . TRP A 1 354 ? 8.783 8.571 -18.406 1.00 95.06 354 TRP A CA 1
ATOM 2647 C C . TRP A 1 354 ? 8.852 8.871 -16.913 1.00 95.06 354 TRP A C 1
ATOM 2649 O O . TRP A 1 354 ? 8.001 8.395 -16.176 1.00 95.06 354 TRP A O 1
ATOM 2659 N N . SER A 1 355 ? 9.796 9.695 -16.462 1.00 94.25 355 SER A N 1
ATOM 2660 C CA . SER A 1 355 ? 9.857 10.141 -15.070 1.00 94.25 355 SER A CA 1
ATOM 2661 C C . SER A 1 355 ? 8.607 10.931 -14.681 1.00 94.25 355 SER A C 1
ATOM 2663 O O . SER A 1 355 ? 8.056 10.672 -13.617 1.00 94.25 355 SER A O 1
ATOM 2665 N N . ALA A 1 356 ? 8.102 11.810 -15.555 1.00 93.06 356 ALA A N 1
ATOM 2666 C CA . ALA A 1 356 ? 6.841 12.515 -15.319 1.00 93.06 356 ALA A CA 1
ATOM 2667 C C . ALA A 1 356 ? 5.641 11.553 -15.243 1.00 93.06 356 ALA A C 1
ATOM 2669 O O . ALA A 1 356 ? 4.789 11.709 -14.372 1.00 93.06 356 ALA A O 1
ATOM 2670 N N . ILE A 1 357 ? 5.599 10.525 -16.103 1.00 94.44 357 ILE A N 1
ATOM 2671 C CA . ILE A 1 357 ? 4.588 9.461 -16.007 1.00 94.44 357 ILE A CA 1
ATOM 2672 C C . ILE A 1 357 ? 4.744 8.697 -14.685 1.00 94.44 357 ILE A C 1
ATOM 2674 O O . ILE A 1 357 ? 3.750 8.443 -14.030 1.00 94.44 357 ILE A O 1
ATOM 2678 N N . MET A 1 358 ? 5.957 8.351 -14.244 1.00 92.12 358 MET A N 1
ATOM 2679 C CA . MET A 1 358 ? 6.153 7.620 -12.981 1.00 92.12 358 MET A CA 1
ATOM 2680 C C . MET A 1 358 ? 5.850 8.462 -11.735 1.00 92.12 358 MET A C 1
ATOM 2682 O O . MET A 1 358 ? 5.495 7.898 -10.706 1.00 92.12 358 MET A O 1
ATOM 2686 N N . ALA A 1 359 ? 5.982 9.789 -11.809 1.00 91.06 359 ALA A N 1
ATOM 2687 C CA . ALA A 1 359 ? 5.602 10.694 -10.723 1.00 91.06 359 ALA A CA 1
ATOM 2688 C C . ALA A 1 359 ? 4.073 10.772 -10.540 1.00 91.06 359 ALA A C 1
ATOM 2690 O O . ALA A 1 359 ? 3.588 11.029 -9.441 1.00 91.06 359 ALA A O 1
ATOM 2691 N N . SER A 1 360 ? 3.312 10.531 -11.611 1.00 93.38 360 SER A N 1
ATOM 2692 C CA . SER A 1 360 ? 1.849 10.471 -11.612 1.00 93.38 360 SER A CA 1
ATOM 2693 C C . SER A 1 360 ? 1.385 9.360 -12.567 1.00 93.38 360 SER A C 1
ATOM 2695 O O . SER A 1 360 ? 0.960 9.645 -13.694 1.00 93.38 360 SER A O 1
ATOM 2697 N N . PRO A 1 361 ? 1.537 8.077 -12.179 1.00 93.81 361 PRO A N 1
ATOM 2698 C CA . PRO A 1 361 ? 1.243 6.963 -13.069 1.00 93.81 361 PRO A CA 1
ATOM 2699 C C . PRO A 1 361 ? -0.268 6.821 -13.271 1.00 93.81 361 PRO A C 1
ATOM 2701 O O . PRO A 1 361 ? -1.046 7.249 -12.412 1.00 93.81 361 PRO A O 1
ATOM 2704 N N . PRO A 1 362 ? -0.717 6.206 -14.382 1.00 95.69 362 PRO A N 1
ATOM 2705 C CA . PRO A 1 362 ? -2.114 5.829 -14.524 1.00 95.69 362 PRO A CA 1
ATOM 2706 C C . PRO A 1 362 ? -2.583 4.982 -13.336 1.00 95.69 362 PRO A C 1
ATOM 2708 O O . PRO A 1 362 ? -1.894 4.046 -12.929 1.00 95.69 362 PRO A O 1
ATOM 2711 N N . THR A 1 363 ? -3.756 5.297 -12.795 1.00 96.00 363 THR A N 1
ATOM 2712 C CA . THR A 1 363 ? -4.360 4.574 -11.671 1.00 96.00 363 THR A CA 1
ATOM 2713 C C . THR A 1 363 ? -5.525 3.723 -12.151 1.00 96.00 363 THR A C 1
ATOM 2715 O O . THR A 1 363 ? -6.258 4.116 -13.060 1.00 96.00 363 THR A O 1
ATOM 2718 N N . ALA A 1 364 ? -5.695 2.551 -11.540 1.00 95.94 364 ALA A N 1
ATOM 2719 C CA . ALA A 1 364 ? -6.802 1.644 -11.810 1.00 95.94 364 ALA A CA 1
ATOM 2720 C C . ALA A 1 364 ? -7.757 1.595 -10.608 1.00 95.94 364 ALA A C 1
ATOM 2722 O O . ALA A 1 364 ? -7.312 1.520 -9.464 1.00 95.94 364 ALA A O 1
ATOM 2723 N N . THR A 1 365 ? -9.063 1.634 -10.866 1.00 95.25 365 THR A N 1
ATOM 2724 C CA . THR A 1 365 ? -10.111 1.352 -9.874 1.00 95.25 365 THR A CA 1
ATOM 2725 C C . THR A 1 365 ? -10.926 0.161 -10.349 1.00 95.25 365 THR A C 1
ATOM 2727 O O . THR A 1 365 ? -11.382 0.129 -11.492 1.00 95.25 365 THR A O 1
ATOM 2730 N N . VAL A 1 366 ? -11.076 -0.837 -9.481 1.00 97.25 366 VAL A N 1
ATOM 2731 C CA . VAL A 1 366 ? -11.762 -2.088 -9.802 1.00 97.25 366 VAL A CA 1
ATOM 2732 C C . VAL A 1 366 ? -13.191 -2.074 -9.266 1.00 97.25 366 VAL A C 1
ATOM 2734 O O . VAL A 1 366 ? -13.438 -1.682 -8.127 1.00 97.25 366 VAL A O 1
ATOM 2737 N N . HIS A 1 367 ? -14.115 -2.563 -10.085 1.00 96.19 367 HIS A N 1
ATOM 2738 C CA . HIS A 1 367 ? -15.543 -2.634 -9.819 1.00 96.19 367 HIS A CA 1
ATOM 2739 C C . HIS A 1 367 ? -16.065 -4.043 -10.080 1.00 96.19 367 HIS A C 1
ATOM 2741 O O . HIS A 1 367 ? -15.839 -4.636 -11.139 1.00 96.19 367 HIS A O 1
ATOM 2747 N N . LEU A 1 368 ? -16.814 -4.569 -9.114 1.00 96.50 368 LEU A N 1
ATOM 2748 C CA . LEU A 1 368 ? -17.524 -5.836 -9.248 1.00 96.50 368 LEU A CA 1
ATOM 2749 C C . LEU A 1 368 ? -19.004 -5.579 -8.943 1.00 96.50 368 LEU A C 1
ATOM 2751 O O . LEU A 1 368 ? -19.362 -5.497 -7.765 1.00 96.50 368 LEU A O 1
ATOM 2755 N N . PRO A 1 369 ? -19.879 -5.460 -9.963 1.00 93.00 369 PRO A N 1
ATOM 2756 C CA . PRO A 1 369 ? -21.225 -4.911 -9.785 1.00 93.00 369 PRO A CA 1
ATOM 2757 C C . PRO A 1 369 ? -22.063 -5.558 -8.665 1.00 93.00 369 PRO A C 1
ATOM 2759 O O . PRO A 1 369 ? -22.685 -4.821 -7.893 1.00 93.00 369 PRO A O 1
ATOM 2762 N N . PRO A 1 370 ? -22.067 -6.898 -8.476 1.00 94.81 370 PRO A N 1
ATOM 2763 C CA . PRO A 1 370 ? -22.778 -7.511 -7.351 1.00 94.81 370 PRO A CA 1
ATOM 2764 C C . PRO A 1 370 ? -22.281 -7.037 -5.977 1.00 94.81 370 PRO A C 1
ATOM 2766 O O . PRO A 1 370 ? -23.081 -6.853 -5.057 1.00 94.81 370 PRO A O 1
ATOM 2769 N N . LEU A 1 371 ? -20.971 -6.825 -5.827 1.00 95.75 371 LEU A N 1
ATOM 2770 C CA . LEU A 1 371 ? -20.359 -6.368 -4.582 1.00 95.75 371 LEU A CA 1
ATOM 2771 C C . LEU A 1 371 ? -20.585 -4.866 -4.365 1.00 95.75 371 LEU A C 1
ATOM 2773 O O . LEU A 1 371 ? -20.975 -4.472 -3.266 1.00 95.75 371 LEU A O 1
ATOM 2777 N N . ASP A 1 372 ? -20.439 -4.051 -5.411 1.00 95.44 372 ASP A N 1
ATOM 2778 C CA . ASP A 1 372 ? -20.682 -2.602 -5.365 1.00 95.44 372 ASP A CA 1
ATOM 2779 C C . ASP A 1 372 ? -22.124 -2.289 -4.938 1.00 95.44 372 ASP A C 1
ATOM 2781 O O . ASP A 1 372 ? -22.367 -1.437 -4.076 1.00 95.44 372 ASP A O 1
ATOM 2785 N N . ASN A 1 373 ? -23.092 -3.051 -5.456 1.00 95.25 373 ASN A N 1
ATOM 2786 C CA . ASN A 1 373 ? -24.495 -2.939 -5.065 1.00 95.25 373 ASN A CA 1
ATOM 2787 C C . ASN A 1 373 ? -24.716 -3.238 -3.573 1.00 95.25 373 ASN A C 1
ATOM 2789 O O . ASN A 1 373 ? -25.450 -2.507 -2.900 1.00 95.25 373 ASN A O 1
ATOM 2793 N N . ARG A 1 374 ? -24.077 -4.283 -3.029 1.00 96.56 374 ARG A N 1
ATOM 2794 C CA . ARG A 1 374 ? -24.162 -4.597 -1.593 1.00 96.56 374 ARG A CA 1
ATOM 2795 C C . ARG A 1 374 ? -23.482 -3.522 -0.739 1.00 96.56 374 ARG A C 1
ATOM 2797 O O . ARG A 1 374 ? -24.059 -3.082 0.255 1.00 96.56 374 ARG A O 1
ATOM 2804 N N . LEU A 1 375 ? -22.310 -3.029 -1.153 1.00 97.25 375 LEU A N 1
ATOM 2805 C CA . LEU A 1 375 ? -21.605 -1.928 -0.483 1.00 97.25 375 LEU A CA 1
ATOM 2806 C C . LEU A 1 375 ? -22.475 -0.663 -0.403 1.00 97.25 375 LEU A C 1
ATOM 2808 O O . LEU A 1 375 ? -22.546 -0.023 0.650 1.00 97.25 375 LEU A O 1
ATOM 2812 N N . ALA A 1 376 ? -23.177 -0.307 -1.481 1.00 96.88 376 ALA A N 1
ATOM 2813 C CA . ALA A 1 376 ? -24.082 0.844 -1.508 1.00 96.88 376 ALA A CA 1
ATOM 2814 C C . ALA A 1 376 ? -25.276 0.684 -0.542 1.00 96.88 376 ALA A C 1
ATOM 2816 O O . ALA A 1 376 ? -25.663 1.636 0.151 1.00 96.88 376 ALA A O 1
ATOM 2817 N N . GLN A 1 377 ? -25.839 -0.525 -0.448 1.00 96.69 377 GLN A N 1
ATOM 2818 C CA . GLN A 1 377 ? -26.926 -0.840 0.485 1.00 96.69 377 GLN A CA 1
ATOM 2819 C C . GLN A 1 377 ? -26.462 -0.766 1.946 1.00 96.69 377 GLN A C 1
ATOM 2821 O O . GLN A 1 377 ? -27.113 -0.108 2.764 1.00 96.69 377 GLN A O 1
ATOM 2826 N N . ALA A 1 378 ? -25.311 -1.362 2.267 1.00 97.31 378 ALA A N 1
ATOM 2827 C CA . ALA A 1 378 ? -24.727 -1.313 3.605 1.00 97.31 378 ALA A CA 1
ATOM 2828 C C . ALA A 1 378 ? -24.385 0.125 4.035 1.00 97.31 378 ALA A C 1
ATOM 2830 O O . ALA A 1 378 ? -24.696 0.519 5.161 1.00 97.31 378 ALA A O 1
ATOM 2831 N N . ASN A 1 379 ? -23.839 0.948 3.129 1.00 97.25 379 ASN A N 1
ATOM 2832 C CA . ASN A 1 379 ? -23.581 2.372 3.386 1.00 97.25 379 ASN A CA 1
ATOM 2833 C C . ASN A 1 379 ? -24.874 3.136 3.703 1.00 97.25 379 ASN A C 1
ATOM 2835 O O . ASN A 1 379 ? -24.938 3.887 4.677 1.00 97.25 379 ASN A O 1
ATOM 2839 N N . SER A 1 380 ? -25.936 2.900 2.929 1.00 96.50 380 SER A N 1
ATOM 2840 C CA . SER A 1 380 ? -27.243 3.524 3.165 1.00 96.50 380 SER A CA 1
ATOM 2841 C C . SER A 1 380 ? -27.816 3.157 4.541 1.00 96.50 380 SER A C 1
ATOM 2843 O O . SER A 1 380 ? -28.358 4.017 5.248 1.00 96.50 380 SER A O 1
ATOM 2845 N N . LEU A 1 381 ? -27.663 1.894 4.955 1.00 96.19 381 LEU A N 1
ATOM 2846 C CA . LEU A 1 381 ? -28.079 1.419 6.274 1.00 96.19 381 LEU A CA 1
ATOM 2847 C C . LEU A 1 381 ? -27.229 2.030 7.400 1.00 96.19 381 LEU A C 1
ATOM 2849 O O . LEU A 1 381 ? -27.792 2.478 8.403 1.00 96.19 381 LEU A O 1
ATOM 2853 N N . LEU A 1 382 ? -25.908 2.121 7.225 1.00 95.94 382 LEU A N 1
ATOM 2854 C CA . LEU A 1 382 ? -25.000 2.782 8.166 1.00 95.94 382 LEU A CA 1
ATOM 2855 C C . LEU A 1 382 ? -25.416 4.238 8.410 1.00 95.94 382 LEU A C 1
ATOM 2857 O O . LEU A 1 382 ? -25.632 4.626 9.558 1.00 95.94 382 LEU A O 1
ATOM 2861 N N . THR A 1 383 ? -25.646 5.020 7.352 1.00 95.69 383 THR A N 1
ATOM 2862 C CA . THR A 1 383 ? -26.108 6.414 7.470 1.00 95.69 383 THR A CA 1
ATOM 2863 C C . THR A 1 383 ? -27.466 6.526 8.176 1.00 95.69 383 THR A C 1
ATOM 2865 O O . THR A 1 383 ? -27.737 7.490 8.901 1.00 95.69 383 THR A O 1
ATOM 2868 N N . ALA A 1 384 ? -28.369 5.559 7.987 1.00 94.50 384 ALA A N 1
ATOM 2869 C CA . ALA A 1 384 ? -29.628 5.523 8.730 1.00 94.50 384 ALA A CA 1
ATOM 2870 C C . ALA A 1 384 ? -29.401 5.266 10.232 1.00 94.50 384 ALA A C 1
ATOM 2872 O O . ALA A 1 384 ? -29.992 5.963 11.061 1.00 94.50 384 ALA A O 1
ATOM 2873 N N . LYS A 1 385 ? -28.516 4.327 10.589 1.00 93.88 385 LYS A N 1
ATOM 2874 C CA . LYS A 1 385 ? -28.161 3.998 11.981 1.00 93.88 385 LYS A CA 1
ATOM 2875 C C . LYS A 1 385 ? -27.421 5.137 12.687 1.00 93.88 385 LYS A C 1
ATOM 2877 O O . LYS A 1 385 ? -27.747 5.456 13.828 1.00 93.88 385 LYS A O 1
ATOM 2882 N N . GLU A 1 386 ? -26.510 5.821 12.001 1.00 93.56 386 GLU A N 1
ATOM 2883 C CA . GLU A 1 386 ? -25.819 7.008 12.520 1.00 93.56 386 GLU A CA 1
ATOM 2884 C C . GLU A 1 386 ? -26.802 8.115 12.915 1.00 93.56 386 GLU A C 1
ATOM 2886 O O . GLU A 1 386 ? -26.684 8.710 13.987 1.00 93.56 386 GLU A O 1
ATOM 2891 N N . ARG A 1 387 ? -27.834 8.353 12.095 1.00 92.94 387 ARG A N 1
ATOM 2892 C CA . ARG A 1 387 ? -28.897 9.315 12.428 1.00 92.94 387 ARG A CA 1
ATOM 2893 C C . ARG A 1 387 ? -29.712 8.885 13.648 1.00 92.94 387 ARG A C 1
ATOM 2895 O O . ARG A 1 387 ? -30.096 9.741 14.444 1.00 92.94 387 ARG A O 1
ATOM 2902 N N . GLN A 1 388 ? -29.946 7.583 13.826 1.00 91.69 388 GLN A N 1
ATOM 2903 C CA . GLN A 1 388 ? -30.664 7.046 14.988 1.00 91.69 388 GLN A CA 1
ATOM 2904 C C . GLN A 1 388 ? -29.890 7.218 16.303 1.00 91.69 388 GLN A C 1
ATOM 2906 O O . GLN A 1 388 ? -30.520 7.352 17.348 1.00 91.69 388 GLN A O 1
ATOM 2911 N N . LEU A 1 389 ? -28.552 7.309 16.289 1.00 92.19 389 LEU A N 1
ATOM 2912 C CA . LEU A 1 389 ? -27.770 7.557 17.514 1.00 92.19 389 LEU A CA 1
ATOM 2913 C C . LEU A 1 389 ? -28.213 8.821 18.259 1.00 92.19 389 LEU A C 1
ATOM 2915 O O . LEU A 1 389 ? -28.121 8.879 19.482 1.00 92.19 389 LEU A O 1
ATOM 2919 N N . ALA A 1 390 ? -28.716 9.829 17.543 1.00 90.06 390 ALA A N 1
ATOM 2920 C CA . ALA A 1 390 ? -29.186 11.075 18.137 1.00 90.06 390 ALA A CA 1
ATOM 2921 C C . ALA A 1 390 ? -30.429 10.912 19.029 1.00 90.06 390 ALA A C 1
ATOM 2923 O O . ALA A 1 390 ? -30.715 11.812 19.817 1.00 90.06 390 ALA A O 1
ATOM 2924 N N . THR A 1 391 ? -31.171 9.811 18.886 1.00 92.62 391 THR A N 1
ATOM 2925 C CA . THR A 1 391 ? -32.425 9.553 19.609 1.00 92.62 391 THR A CA 1
ATOM 2926 C C . THR A 1 391 ? -32.286 8.496 20.702 1.00 92.62 391 THR A C 1
ATOM 2928 O O . THR A 1 391 ? -33.261 8.210 21.389 1.00 92.62 391 THR A O 1
ATOM 2931 N N . LEU A 1 392 ? -31.108 7.883 20.837 1.00 92.88 392 LEU A N 1
ATOM 2932 C CA . LEU A 1 392 ? -30.849 6.807 21.792 1.00 92.88 392 LEU A CA 1
ATOM 2933 C C . LEU A 1 392 ? -30.132 7.335 23.037 1.00 92.88 392 LEU A C 1
ATOM 2935 O O . LEU A 1 392 ? -29.344 8.281 22.972 1.00 92.88 392 LEU A O 1
ATOM 2939 N N . GLU A 1 393 ? -30.344 6.668 24.169 1.00 92.12 393 GLU A N 1
ATOM 2940 C CA . GLU A 1 393 ? -29.663 6.961 25.432 1.00 92.12 393 GLU A CA 1
ATOM 2941 C C . GLU A 1 393 ? -29.162 5.683 26.122 1.00 92.12 393 GLU A C 1
ATOM 2943 O O . GLU A 1 393 ? -29.504 4.571 25.726 1.00 92.12 393 GLU A O 1
ATOM 2948 N N . GLY A 1 394 ? -28.328 5.848 27.155 1.00 91.62 394 GLY A N 1
ATOM 2949 C CA . GLY A 1 394 ? -27.856 4.749 28.005 1.00 91.62 394 GLY A CA 1
ATOM 2950 C C . GLY A 1 394 ? -27.201 3.597 27.237 1.00 91.62 394 GLY A C 1
ATOM 2951 O O . GLY A 1 394 ? -26.445 3.821 26.290 1.00 91.62 394 GLY A O 1
ATOM 2952 N N . GLU A 1 395 ? -27.515 2.372 27.654 1.00 92.06 395 GLU A N 1
ATOM 2953 C CA . GLU A 1 395 ? -27.014 1.129 27.055 1.00 92.06 395 GLU A CA 1
ATOM 2954 C C . GLU A 1 395 ? -27.419 0.989 25.588 1.00 92.06 395 GLU A C 1
ATOM 2956 O O . GLU A 1 395 ? -26.616 0.562 24.764 1.00 92.06 395 GLU A O 1
ATOM 2961 N N . GLN A 1 396 ? -28.626 1.438 25.225 1.00 91.88 396 GLN A N 1
ATOM 2962 C CA . GLN A 1 396 ? -29.083 1.415 23.838 1.00 91.88 396 GLN A CA 1
ATOM 2963 C C . GLN A 1 396 ? -28.193 2.279 22.939 1.00 91.88 396 GLN A C 1
ATOM 2965 O O . GLN A 1 396 ? -27.817 1.874 21.840 1.00 91.88 396 GLN A O 1
ATOM 2970 N N . TRP A 1 397 ? -27.828 3.469 23.417 1.00 93.62 397 TRP A N 1
ATOM 2971 C CA . TRP A 1 397 ? -26.881 4.321 22.708 1.00 93.62 397 TRP A CA 1
ATOM 2972 C C . TRP A 1 397 ? -25.508 3.659 22.600 1.00 93.62 397 TRP A C 1
ATOM 2974 O O . TRP A 1 397 ? -24.930 3.670 21.519 1.00 93.62 397 TRP A O 1
ATOM 2984 N N . ALA A 1 398 ? -25.001 3.069 23.689 1.00 94.19 398 ALA A N 1
ATOM 2985 C CA . ALA A 1 398 ? -23.697 2.406 23.700 1.00 94.19 398 ALA A CA 1
ATOM 2986 C C . ALA A 1 398 ? -23.646 1.239 22.698 1.00 94.19 398 ALA A C 1
ATOM 2988 O O . ALA A 1 398 ? -22.731 1.180 21.879 1.00 94.19 398 ALA A O 1
ATOM 2989 N N . ALA A 1 399 ? -24.672 0.381 22.695 1.00 93.56 399 ALA A N 1
ATOM 2990 C CA . ALA A 1 399 ? -24.818 -0.724 21.751 1.00 93.56 399 ALA A CA 1
ATOM 2991 C C . ALA A 1 399 ? -24.850 -0.243 20.295 1.00 93.56 399 ALA A C 1
ATOM 2993 O O . ALA A 1 399 ? -24.083 -0.721 19.460 1.00 93.56 399 ALA A O 1
ATOM 2994 N N . ALA A 1 400 ? -25.686 0.754 19.993 1.00 93.38 400 ALA A N 1
ATOM 2995 C CA . ALA A 1 400 ? -25.769 1.309 18.647 1.00 93.38 400 ALA A CA 1
ATOM 2996 C C . ALA A 1 400 ? -24.473 2.018 18.220 1.00 93.38 400 ALA A C 1
ATOM 2998 O O . ALA A 1 400 ? -24.098 1.943 17.052 1.00 93.38 400 ALA A O 1
ATOM 2999 N N . HIS A 1 401 ? -23.789 2.702 19.142 1.00 94.44 401 HIS A N 1
ATOM 3000 C CA . HIS A 1 401 ? -22.530 3.388 18.864 1.00 94.44 401 HIS A CA 1
ATOM 3001 C C . HIS A 1 401 ? -21.438 2.393 18.465 1.00 94.44 401 HIS A C 1
ATOM 3003 O O . HIS A 1 401 ? -20.808 2.576 17.427 1.00 94.44 401 HIS A O 1
ATOM 3009 N N . VAL A 1 402 ? -21.269 1.313 19.236 1.00 94.50 402 VAL A N 1
ATOM 3010 C CA . VAL A 1 402 ? -20.302 0.252 18.919 1.00 94.50 402 VAL A CA 1
ATOM 3011 C C . VAL A 1 402 ? -20.650 -0.426 17.592 1.00 94.50 402 VAL A C 1
ATOM 3013 O O . VAL A 1 402 ? -19.773 -0.586 16.749 1.00 94.50 402 VAL A O 1
ATOM 3016 N N . ALA A 1 403 ? -21.926 -0.733 17.340 1.00 93.81 403 ALA A N 1
ATOM 3017 C CA . ALA A 1 403 ? -22.366 -1.293 16.060 1.00 93.81 403 ALA A CA 1
ATOM 3018 C C . ALA A 1 403 ? -22.020 -0.389 14.860 1.00 93.81 403 ALA A C 1
ATOM 3020 O O . ALA A 1 403 ? -21.464 -0.859 13.869 1.00 93.81 403 ALA A O 1
ATOM 3021 N N . VAL A 1 404 ? -22.300 0.917 14.955 1.00 94.50 404 VAL A N 1
ATOM 3022 C CA . VAL A 1 404 ? -21.965 1.911 13.918 1.00 94.50 404 VAL A CA 1
ATOM 3023 C C . VAL A 1 404 ? -20.454 2.026 13.717 1.00 94.50 404 VAL A C 1
ATOM 3025 O O . VAL A 1 404 ? -19.995 2.068 12.576 1.00 94.50 404 VAL A O 1
ATOM 3028 N N . LEU A 1 405 ? -19.681 2.058 14.805 1.00 94.25 405 LEU A N 1
ATOM 3029 C CA . LEU A 1 405 ? -18.220 2.122 14.769 1.00 94.25 405 LEU A CA 1
ATOM 3030 C C . LEU A 1 405 ? -17.631 0.930 13.999 1.00 94.25 405 LEU A C 1
ATOM 3032 O O . LEU A 1 405 ? -16.851 1.123 13.064 1.00 94.25 405 LEU A O 1
ATOM 3036 N N . LEU A 1 406 ? -18.041 -0.290 14.359 1.00 93.06 406 LEU A N 1
ATOM 3037 C CA . LEU A 1 406 ? -17.570 -1.523 13.725 1.00 93.06 406 LEU A CA 1
ATOM 3038 C C . LEU A 1 406 ? -18.008 -1.606 12.263 1.00 93.06 406 LEU A C 1
ATOM 3040 O O . LEU A 1 406 ? -17.184 -1.872 11.389 1.00 93.06 406 LEU A O 1
ATOM 3044 N N . ALA A 1 407 ? -19.279 -1.310 11.981 1.00 94.50 407 ALA A N 1
ATOM 3045 C CA . ALA A 1 407 ? -19.802 -1.300 10.622 1.00 94.50 407 ALA A CA 1
ATOM 3046 C C . ALA A 1 407 ? -19.036 -0.322 9.726 1.00 94.50 407 ALA A C 1
ATOM 3048 O O . ALA A 1 407 ? -18.650 -0.685 8.620 1.00 94.50 407 ALA A O 1
ATOM 3049 N N . ARG A 1 408 ? -18.740 0.890 10.212 1.00 94.25 408 ARG A N 1
ATOM 3050 C CA . ARG A 1 408 ? -17.955 1.883 9.467 1.00 94.25 408 ARG A CA 1
ATOM 3051 C C . ARG A 1 408 ? -16.543 1.383 9.161 1.00 94.25 408 ARG A C 1
ATOM 3053 O O . ARG A 1 408 ? -16.082 1.530 8.030 1.00 94.25 408 ARG A O 1
ATOM 3060 N N . ALA A 1 409 ? -15.856 0.807 10.148 1.00 91.25 409 ALA A N 1
ATOM 3061 C CA . ALA A 1 409 ? -14.502 0.285 9.966 1.00 91.25 409 ALA A CA 1
ATOM 3062 C C . ALA A 1 409 ? -14.474 -0.870 8.952 1.00 91.25 409 ALA A C 1
ATOM 3064 O O . ALA A 1 409 ? -13.661 -0.870 8.026 1.00 91.25 409 ALA A O 1
ATOM 3065 N N . HIS A 1 410 ? -15.397 -1.821 9.086 1.00 93.88 410 HIS A N 1
ATOM 3066 C CA . HIS A 1 410 ? -15.507 -2.964 8.188 1.00 93.88 410 HIS A CA 1
ATOM 3067 C C . HIS A 1 410 ? -15.923 -2.568 6.769 1.00 93.88 410 HIS A C 1
ATOM 3069 O O . HIS A 1 410 ? -15.356 -3.083 5.811 1.00 93.88 410 HIS A O 1
ATOM 3075 N N . LEU A 1 411 ? -16.834 -1.608 6.616 1.00 95.19 411 LEU A N 1
ATOM 3076 C CA . LEU A 1 411 ? -17.284 -1.138 5.309 1.00 95.19 411 LEU A CA 1
ATOM 3077 C C . LEU A 1 411 ? -16.204 -0.334 4.575 1.00 95.19 411 LEU A C 1
ATOM 3079 O O . LEU A 1 411 ? -16.041 -0.483 3.365 1.00 95.19 411 LEU A O 1
ATOM 3083 N N . ALA A 1 412 ? -15.412 0.458 5.304 1.00 92.62 412 ALA A N 1
ATOM 3084 C CA . ALA A 1 412 ? -14.223 1.098 4.749 1.00 92.62 412 ALA A CA 1
ATOM 3085 C C . ALA A 1 412 ? -13.209 0.051 4.260 1.00 92.62 412 ALA A C 1
ATOM 3087 O O . ALA A 1 412 ? -12.744 0.141 3.128 1.00 92.62 412 ALA A O 1
ATOM 3088 N N . ALA A 1 413 ? -12.928 -0.977 5.071 1.00 92.25 413 ALA A N 1
ATOM 3089 C CA . ALA A 1 413 ? -12.039 -2.068 4.673 1.00 92.25 413 ALA A CA 1
ATOM 3090 C C . ALA A 1 413 ? -12.573 -2.840 3.453 1.00 92.25 413 ALA A C 1
ATOM 3092 O O . ALA A 1 413 ? -11.800 -3.155 2.553 1.00 92.25 413 ALA A O 1
ATOM 3093 N N . ALA A 1 414 ? -13.879 -3.117 3.402 1.00 95.75 414 ALA A N 1
ATOM 3094 C CA . ALA A 1 414 ? -14.524 -3.770 2.266 1.00 95.75 414 ALA A CA 1
ATOM 3095 C C . ALA A 1 414 ? -14.397 -2.934 0.985 1.00 95.75 414 ALA A C 1
ATOM 3097 O O . ALA A 1 414 ? -14.042 -3.470 -0.057 1.00 95.75 414 ALA A O 1
ATOM 3098 N N . THR A 1 415 ? -14.604 -1.618 1.083 1.00 95.56 415 THR A N 1
ATOM 3099 C CA . THR A 1 415 ? -14.493 -0.687 -0.050 1.00 95.56 415 THR A CA 1
ATOM 3100 C C . THR A 1 415 ? -13.065 -0.638 -0.595 1.00 95.56 415 THR A C 1
ATOM 3102 O O . THR A 1 415 ? -12.863 -0.797 -1.794 1.00 95.56 415 THR A O 1
ATOM 3105 N N . THR A 1 416 ? -12.063 -0.480 0.280 1.00 93.44 416 THR A N 1
ATOM 3106 C CA . THR A 1 416 ? -10.646 -0.470 -0.120 1.00 93.44 416 THR A CA 1
ATOM 3107 C C . THR A 1 416 ? -10.234 -1.789 -0.773 1.00 93.44 416 THR A C 1
ATOM 3109 O O . THR A 1 416 ? -9.618 -1.780 -1.833 1.00 93.44 416 THR A O 1
ATOM 3112 N N . LYS A 1 417 ? -10.609 -2.930 -0.181 1.00 95.00 417 LYS A N 1
ATOM 3113 C CA . LYS A 1 417 ? -10.276 -4.255 -0.724 1.00 95.00 417 LYS A CA 1
ATOM 3114 C C . LYS A 1 417 ? -10.971 -4.538 -2.057 1.00 95.00 417 LYS A C 1
ATOM 3116 O O . LYS A 1 417 ? -10.341 -5.103 -2.943 1.00 95.00 417 LYS A O 1
ATOM 3121 N N . ALA A 1 418 ? -12.233 -4.127 -2.210 1.00 96.19 418 ALA A N 1
ATOM 3122 C CA . ALA A 1 418 ? -12.977 -4.275 -3.460 1.00 96.19 418 ALA A CA 1
ATOM 3123 C C . ALA A 1 418 ? -12.340 -3.457 -4.591 1.00 96.19 418 ALA A C 1
ATOM 3125 O O . ALA A 1 418 ? -12.077 -4.008 -5.656 1.00 96.19 418 ALA A O 1
ATOM 3126 N N . ALA A 1 419 ? -12.004 -2.189 -4.325 1.00 95.12 419 ALA A N 1
ATOM 3127 C CA . ALA A 1 419 ? -11.335 -1.314 -5.290 1.00 95.12 419 ALA A CA 1
ATOM 3128 C C . ALA A 1 419 ? -9.940 -1.822 -5.702 1.00 95.12 419 ALA A C 1
ATOM 3130 O O . ALA A 1 419 ? -9.496 -1.547 -6.813 1.00 95.12 419 ALA A O 1
ATOM 3131 N N . ALA A 1 420 ? -9.274 -2.585 -4.826 1.00 93.56 420 ALA A N 1
ATOM 3132 C CA . ALA A 1 420 ? -8.002 -3.255 -5.096 1.00 93.56 420 ALA A CA 1
ATOM 3133 C C . ALA A 1 420 ? -8.151 -4.629 -5.787 1.00 93.56 420 ALA A C 1
ATOM 3135 O O . ALA A 1 420 ? -7.147 -5.291 -6.036 1.00 93.56 420 ALA A O 1
ATOM 3136 N N . GLY A 1 421 ? -9.378 -5.090 -6.065 1.00 95.88 421 GLY A N 1
ATOM 3137 C CA . GLY A 1 421 ? -9.638 -6.388 -6.697 1.00 95.88 421 GLY A CA 1
ATOM 3138 C C . GLY A 1 421 ? -9.584 -7.607 -5.766 1.00 95.88 421 GLY A C 1
ATOM 3139 O O . GLY A 1 421 ? -9.669 -8.737 -6.242 1.00 95.88 421 GLY A O 1
ATOM 3140 N N . SER A 1 422 ? -9.465 -7.414 -4.448 1.00 96.31 422 SER A N 1
ATOM 3141 C CA . SER A 1 422 ? -9.422 -8.492 -3.447 1.00 96.31 422 SER A CA 1
ATOM 3142 C C . SER A 1 422 ? -10.830 -8.809 -2.925 1.00 96.31 422 SER A C 1
ATOM 3144 O O . SER A 1 422 ? -11.233 -8.402 -1.829 1.00 96.31 422 SER A O 1
ATOM 3146 N N . PHE A 1 423 ? -11.621 -9.494 -3.753 1.00 97.06 423 PHE A N 1
ATOM 3147 C CA . PHE A 1 423 ? -13.065 -9.622 -3.549 1.00 97.06 423 PHE A CA 1
ATOM 3148 C C . PHE A 1 423 ? -13.464 -10.533 -2.384 1.00 97.06 423 PHE A C 1
ATOM 3150 O O . PHE A 1 423 ? -14.383 -10.165 -1.656 1.00 97.06 423 PHE A O 1
ATOM 3157 N N . GLY A 1 424 ? -12.791 -11.661 -2.143 1.00 95.94 424 GLY A N 1
ATOM 3158 C CA . GLY A 1 424 ? -13.074 -12.533 -0.993 1.00 95.94 424 GLY A CA 1
ATOM 3159 C C . GLY A 1 424 ? -12.884 -11.798 0.339 1.00 95.94 424 GLY A C 1
ATOM 3160 O O . GLY A 1 424 ? -13.839 -11.633 1.104 1.00 95.94 424 GLY A O 1
ATOM 3161 N N . PRO A 1 425 ? -11.699 -11.214 0.594 1.00 95.62 425 PRO A N 1
ATOM 3162 C CA . PRO A 1 425 ? -11.471 -10.380 1.772 1.00 95.62 425 PRO A CA 1
ATOM 3163 C C . PRO A 1 425 ? -12.402 -9.159 1.883 1.00 95.62 425 PRO A C 1
ATOM 3165 O O . PRO A 1 425 ? -12.648 -8.682 3.000 1.00 95.62 425 PRO A O 1
ATOM 3168 N N . ALA A 1 426 ? -12.891 -8.621 0.759 1.00 96.56 426 ALA A N 1
ATOM 3169 C CA . ALA A 1 426 ? -13.889 -7.553 0.740 1.00 96.56 426 ALA A CA 1
ATOM 3170 C C . ALA A 1 426 ? -15.281 -8.051 1.161 1.00 96.56 426 ALA A C 1
ATOM 3172 O O . ALA A 1 426 ? -15.918 -7.401 1.991 1.00 96.56 426 ALA A O 1
ATOM 3173 N N . GLN A 1 427 ? -15.727 -9.209 0.661 1.00 97.31 427 GLN A N 1
ATOM 3174 C CA . GLN A 1 427 ? -16.975 -9.857 1.078 1.00 97.31 427 GLN A CA 1
ATOM 3175 C C . GLN A 1 427 ? -16.982 -10.137 2.576 1.00 97.31 427 GLN A C 1
ATOM 3177 O O . GLN A 1 427 ? -17.912 -9.731 3.259 1.00 97.31 427 GLN A O 1
ATOM 3182 N N . GLU A 1 428 ? -15.923 -10.745 3.114 1.00 96.19 428 GLU A N 1
ATOM 3183 C CA . GLU A 1 428 ? -15.849 -11.036 4.548 1.00 96.19 428 GLU A CA 1
ATOM 3184 C C . GLU A 1 428 ? -15.950 -9.767 5.405 1.00 96.19 428 GLU A C 1
ATOM 3186 O O . GLU A 1 428 ? -16.543 -9.758 6.485 1.00 96.19 428 GLU A O 1
ATOM 3191 N N . ALA A 1 429 ? -15.327 -8.675 4.952 1.00 94.94 429 ALA A N 1
ATOM 3192 C CA . ALA A 1 429 ? -15.434 -7.390 5.626 1.00 94.94 429 ALA A CA 1
ATOM 3193 C C . ALA A 1 429 ? -16.860 -6.829 5.522 1.00 94.94 429 ALA A C 1
ATOM 3195 O O . ALA A 1 429 ? -17.388 -6.342 6.519 1.00 94.94 429 ALA A O 1
ATOM 3196 N N . LEU A 1 430 ? -17.505 -6.947 4.363 1.00 97.31 430 LEU A N 1
ATOM 3197 C CA . LEU A 1 430 ? -18.886 -6.523 4.173 1.00 97.31 430 LEU A CA 1
ATOM 3198 C C . LEU A 1 430 ? -19.866 -7.332 5.033 1.00 97.31 430 LEU A C 1
ATOM 3200 O O . LEU A 1 430 ? -20.699 -6.735 5.708 1.00 97.31 430 LEU A O 1
ATOM 3204 N N . ASP A 1 431 ? -19.710 -8.652 5.108 1.00 97.00 431 ASP A N 1
ATOM 3205 C CA . ASP A 1 431 ? -20.533 -9.529 5.945 1.00 97.00 431 ASP A CA 1
ATOM 3206 C C . ASP A 1 431 ? -20.422 -9.138 7.428 1.00 97.00 431 ASP A C 1
ATOM 3208 O O . ASP A 1 431 ? -21.426 -9.053 8.138 1.00 97.00 431 ASP A O 1
ATOM 3212 N N . ARG A 1 432 ? -19.212 -8.803 7.904 1.00 94.25 432 ARG A N 1
ATOM 3213 C CA . ARG A 1 432 ? -19.007 -8.269 9.264 1.00 94.25 432 ARG A CA 1
ATOM 3214 C C . ARG A 1 432 ? -19.677 -6.908 9.466 1.00 94.25 432 ARG A C 1
ATOM 3216 O O . ARG A 1 432 ? -20.221 -6.656 10.542 1.00 94.25 432 ARG A O 1
ATOM 3223 N N . ALA A 1 433 ? -19.664 -6.036 8.457 1.00 95.06 433 ALA A N 1
ATOM 3224 C CA . ALA A 1 433 ? -20.360 -4.752 8.522 1.00 95.06 433 ALA A CA 1
ATOM 3225 C C . ALA A 1 433 ? -21.885 -4.939 8.597 1.00 95.06 433 ALA A C 1
ATOM 3227 O O . ALA A 1 433 ? -22.543 -4.332 9.442 1.00 95.06 433 ALA A O 1
ATOM 3228 N N . GLU A 1 434 ? -22.448 -5.809 7.757 1.00 95.50 434 GLU A N 1
ATOM 3229 C CA . GLU A 1 434 ? -23.876 -6.142 7.734 1.00 95.50 434 GLU A CA 1
ATOM 3230 C C . GLU A 1 434 ? -24.321 -6.815 9.042 1.00 95.50 434 GLU A C 1
ATOM 3232 O O . GLU A 1 434 ? -25.372 -6.464 9.590 1.00 95.50 434 GLU A O 1
ATOM 3237 N N . ALA A 1 435 ? -23.496 -7.709 9.597 1.00 93.50 435 ALA A N 1
ATOM 3238 C CA . ALA A 1 435 ? -23.722 -8.320 10.903 1.00 93.50 435 ALA A CA 1
ATOM 3239 C C . ALA A 1 435 ? -23.742 -7.268 12.022 1.00 93.50 435 ALA A C 1
ATOM 3241 O O . ALA A 1 435 ? -24.677 -7.251 12.822 1.00 93.50 435 ALA A O 1
ATOM 3242 N N . ALA A 1 436 ? -22.779 -6.339 12.042 1.00 92.44 436 ALA A N 1
ATOM 3243 C CA . ALA A 1 436 ? -22.751 -5.247 13.015 1.00 92.44 436 ALA A CA 1
ATOM 3244 C C . ALA A 1 436 ? -23.993 -4.341 12.906 1.00 92.44 436 ALA A C 1
ATOM 3246 O O . ALA A 1 436 ? -24.587 -3.981 13.920 1.00 92.44 436 ALA A O 1
ATOM 3247 N N . LEU A 1 437 ? -24.443 -4.018 11.688 1.00 92.00 437 LEU A N 1
ATOM 3248 C CA . LEU A 1 437 ? -25.645 -3.203 11.455 1.00 92.00 437 LEU A CA 1
ATOM 3249 C C . LEU A 1 437 ? -26.951 -3.918 11.844 1.00 92.00 437 LEU A C 1
ATOM 3251 O O . LEU A 1 437 ? -27.938 -3.252 12.190 1.00 92.00 437 LEU A O 1
ATOM 3255 N N . SER A 1 438 ? -26.953 -5.250 11.777 1.00 89.50 438 SER A N 1
ATOM 3256 C CA . SER A 1 438 ? -28.102 -6.112 12.081 1.00 89.50 438 SER A CA 1
ATOM 3257 C C . SER A 1 438 ? -28.154 -6.573 13.538 1.00 89.50 438 SER A C 1
ATOM 3259 O O . SER A 1 438 ? -29.209 -7.034 13.981 1.00 89.50 438 SER A O 1
ATOM 3261 N N . ALA A 1 439 ? -27.049 -6.451 14.283 1.00 82.81 439 ALA A N 1
ATOM 3262 C CA . ALA A 1 439 ? -26.949 -6.914 15.660 1.00 82.81 439 ALA A CA 1
ATOM 3263 C C . ALA A 1 439 ? -28.065 -6.294 16.516 1.00 82.81 439 ALA A C 1
ATOM 3265 O O . ALA A 1 439 ? -28.254 -5.072 16.560 1.00 82.81 439 ALA A O 1
ATOM 3266 N N . GLN A 1 440 ? -28.844 -7.149 17.183 1.00 67.44 440 GLN A N 1
ATOM 3267 C CA . GLN A 1 440 ? -29.854 -6.678 18.122 1.00 67.44 440 GLN A CA 1
ATOM 3268 C C . GLN A 1 440 ? -29.163 -6.079 19.349 1.00 67.44 440 GLN A C 1
ATOM 3270 O O . GLN A 1 440 ? -28.118 -6.550 19.786 1.00 67.44 440 GLN A O 1
ATOM 3275 N N . MET A 1 441 ? -29.778 -5.057 19.942 1.00 64.62 441 MET A N 1
ATOM 3276 C CA . MET A 1 441 ? -29.216 -4.252 21.038 1.00 64.62 441 MET A CA 1
ATOM 3277 C C . MET A 1 441 ? -29.084 -5.008 22.383 1.00 64.62 441 MET A C 1
ATOM 3279 O O . MET A 1 441 ? -29.017 -4.368 23.424 1.00 64.62 441 MET A O 1
ATOM 3283 N N . GLY A 1 442 ? -29.119 -6.346 22.380 1.00 54.91 442 GLY A N 1
ATOM 3284 C CA . GLY A 1 442 ? -29.207 -7.195 23.572 1.00 54.91 442 GLY A CA 1
ATOM 3285 C C . GLY A 1 442 ? -27.891 -7.806 24.067 1.00 54.91 442 GLY A C 1
ATOM 3286 O O . GLY A 1 442 ? -27.878 -8.346 25.167 1.00 54.91 442 GLY A O 1
ATOM 3287 N N . GLU A 1 443 ? -26.789 -7.728 23.313 1.00 66.88 443 GLU A N 1
ATOM 3288 C CA . GLU A 1 443 ? -25.479 -8.272 23.726 1.00 66.88 443 GLU A CA 1
ATOM 3289 C C . GLU A 1 443 ? -24.614 -7.228 24.451 1.00 66.88 443 GLU A C 1
ATOM 3291 O O . GLU A 1 443 ? -23.489 -6.923 24.045 1.00 66.88 443 GLU A O 1
ATOM 3296 N N . SER A 1 444 ? -25.138 -6.633 25.522 1.00 80.81 444 SER A N 1
ATOM 3297 C CA . SER A 1 444 ? -24.349 -5.760 26.396 1.00 80.81 444 SER A CA 1
ATOM 3298 C C . SER A 1 444 ? -24.309 -6.298 27.819 1.00 80.81 444 SER A C 1
ATOM 3300 O O . SER A 1 444 ? -25.352 -6.487 28.440 1.00 80.81 444 SER A O 1
ATOM 3302 N N . ASP A 1 445 ? -23.102 -6.473 28.348 1.00 90.25 445 ASP A N 1
ATOM 3303 C CA . ASP A 1 445 ? -22.832 -6.606 29.778 1.00 90.25 445 ASP A CA 1
ATOM 3304 C C . ASP A 1 445 ? -22.260 -5.267 30.241 1.00 90.25 445 ASP A C 1
ATOM 3306 O O . ASP A 1 445 ? -21.049 -5.105 30.400 1.00 90.25 445 ASP A O 1
ATOM 3310 N N . LEU A 1 446 ? -23.133 -4.269 30.369 1.00 91.94 446 LEU A N 1
ATOM 3311 C CA . LEU A 1 446 ? -22.787 -2.958 30.899 1.00 91.94 446 LEU A CA 1
ATOM 3312 C C . LEU A 1 446 ? -23.305 -2.827 32.327 1.00 91.94 446 LEU A C 1
ATOM 3314 O O . LEU A 1 446 ? -24.422 -3.221 32.643 1.00 91.94 446 LEU A O 1
ATOM 3318 N N . GLU A 1 447 ? -22.495 -2.214 33.179 1.00 92.88 447 GLU A N 1
ATOM 3319 C CA . GLU A 1 447 ? -22.911 -1.763 34.498 1.00 92.88 447 GLU A CA 1
ATOM 3320 C C . GLU A 1 447 ? -22.904 -0.242 34.512 1.00 92.88 447 GLU A C 1
ATOM 3322 O O . GLU A 1 447 ? -21.975 0.396 34.006 1.00 92.88 447 GLU A O 1
ATOM 3327 N N . VAL A 1 448 ? -23.956 0.338 35.088 1.00 92.94 448 VAL A N 1
ATOM 3328 C CA . VAL A 1 448 ? -24.084 1.784 35.242 1.00 92.94 448 VAL A CA 1
ATOM 3329 C C . VAL A 1 448 ? -23.831 2.162 36.697 1.00 92.94 448 VAL A C 1
ATOM 3331 O O . VAL A 1 448 ? -24.710 2.017 37.545 1.00 92.94 448 VAL A O 1
ATOM 3334 N N . THR A 1 449 ? -22.657 2.721 36.977 1.00 92.75 449 THR A N 1
ATOM 3335 C CA . THR A 1 449 ? -22.273 3.210 38.309 1.00 92.75 449 THR A CA 1
ATOM 3336 C C . THR A 1 449 ? -22.029 4.712 38.238 1.00 92.75 449 THR A C 1
ATOM 3338 O O . THR A 1 449 ? -21.267 5.189 37.401 1.00 92.75 449 THR A O 1
ATOM 3341 N N . ASP A 1 450 ? -22.719 5.496 39.070 1.00 91.06 450 ASP A N 1
ATOM 3342 C CA . ASP A 1 450 ? -22.620 6.964 39.095 1.00 91.06 450 ASP A CA 1
ATOM 3343 C C . ASP A 1 450 ? -22.780 7.648 37.723 1.00 91.06 450 ASP A C 1
ATOM 3345 O O . ASP A 1 450 ? -22.239 8.719 37.470 1.00 91.06 450 ASP A O 1
ATOM 3349 N N . GLY A 1 451 ? -23.569 7.071 36.813 1.00 91.88 451 GLY A N 1
ATOM 3350 C CA . GLY A 1 451 ? -23.774 7.621 35.467 1.00 91.88 451 GLY A CA 1
ATOM 3351 C C . GLY A 1 451 ? -22.595 7.414 34.507 1.00 91.88 451 GLY A C 1
ATOM 3352 O O . GLY A 1 451 ? -22.560 8.056 33.452 1.00 91.88 451 GLY A O 1
ATOM 3353 N N . VAL A 1 452 ? -21.661 6.535 34.869 1.00 96.38 452 VAL A N 1
ATOM 3354 C CA . VAL A 1 452 ? -20.634 5.955 34.002 1.00 96.38 452 VAL A CA 1
ATOM 3355 C C . VAL A 1 452 ? -21.060 4.531 33.665 1.00 96.38 452 VAL A C 1
ATOM 3357 O O . VAL A 1 452 ? -21.510 3.793 34.532 1.00 96.38 452 VAL A O 1
ATOM 3360 N N . MET A 1 453 ? -20.955 4.174 32.394 1.00 96.44 453 MET A N 1
ATOM 3361 C CA . MET A 1 453 ? -21.183 2.835 31.871 1.00 96.44 453 MET A CA 1
ATOM 3362 C C . MET A 1 453 ? -19.824 2.183 31.641 1.00 96.44 453 MET A C 1
ATOM 3364 O O . MET A 1 453 ? -19.004 2.750 30.913 1.00 96.44 453 MET A O 1
ATOM 3368 N N . ALA A 1 454 ? -19.602 1.018 32.238 1.00 97.19 454 ALA A N 1
ATOM 3369 C CA . ALA A 1 454 ? -18.405 0.212 32.029 1.00 97.19 454 ALA A CA 1
ATOM 3370 C C . ALA A 1 454 ? -18.788 -1.248 31.758 1.00 97.19 454 ALA A C 1
ATOM 3372 O O . ALA A 1 454 ? -19.753 -1.762 32.327 1.00 97.19 454 ALA A O 1
ATOM 3373 N N . GLY A 1 455 ? -18.034 -1.937 30.906 1.00 96.38 455 GLY A N 1
ATOM 3374 C CA . GLY A 1 455 ? -18.225 -3.364 30.645 1.00 96.38 455 GLY A CA 1
ATOM 3375 C C . GLY A 1 455 ? -17.978 -3.730 29.192 1.00 96.38 455 GLY A C 1
ATOM 3376 O O . GLY A 1 455 ? -17.101 -3.143 28.560 1.00 96.38 455 GLY A O 1
ATOM 3377 N N . LEU A 1 456 ? -18.745 -4.691 28.677 1.00 95.50 456 LEU A N 1
ATOM 3378 C CA . LEU A 1 456 ? -18.630 -5.185 27.308 1.00 95.50 456 LEU A CA 1
ATOM 3379 C C . LEU A 1 456 ? -19.892 -4.879 26.495 1.00 95.50 456 LEU A C 1
ATOM 3381 O O . LEU A 1 456 ? -21.015 -5.061 26.960 1.00 95.50 456 LEU A O 1
ATOM 3385 N N . VAL A 1 457 ? -19.699 -4.467 25.245 1.00 94.00 457 VAL A N 1
ATOM 3386 C CA . VAL A 1 457 ? -20.761 -4.259 24.253 1.00 94.00 457 VAL A CA 1
ATOM 3387 C C . VAL A 1 457 ? -20.382 -5.023 22.992 1.00 94.00 457 VAL A C 1
ATOM 3389 O O . VAL A 1 457 ? -19.374 -4.699 22.371 1.00 94.00 457 VAL A O 1
ATOM 3392 N N . ALA A 1 458 ? -21.148 -6.054 22.627 1.00 90.19 458 ALA A N 1
ATOM 3393 C CA . ALA A 1 458 ? -20.813 -6.966 21.524 1.00 90.19 458 ALA A CA 1
ATOM 3394 C C . ALA A 1 458 ? -19.376 -7.541 21.625 1.00 90.19 458 ALA A C 1
ATOM 3396 O O . ALA A 1 458 ? -18.666 -7.678 20.627 1.00 90.19 458 ALA A O 1
ATOM 3397 N N . GLY A 1 459 ? -18.924 -7.814 22.857 1.00 92.56 459 GLY A N 1
ATOM 3398 C CA . GLY A 1 459 ? -17.566 -8.284 23.169 1.00 92.56 459 GLY A CA 1
ATOM 3399 C C . GLY A 1 459 ? -16.490 -7.191 23.251 1.00 92.56 459 GLY A C 1
ATOM 3400 O O . GLY A 1 459 ? -15.359 -7.487 23.620 1.00 92.56 459 GLY A O 1
ATOM 3401 N N . HIS A 1 460 ? -16.815 -5.929 22.958 1.00 95.50 460 HIS A N 1
ATOM 3402 C CA . HIS A 1 460 ? -15.863 -4.818 23.015 1.00 95.50 460 HIS A CA 1
ATOM 3403 C C . HIS A 1 460 ? -15.871 -4.130 24.383 1.00 95.50 460 HIS A C 1
ATOM 3405 O O . HIS A 1 460 ? -16.948 -3.727 24.836 1.00 95.50 460 HIS A O 1
ATOM 3411 N N . PRO A 1 461 ? -14.705 -3.923 25.024 1.00 97.62 461 PRO A N 1
ATOM 3412 C CA . PRO A 1 461 ? -14.609 -3.103 26.220 1.00 97.62 461 PRO A CA 1
ATOM 3413 C C . PRO A 1 461 ? -15.109 -1.691 25.941 1.00 97.62 461 PRO A C 1
ATOM 3415 O O . PRO A 1 461 ? -14.739 -1.060 24.948 1.00 97.62 461 PRO A O 1
ATOM 3418 N N . TYR A 1 462 ? -15.964 -1.209 26.830 1.00 97.69 462 TYR A N 1
ATOM 3419 C CA . TYR A 1 462 ? -16.638 0.070 26.719 1.00 97.69 462 TYR A CA 1
ATOM 3420 C C . TYR A 1 462 ? -16.539 0.812 28.047 1.00 97.69 462 TYR A C 1
ATOM 3422 O O . TYR A 1 462 ? -16.869 0.263 29.100 1.00 97.69 462 TYR A O 1
ATOM 3430 N N . LEU A 1 463 ? -16.138 2.080 27.987 1.00 97.88 463 LEU A N 1
ATOM 3431 C CA . LEU A 1 463 ? -16.139 2.997 29.122 1.00 97.88 463 LEU A CA 1
ATOM 3432 C C . LEU A 1 463 ? -16.693 4.345 28.669 1.00 97.88 463 LEU A C 1
ATOM 3434 O O . LEU A 1 463 ? -16.109 5.005 27.816 1.00 97.88 463 LEU A O 1
ATOM 3438 N N . GLY A 1 464 ? -17.812 4.796 29.227 1.00 97.31 464 GLY A N 1
ATOM 3439 C CA . GLY A 1 464 ? -18.412 6.047 28.772 1.00 97.31 464 GLY A CA 1
ATOM 3440 C C . GLY A 1 464 ? -19.398 6.670 29.741 1.00 97.31 464 GLY A C 1
ATOM 3441 O O . GLY A 1 464 ? -19.923 6.028 30.639 1.00 97.31 464 GLY A O 1
ATOM 3442 N N . ASN A 1 465 ? -19.685 7.948 29.540 1.00 96.31 465 ASN A N 1
ATOM 3443 C CA . ASN A 1 465 ? -20.689 8.699 30.286 1.00 96.31 465 ASN A CA 1
ATOM 3444 C C . ASN A 1 465 ? -21.562 9.508 29.302 1.00 96.31 465 ASN A C 1
ATOM 3446 O O . ASN A 1 465 ? -21.660 9.182 28.117 1.00 96.31 465 ASN A O 1
ATOM 3450 N N . ARG A 1 466 ? -22.252 10.560 29.763 1.00 94.44 466 ARG A N 1
ATOM 3451 C CA . ARG A 1 466 ? -23.083 11.420 28.887 1.00 94.44 466 ARG A CA 1
ATOM 3452 C C . ARG A 1 466 ? -22.290 12.358 27.968 1.00 94.44 466 ARG A C 1
ATOM 3454 O O . ARG A 1 466 ? -22.890 12.963 27.087 1.00 94.44 466 ARG A O 1
ATOM 3461 N N . LYS A 1 467 ? -20.983 12.502 28.181 1.00 95.06 467 LYS A N 1
ATOM 3462 C CA . LYS A 1 467 ? -20.104 13.439 27.472 1.00 95.06 467 LYS A CA 1
ATOM 3463 C C . LYS A 1 467 ? -19.125 12.739 26.535 1.00 95.06 467 LYS A C 1
ATOM 3465 O O . LYS A 1 467 ? -18.891 13.253 25.451 1.00 95.06 467 LYS A O 1
ATOM 3470 N N . VAL A 1 468 ? -18.584 11.591 26.934 1.00 96.38 468 VAL A N 1
ATOM 3471 C CA . VAL A 1 468 ? -17.552 10.872 26.176 1.00 96.38 468 VAL A CA 1
ATOM 3472 C C . VAL A 1 468 ? -17.782 9.362 26.218 1.00 96.38 468 VAL A C 1
ATOM 3474 O O . VAL A 1 468 ? -18.366 8.856 27.180 1.00 96.38 468 VAL A O 1
ATOM 3477 N N . ALA A 1 469 ? -17.334 8.654 25.187 1.00 97.50 469 ALA A N 1
ATOM 3478 C CA . ALA A 1 469 ? -17.239 7.201 25.170 1.00 97.50 469 ALA A CA 1
ATOM 3479 C C . ALA A 1 469 ? -15.870 6.757 24.644 1.00 97.50 469 ALA A C 1
ATOM 3481 O O . ALA A 1 469 ? -15.346 7.346 23.702 1.00 97.50 469 ALA A O 1
ATOM 3482 N N . PHE A 1 470 ? -15.328 5.713 25.258 1.00 97.94 470 PHE A N 1
ATOM 3483 C CA . PHE A 1 470 ? -14.106 5.025 24.874 1.00 97.94 470 PHE A CA 1
ATOM 3484 C C . PHE A 1 470 ? -14.462 3.576 24.556 1.00 97.94 470 PHE A C 1
ATOM 3486 O O . PHE A 1 470 ? -15.192 2.935 25.321 1.00 97.94 470 PHE A O 1
ATOM 3493 N N . VAL A 1 471 ? -13.964 3.074 23.430 1.00 97.81 471 VAL A N 1
ATOM 3494 C CA . VAL A 1 471 ? -14.181 1.690 22.990 1.00 97.81 471 VAL A CA 1
ATOM 3495 C C . VAL A 1 471 ? -12.840 1.078 22.620 1.00 97.81 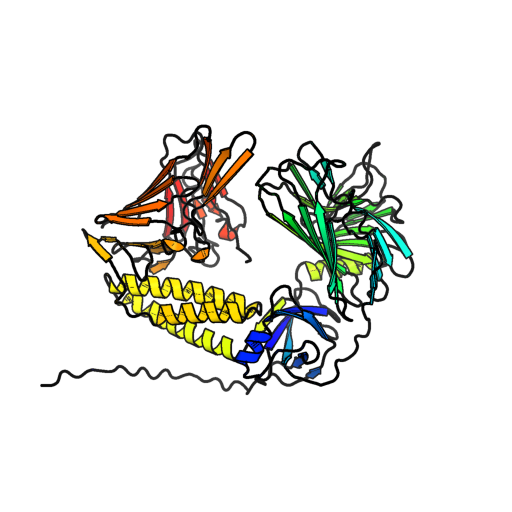471 VAL A C 1
ATOM 3497 O O . VAL A 1 471 ? -12.045 1.725 21.937 1.00 97.81 471 VAL A O 1
ATOM 3500 N N . TRP A 1 472 ? -12.605 -0.162 23.040 1.00 97.75 472 TRP A N 1
ATOM 3501 C CA . TRP A 1 472 ? -11.410 -0.935 22.696 1.00 97.75 472 TRP A CA 1
ATOM 3502 C C . TRP A 1 472 ? -11.757 -2.129 21.792 1.00 97.75 472 TRP A C 1
ATOM 3504 O O . TRP A 1 472 ? -12.921 -2.527 21.679 1.00 97.75 472 TRP A O 1
ATOM 3514 N N . SER A 1 473 ? -10.757 -2.697 21.112 1.00 95.81 473 SER A N 1
ATOM 3515 C CA . SER A 1 473 ? -10.903 -3.958 20.379 1.00 95.81 473 SER A CA 1
ATOM 3516 C C . SER A 1 473 ? -11.212 -5.092 21.347 1.00 95.81 473 SER A C 1
ATOM 3518 O O . SER A 1 473 ? -11.162 -4.919 22.570 1.00 95.81 473 SER A O 1
ATOM 3520 N N . ARG A 1 474 ? -11.615 -6.244 20.813 1.00 95.25 474 ARG A N 1
ATOM 3521 C CA . ARG A 1 474 ? -11.987 -7.356 21.676 1.00 95.25 474 ARG A CA 1
ATOM 3522 C C . ARG A 1 474 ? -10.784 -7.822 22.500 1.00 95.25 474 ARG A C 1
ATOM 3524 O O . ARG A 1 474 ? -9.643 -7.652 22.055 1.00 95.25 474 ARG A O 1
ATOM 3531 N N . PRO A 1 475 ? -11.010 -8.402 23.688 1.00 95.94 475 PRO A N 1
ATOM 3532 C CA . PRO A 1 475 ? -9.928 -8.925 24.507 1.00 95.94 475 PRO A CA 1
ATOM 3533 C C . PRO A 1 475 ? -9.050 -9.934 23.755 1.00 95.94 475 PRO A C 1
ATOM 3535 O O . PRO A 1 475 ? -7.832 -9.870 23.877 1.00 95.94 475 PRO A O 1
ATOM 3538 N N . GLU A 1 476 ? -9.629 -10.796 22.914 1.00 94.56 476 GLU A N 1
ATOM 3539 C CA . GLU A 1 476 ? -8.893 -11.748 22.070 1.00 94.56 476 GLU A CA 1
ATOM 3540 C C . GLU A 1 476 ? -8.007 -11.089 20.997 1.00 94.56 476 GLU A C 1
ATOM 3542 O O . GLU A 1 476 ? -6.986 -11.661 20.626 1.00 94.56 476 GLU A O 1
ATOM 3547 N N . ASP A 1 477 ? -8.337 -9.866 20.570 1.00 93.25 477 ASP A N 1
ATOM 3548 C CA . ASP A 1 477 ? -7.546 -9.062 19.624 1.00 93.25 477 ASP A CA 1
ATOM 3549 C C . ASP A 1 477 ? -6.536 -8.140 20.341 1.00 93.25 477 ASP A C 1
ATOM 3551 O O . ASP A 1 477 ? -5.824 -7.355 19.709 1.00 93.25 477 ASP A O 1
ATOM 3555 N N . GLY A 1 478 ? -6.507 -8.196 21.676 1.00 94.56 478 GLY A N 1
ATOM 3556 C CA . GLY A 1 478 ? -5.576 -7.475 22.537 1.00 94.56 478 GLY A CA 1
ATOM 3557 C C . GLY A 1 478 ? -5.991 -6.079 22.982 1.00 94.56 478 GLY A C 1
ATOM 3558 O O . GLY A 1 478 ? -5.148 -5.328 23.479 1.00 94.56 478 GLY A O 1
ATOM 3559 N N . ALA A 1 479 ? -7.277 -5.740 22.863 1.00 96.19 479 ALA A N 1
ATOM 3560 C CA . ALA A 1 479 ? -7.889 -4.541 23.444 1.00 96.19 479 ALA A CA 1
ATOM 3561 C C . ALA A 1 479 ? -7.146 -3.217 23.159 1.00 96.19 479 ALA A C 1
ATOM 3563 O O . ALA A 1 479 ? -6.905 -2.402 24.051 1.00 96.19 479 ALA A O 1
ATOM 3564 N N . GLY A 1 480 ? -6.787 -2.977 21.896 1.00 96.19 480 GLY A N 1
ATOM 3565 C CA . GLY A 1 480 ? -6.310 -1.678 21.418 1.00 96.19 480 GLY A CA 1
ATOM 3566 C C . GLY A 1 480 ? -7.424 -0.628 21.369 1.00 96.19 480 GLY A C 1
ATOM 3567 O O . GLY A 1 480 ? -8.591 -0.969 21.206 1.00 96.19 480 GLY A O 1
ATOM 3568 N N . LEU A 1 481 ? -7.094 0.659 21.508 1.00 96.56 481 LEU A N 1
ATOM 3569 C CA . LEU A 1 481 ? -8.103 1.728 21.535 1.00 96.56 481 LEU A CA 1
ATOM 3570 C C . LEU A 1 481 ? -8.694 1.969 20.130 1.00 96.56 481 LEU A C 1
ATOM 3572 O O . LEU A 1 481 ? -7.952 2.236 19.186 1.00 96.56 481 LEU A O 1
ATOM 3576 N N . LEU A 1 482 ? -10.025 1.896 19.998 1.00 95.81 482 LEU A N 1
ATOM 3577 C CA . LEU A 1 482 ? -10.748 2.035 18.722 1.00 95.81 482 LEU A CA 1
ATOM 3578 C C . LEU A 1 482 ? -11.443 3.373 18.538 1.00 95.81 482 LEU A C 1
ATOM 3580 O O . LEU A 1 482 ? -11.495 3.881 17.422 1.00 95.81 482 LEU A O 1
ATOM 3584 N N . SER A 1 483 ? -12.033 3.897 19.609 1.00 96.38 483 SER A N 1
ATOM 3585 C CA . SER A 1 483 ? -12.881 5.085 19.554 1.00 96.38 483 SER A CA 1
ATOM 3586 C C . SER A 1 483 ? -12.654 5.957 20.773 1.00 96.38 483 SER A C 1
ATOM 3588 O O . SER A 1 483 ? -12.529 5.467 21.900 1.00 96.38 483 SER A O 1
ATOM 3590 N N . VAL A 1 484 ? -12.629 7.259 20.511 1.00 96.81 484 VAL A N 1
ATOM 3591 C CA . VAL A 1 484 ? -12.791 8.314 21.503 1.00 96.81 484 VAL A CA 1
ATOM 3592 C C . VAL A 1 484 ? -13.873 9.215 20.935 1.00 96.81 484 VAL A C 1
ATOM 3594 O O . VAL A 1 484 ? -13.628 10.008 20.029 1.00 96.81 484 VAL A O 1
ATOM 3597 N N . TYR A 1 485 ? -15.088 9.075 21.449 1.00 96.19 485 TYR A N 1
ATOM 3598 C CA . TYR A 1 485 ? -16.253 9.754 20.902 1.00 96.19 485 TYR A CA 1
ATOM 3599 C C . TYR A 1 485 ? -16.730 10.871 21.828 1.00 96.19 485 TYR A C 1
ATOM 3601 O O . TYR A 1 485 ? -17.188 10.610 22.944 1.00 96.19 485 TYR A O 1
ATOM 3609 N N . ASP A 1 486 ? -16.691 12.117 21.354 1.00 94.31 486 ASP A N 1
ATOM 3610 C CA . ASP A 1 486 ? -17.339 13.251 22.014 1.00 94.31 486 ASP A CA 1
ATOM 3611 C C . ASP A 1 486 ? -18.839 13.232 21.709 1.00 94.31 486 ASP A C 1
ATOM 3613 O O . ASP A 1 486 ? -19.298 13.539 20.604 1.00 94.31 486 ASP A O 1
ATOM 3617 N N . ARG A 1 487 ? -19.635 12.917 22.731 1.00 92.62 487 ARG A N 1
ATOM 3618 C CA . ARG A 1 487 ? -21.095 12.839 22.625 1.00 92.62 487 ARG A CA 1
ATOM 3619 C C . ARG A 1 487 ? -21.757 14.198 22.461 1.00 92.62 487 ARG A C 1
ATOM 3621 O O . ARG A 1 487 ? -22.833 14.271 21.866 1.00 92.62 487 ARG A O 1
ATOM 3628 N N . ARG A 1 488 ? -21.146 15.265 22.981 1.00 88.75 488 ARG A N 1
ATOM 3629 C CA . ARG A 1 488 ? -21.678 16.627 22.888 1.00 88.75 488 ARG A CA 1
ATOM 3630 C C . ARG A 1 488 ? -21.444 17.195 21.496 1.00 88.75 488 ARG A C 1
ATOM 3632 O O . ARG A 1 488 ? -22.381 17.726 20.906 1.00 88.75 488 ARG A O 1
ATOM 3639 N N . ALA A 1 489 ? -20.222 17.071 20.983 1.00 88.88 489 ALA A N 1
ATOM 3640 C CA . ALA A 1 489 ? -19.882 17.508 19.631 1.00 88.88 489 ALA A CA 1
ATOM 3641 C C . ALA A 1 489 ? -20.370 16.530 18.548 1.00 88.88 489 ALA A C 1
ATOM 3643 O O . ALA A 1 489 ? -20.410 16.903 17.377 1.00 88.88 489 ALA A O 1
ATOM 3644 N N . ARG A 1 490 ? -20.762 15.306 18.940 1.00 91.38 490 ARG A N 1
ATOM 3645 C CA . ARG A 1 490 ? -21.079 14.181 18.043 1.00 91.38 490 ARG A CA 1
ATOM 3646 C C . ARG A 1 490 ? -19.929 13.913 17.078 1.00 91.38 490 ARG A C 1
ATOM 3648 O O . ARG A 1 490 ? -20.117 13.843 15.866 1.00 91.38 490 ARG A O 1
ATOM 3655 N N . HIS A 1 491 ? -18.732 13.840 17.643 1.00 91.19 491 HIS A N 1
ATOM 3656 C CA . HIS A 1 491 ? -17.494 13.760 16.893 1.00 91.19 491 HIS A CA 1
ATOM 3657 C C . HIS A 1 491 ? -16.691 12.552 17.354 1.00 91.19 491 HIS A C 1
ATOM 3659 O O . HIS A 1 491 ? -16.434 12.384 18.544 1.00 91.19 491 HIS A O 1
ATOM 3665 N N . GLU A 1 492 ? -16.316 11.721 16.393 1.00 93.94 492 GLU A N 1
ATOM 3666 C CA . GLU A 1 492 ? -15.369 10.636 16.589 1.00 93.94 492 GLU A CA 1
ATOM 3667 C C . GLU A 1 492 ? -13.962 11.184 16.351 1.00 93.94 492 GLU A C 1
ATOM 3669 O O . GLU A 1 492 ? -13.724 11.802 15.313 1.00 93.94 492 GLU A O 1
ATOM 3674 N N . PHE A 1 493 ? -13.049 10.958 17.294 1.00 93.94 493 PHE A N 1
ATOM 3675 C CA . PHE A 1 493 ? -11.657 11.382 17.152 1.00 93.94 493 PHE A CA 1
ATOM 3676 C C . PHE A 1 493 ? -10.783 10.317 16.494 1.00 93.94 493 PHE A C 1
ATOM 3678 O O . PHE A 1 493 ? -9.701 10.660 16.023 1.00 93.94 493 PHE A O 1
ATOM 3685 N N . LEU A 1 494 ? -11.209 9.048 16.459 1.00 93.62 494 LEU A N 1
ATOM 3686 C CA . LEU A 1 494 ? -10.390 7.940 15.967 1.00 93.62 494 LEU A CA 1
ATOM 3687 C C . LEU A 1 494 ? -11.055 7.166 14.815 1.00 93.62 494 LEU A C 1
ATOM 3689 O O . LEU A 1 494 ? -12.251 6.887 14.810 1.00 93.62 494 LEU A O 1
ATOM 3693 N N . LYS A 1 495 ? -10.250 6.746 13.840 1.00 90.88 495 LYS A N 1
ATOM 3694 C CA . LYS A 1 495 ? -10.605 5.787 12.789 1.00 90.88 495 LYS A CA 1
ATOM 3695 C C . LYS A 1 495 ? -9.518 4.723 12.722 1.00 90.88 495 LYS A C 1
ATOM 3697 O O . LYS A 1 495 ? -8.499 4.902 12.061 1.00 90.88 495 LYS A O 1
ATOM 3702 N N . VAL A 1 496 ? -9.744 3.615 13.422 1.00 89.00 496 VAL A N 1
ATOM 3703 C CA . VAL A 1 496 ? -8.760 2.540 13.599 1.00 89.00 496 VAL A CA 1
ATOM 3704 C C . VAL A 1 496 ? -9.326 1.227 13.070 1.00 89.00 496 VAL A C 1
ATOM 3706 O O . VAL A 1 496 ? -10.493 0.914 13.302 1.00 89.00 496 VAL A O 1
ATOM 3709 N N . ASN A 1 497 ? -8.505 0.447 12.363 1.00 82.81 497 ASN A N 1
ATOM 3710 C CA . ASN A 1 497 ? -8.843 -0.940 12.047 1.00 82.81 497 ASN A CA 1
ATOM 3711 C C . ASN A 1 497 ? -8.786 -1.775 13.342 1.00 82.81 497 ASN A C 1
ATOM 3713 O O . ASN A 1 497 ? -7.719 -1.804 13.961 1.00 82.81 497 ASN A O 1
ATOM 3717 N N . PRO A 1 498 ? -9.869 -2.473 13.741 1.00 83.44 498 PRO A N 1
ATOM 3718 C CA . PRO A 1 498 ? -9.905 -3.247 14.976 1.00 83.44 498 PRO A CA 1
ATOM 3719 C C . PRO A 1 498 ? -8.728 -4.195 15.208 1.00 83.44 498 PRO A C 1
ATOM 3721 O O . PRO A 1 498 ? -8.243 -4.279 16.332 1.00 83.44 498 PRO A O 1
ATOM 3724 N N . THR A 1 499 ? -8.220 -4.839 14.155 1.00 81.44 499 THR A N 1
ATOM 3725 C CA . THR A 1 499 ? -7.117 -5.810 14.255 1.00 81.44 499 THR A CA 1
ATOM 3726 C C . THR A 1 499 ? -5.731 -5.166 14.329 1.00 81.44 499 THR A C 1
ATOM 3728 O O . THR A 1 499 ? -4.760 -5.836 14.655 1.00 81.44 499 THR A O 1
ATOM 3731 N N . ALA A 1 500 ? -5.615 -3.875 14.009 1.00 85.12 500 ALA A N 1
ATOM 3732 C CA . ALA A 1 500 ? -4.363 -3.114 14.074 1.00 85.12 500 ALA A CA 1
ATOM 3733 C C . ALA A 1 500 ? -4.346 -2.111 15.240 1.00 85.12 500 ALA A C 1
ATOM 3735 O O . ALA A 1 500 ? -3.383 -1.346 15.404 1.00 85.12 500 ALA A O 1
ATOM 3736 N N . ALA A 1 501 ? -5.431 -2.084 16.019 1.00 91.25 501 ALA A N 1
ATOM 3737 C CA . ALA A 1 501 ? -5.585 -1.214 17.163 1.00 91.25 501 ALA A CA 1
ATOM 3738 C C . ALA A 1 501 ? -4.542 -1.559 18.218 1.00 91.25 501 ALA A C 1
ATOM 3740 O O . ALA A 1 501 ? -4.372 -2.711 18.605 1.00 91.25 501 ALA A O 1
ATOM 3741 N N . SER A 1 502 ? -3.857 -0.532 18.698 1.00 93.50 502 SER A N 1
ATOM 3742 C CA . SER A 1 502 ? -2.840 -0.658 19.728 1.00 93.50 502 SER A CA 1
ATOM 3743 C C . SER A 1 502 ? -3.211 0.210 20.925 1.00 93.50 502 SER A C 1
ATOM 3745 O O . SER A 1 502 ? -4.082 1.078 20.842 1.00 93.50 502 SER A O 1
ATOM 3747 N N . LEU A 1 503 ? -2.598 -0.086 22.061 1.00 95.56 503 LEU A N 1
ATOM 3748 C CA . LEU A 1 503 ? -2.680 0.702 23.280 1.00 95.56 503 LEU A CA 1
ATOM 3749 C C . LEU A 1 503 ? -1.296 0.903 23.899 1.00 95.56 503 LEU A C 1
ATOM 3751 O O . LEU A 1 503 ? -1.050 1.958 24.481 1.00 95.56 503 LEU A O 1
ATOM 3755 N N . TRP A 1 504 ? -0.393 -0.068 23.749 1.00 95.31 504 TRP A N 1
ATOM 3756 C CA . TRP A 1 504 ? 0.984 0.033 24.216 1.00 95.31 504 TRP A CA 1
ATOM 3757 C C . TRP A 1 504 ? 1.961 -0.717 23.305 1.00 95.31 504 TRP A C 1
ATOM 3759 O O . TRP A 1 504 ? 1.612 -1.709 22.660 1.00 95.31 504 TRP A O 1
ATOM 3769 N N . GLN A 1 505 ? 3.206 -0.242 23.297 1.00 93.00 505 GLN A N 1
ATOM 3770 C CA . GLN A 1 505 ? 4.366 -0.918 22.717 1.00 93.00 505 GLN A CA 1
ATOM 3771 C C . GLN A 1 505 ? 5.554 -0.743 23.664 1.00 93.00 505 GLN A C 1
ATOM 3773 O O . GLN A 1 505 ? 5.787 0.360 24.158 1.00 93.00 505 GLN A O 1
ATOM 3778 N N . ILE A 1 506 ? 6.292 -1.816 23.934 1.00 90.94 506 ILE A N 1
ATOM 3779 C CA . ILE A 1 506 ? 7.411 -1.825 24.881 1.00 90.94 506 ILE A CA 1
ATOM 3780 C C . ILE A 1 506 ? 8.591 -2.556 24.249 1.00 90.94 506 ILE A C 1
ATOM 3782 O O . ILE A 1 506 ? 8.424 -3.658 23.734 1.00 90.94 506 ILE A O 1
ATOM 3786 N N . ALA A 1 507 ? 9.781 -1.965 24.315 1.00 88.94 507 ALA A N 1
ATOM 3787 C CA . ALA A 1 507 ? 11.025 -2.635 23.953 1.00 88.94 507 ALA A CA 1
ATOM 3788 C C . ALA A 1 507 ? 11.829 -2.977 25.211 1.00 88.94 507 ALA A C 1
ATOM 3790 O O . ALA A 1 507 ? 11.960 -2.147 26.118 1.00 88.94 507 ALA A O 1
ATOM 3791 N N . VAL A 1 508 ? 12.397 -4.181 25.249 1.00 88.56 508 VAL A N 1
ATOM 3792 C CA . VAL A 1 508 ? 13.236 -4.679 26.345 1.00 88.56 508 VAL A CA 1
ATOM 3793 C C . VAL A 1 508 ? 14.622 -5.063 25.842 1.00 88.56 508 VAL A C 1
ATOM 3795 O O . VAL A 1 508 ? 14.804 -5.446 24.686 1.00 88.56 508 VAL A O 1
ATOM 3798 N N . LYS A 1 509 ? 15.613 -4.982 26.728 1.00 84.25 509 LYS A N 1
ATOM 3799 C CA . LYS A 1 509 ? 16.964 -5.493 26.491 1.00 84.25 509 LYS A CA 1
ATOM 3800 C C . LYS A 1 509 ? 17.065 -6.954 26.934 1.00 84.25 509 LYS A C 1
ATOM 3802 O O . LYS A 1 509 ? 16.719 -7.245 28.075 1.00 84.25 509 LYS A O 1
ATOM 3807 N N . LYS A 1 510 ? 17.624 -7.823 26.082 1.00 81.94 510 LYS A N 1
ATOM 3808 C CA . LYS A 1 510 ? 17.923 -9.241 26.367 1.00 81.94 510 LYS A CA 1
ATOM 3809 C C . LYS A 1 510 ? 19.382 -9.554 26.018 1.00 81.94 510 LYS A C 1
ATOM 3811 O O . LYS A 1 510 ? 19.725 -9.727 24.852 1.00 81.94 510 LYS A O 1
ATOM 3816 N N . GLY A 1 511 ? 20.263 -9.610 27.021 1.00 78.25 511 GLY A N 1
ATOM 3817 C CA . GLY A 1 511 ? 21.702 -9.826 26.799 1.00 78.25 511 GLY A CA 1
ATOM 3818 C C . GLY A 1 511 ? 22.344 -8.717 25.947 1.00 78.25 511 GLY A C 1
ATOM 3819 O O . GLY A 1 511 ? 22.269 -7.540 26.313 1.00 78.25 511 GLY A O 1
ATOM 3820 N N . GLU A 1 512 ? 22.975 -9.091 24.826 1.00 67.25 512 GLU A N 1
ATOM 3821 C CA . GLU A 1 512 ? 23.496 -8.151 23.811 1.00 67.25 512 GLU A CA 1
ATOM 3822 C C . GLU A 1 512 ? 22.434 -7.707 22.783 1.00 67.25 512 GLU A C 1
ATOM 3824 O O . GLU A 1 512 ? 22.666 -6.751 22.046 1.00 67.25 512 GLU A O 1
ATOM 3829 N N . GLY A 1 513 ? 21.263 -8.355 22.758 1.00 72.19 513 GLY A N 1
ATOM 3830 C CA . GLY A 1 513 ? 20.148 -8.051 21.858 1.00 72.19 513 GLY A CA 1
ATOM 3831 C C . GLY A 1 513 ? 18.977 -7.324 22.533 1.00 72.19 513 GLY A C 1
ATOM 3832 O O . GLY A 1 513 ? 19.069 -6.816 23.657 1.00 72.19 513 GLY A O 1
ATOM 3833 N N . GLY A 1 514 ? 17.840 -7.286 21.836 1.00 80.12 514 GLY A N 1
ATOM 3834 C CA . GLY A 1 514 ? 16.594 -6.705 22.332 1.00 80.12 514 GLY A CA 1
ATOM 3835 C C . GLY A 1 514 ? 15.364 -7.332 21.684 1.00 80.12 514 GLY A C 1
ATOM 3836 O O . GLY A 1 514 ? 15.454 -7.951 20.628 1.00 80.12 514 GLY A O 1
ATOM 3837 N N . GLU A 1 515 ? 14.216 -7.156 22.328 1.00 84.31 515 GLU A N 1
ATOM 3838 C CA . GLU A 1 515 ? 12.921 -7.659 21.866 1.00 84.31 515 GLU A CA 1
ATOM 3839 C C . GLU A 1 515 ? 11.863 -6.560 22.002 1.00 84.31 515 GLU A C 1
ATOM 3841 O O . GLU A 1 515 ? 11.972 -5.680 22.858 1.00 84.31 515 GLU A O 1
ATOM 3846 N N . SER A 1 516 ? 10.857 -6.568 21.128 1.00 86.81 516 SER A N 1
ATOM 3847 C CA . SER A 1 516 ? 9.751 -5.609 21.155 1.00 86.81 516 SER A CA 1
ATOM 3848 C C . SER A 1 516 ? 8.422 -6.332 21.291 1.00 86.81 516 SER A C 1
ATOM 3850 O O . SER A 1 516 ? 8.122 -7.245 20.531 1.00 86.81 516 SER A O 1
ATOM 3852 N N . TYR A 1 517 ? 7.603 -5.856 22.218 1.00 90.25 517 TYR A N 1
ATOM 3853 C CA . TYR A 1 517 ? 6.264 -6.351 22.486 1.00 90.25 517 TYR A CA 1
ATOM 3854 C C . TYR A 1 517 ? 5.236 -5.259 22.197 1.00 90.25 517 TYR A C 1
ATOM 3856 O O . TYR A 1 517 ? 5.485 -4.068 22.395 1.00 90.25 517 TYR A O 1
ATOM 3864 N N . SER A 1 518 ? 4.045 -5.662 21.776 1.00 92.31 518 SER A N 1
ATOM 3865 C CA . SER A 1 518 ? 2.883 -4.780 21.677 1.00 92.31 518 SER A CA 1
ATOM 3866 C C . SER A 1 518 ? 1.625 -5.552 22.044 1.00 92.31 518 SER A C 1
ATOM 3868 O O . SER A 1 518 ? 1.634 -6.781 22.014 1.00 92.31 518 SER A O 1
ATOM 3870 N N . ASN A 1 519 ? 0.537 -4.848 22.344 1.00 94.62 519 ASN A N 1
ATOM 3871 C CA . ASN A 1 519 ? -0.745 -5.504 22.594 1.00 94.62 519 ASN A CA 1
ATOM 3872 C C . ASN A 1 519 ? -1.456 -6.004 21.328 1.00 94.62 519 ASN A C 1
ATOM 3874 O O . ASN A 1 519 ? -2.477 -6.670 21.447 1.00 94.62 519 ASN A O 1
ATOM 3878 N N . VAL A 1 520 ? -0.980 -5.660 20.128 1.00 91.75 520 VAL A N 1
ATOM 3879 C CA . VAL A 1 520 ? -1.675 -5.993 18.876 1.00 91.75 520 VAL A CA 1
ATOM 3880 C C . VAL A 1 520 ? -1.718 -7.512 18.697 1.00 91.75 520 VAL A C 1
ATOM 3882 O O . VAL A 1 520 ? -0.671 -8.145 18.589 1.00 91.75 520 VAL A O 1
ATOM 3885 N N . GLY A 1 521 ? -2.924 -8.090 18.669 1.00 89.38 521 GLY A N 1
ATOM 3886 C CA . GLY A 1 521 ? -3.123 -9.533 18.496 1.00 89.38 521 GLY A CA 1
ATOM 3887 C C . GLY A 1 521 ? -2.707 -10.386 19.699 1.00 89.38 521 GLY A C 1
ATOM 3888 O O . GLY A 1 521 ? -2.665 -11.608 19.584 1.00 89.38 521 GLY A O 1
ATOM 3889 N N . VAL A 1 522 ? -2.393 -9.769 20.844 1.00 93.06 522 VAL A N 1
ATOM 3890 C CA . VAL A 1 522 ? -2.052 -10.480 22.082 1.00 93.06 522 VAL A CA 1
ATOM 3891 C C . VAL A 1 522 ? -3.283 -10.502 22.981 1.00 93.06 522 VAL A C 1
ATOM 3893 O O . VAL A 1 522 ? -3.640 -9.445 23.502 1.00 93.06 522 VAL A O 1
ATOM 3896 N N . PRO A 1 523 ? -3.921 -11.665 23.212 1.00 94.56 523 PRO A N 1
ATOM 3897 C CA . PRO A 1 523 ? -5.126 -11.738 24.023 1.00 94.56 523 PRO A CA 1
ATOM 3898 C C . PRO A 1 523 ? -4.940 -11.141 25.419 1.00 94.56 523 PRO A C 1
ATOM 3900 O O . PRO A 1 523 ? -3.897 -11.309 26.057 1.00 94.56 523 PRO A O 1
ATOM 3903 N N . CYS A 1 524 ? -5.979 -10.482 25.918 1.00 95.88 524 CYS A N 1
ATOM 3904 C CA . CYS A 1 524 ? -6.001 -9.890 27.245 1.00 95.88 524 CYS A CA 1
ATOM 3905 C C . CYS A 1 524 ? -7.208 -10.365 28.049 1.00 95.88 524 CYS A C 1
ATOM 3907 O O . CYS A 1 524 ? -8.232 -10.779 27.510 1.00 95.88 524 CYS A O 1
ATOM 3909 N N . ILE A 1 525 ? -7.104 -10.265 29.368 1.00 97.19 525 ILE A N 1
ATOM 3910 C CA . ILE A 1 525 ? -8.235 -10.428 30.277 1.00 97.19 525 ILE A CA 1
ATOM 3911 C C . ILE A 1 525 ? -8.752 -9.035 30.613 1.00 97.19 525 ILE A C 1
ATOM 3913 O O . ILE A 1 525 ? -7.966 -8.165 30.986 1.00 97.19 525 ILE A O 1
ATOM 3917 N N . VAL A 1 526 ? -10.063 -8.829 30.488 1.00 97.50 526 VAL A N 1
ATOM 3918 C CA . VAL A 1 526 ? -10.721 -7.573 30.867 1.00 97.50 526 VAL A CA 1
ATOM 3919 C C . VAL A 1 526 ? -11.653 -7.825 32.038 1.00 97.50 526 VAL A C 1
ATOM 3921 O O . VAL A 1 526 ? -12.536 -8.677 31.966 1.00 97.50 526 VAL A O 1
ATOM 3924 N N . THR A 1 527 ? -11.471 -7.067 33.114 1.00 97.12 527 THR A N 1
ATOM 3925 C CA . THR A 1 527 ? -12.347 -7.098 34.289 1.00 97.12 527 THR A CA 1
ATOM 3926 C C . THR A 1 527 ? -12.936 -5.722 34.558 1.00 97.12 527 THR A C 1
ATOM 3928 O O . THR A 1 527 ? -12.279 -4.703 34.344 1.00 97.12 527 THR A O 1
ATOM 3931 N N . ARG A 1 528 ? -14.173 -5.690 35.055 1.00 95.62 528 ARG A N 1
ATOM 3932 C CA . ARG A 1 528 ? -14.890 -4.467 35.433 1.00 95.62 528 ARG A CA 1
ATOM 3933 C C . ARG A 1 528 ? -14.982 -4.341 36.951 1.00 95.62 528 ARG A C 1
ATOM 3935 O O . ARG A 1 528 ? -15.276 -5.321 37.629 1.00 95.62 528 ARG A O 1
ATOM 3942 N N . GLU A 1 529 ? -14.828 -3.119 37.460 1.00 92.88 529 GLU A N 1
ATOM 3943 C CA . GLU A 1 529 ? -15.160 -2.761 38.845 1.00 92.88 529 GLU A CA 1
ATOM 3944 C C . GLU A 1 529 ? -15.783 -1.352 38.897 1.00 92.88 529 GLU A C 1
ATOM 3946 O O . GLU A 1 529 ? -15.080 -0.339 38.890 1.00 92.88 529 GLU A O 1
ATOM 3951 N N . GLY A 1 530 ? -17.117 -1.261 38.916 1.00 90.56 530 GLY A N 1
ATOM 3952 C CA . GLY A 1 530 ? -17.839 0.015 38.925 1.00 90.56 530 GLY A CA 1
ATOM 3953 C C . GLY A 1 530 ? -17.535 0.880 37.694 1.00 90.56 530 GLY A C 1
ATOM 3954 O O . GLY A 1 530 ? -17.852 0.512 36.569 1.00 90.56 530 GLY A O 1
ATOM 3955 N N . HIS A 1 531 ? -16.881 2.030 37.889 1.00 91.62 531 HIS A N 1
ATOM 3956 C CA . HIS A 1 531 ? -16.515 2.983 36.825 1.00 91.62 531 HIS A CA 1
ATOM 3957 C C . HIS A 1 531 ? -15.117 2.727 36.213 1.00 91.62 531 HIS A C 1
ATOM 3959 O O . HIS A 1 531 ? -14.478 3.645 35.683 1.00 91.62 531 HIS A O 1
ATOM 3965 N N . ARG A 1 532 ? -14.618 1.489 36.327 1.00 95.19 532 ARG A N 1
ATOM 3966 C CA . ARG A 1 532 ? -13.253 1.086 35.967 1.00 95.19 532 ARG A CA 1
ATOM 3967 C C . ARG A 1 532 ? -13.230 -0.170 35.104 1.00 95.19 532 ARG A C 1
ATOM 3969 O O . ARG A 1 532 ? -13.997 -1.103 35.339 1.00 95.19 532 ARG A O 1
ATOM 3976 N N . LEU A 1 533 ? -12.283 -0.196 34.170 1.00 98.12 533 LEU A N 1
ATOM 3977 C CA . LEU A 1 533 ? -11.848 -1.392 33.451 1.00 98.12 533 LEU A CA 1
ATOM 3978 C C . LEU A 1 533 ? -10.377 -1.673 33.777 1.00 98.12 533 LEU A C 1
ATOM 3980 O O . LEU A 1 533 ? -9.553 -0.757 33.735 1.00 98.12 533 LEU A O 1
ATOM 3984 N N . ASP A 1 534 ? -10.042 -2.923 34.078 1.00 98.12 534 ASP A N 1
ATOM 3985 C CA . ASP A 1 534 ? -8.661 -3.402 34.152 1.00 98.12 534 ASP A CA 1
ATOM 3986 C C . ASP A 1 534 ? -8.408 -4.387 33.009 1.00 98.12 534 ASP A C 1
ATOM 3988 O O . ASP A 1 534 ? -9.221 -5.274 32.749 1.00 98.12 534 ASP A O 1
ATOM 3992 N N . PHE A 1 535 ? -7.272 -4.217 32.345 1.00 98.31 535 PHE A N 1
ATOM 3993 C CA . PHE A 1 535 ? -6.790 -5.025 31.236 1.00 98.31 535 PHE A CA 1
ATOM 3994 C C . PHE A 1 535 ? -5.484 -5.691 31.663 1.00 98.31 535 PHE A C 1
ATOM 3996 O O . PHE A 1 535 ? -4.591 -5.011 32.174 1.00 98.31 535 PHE A O 1
ATOM 4003 N N . VAL A 1 536 ? -5.363 -7.000 31.460 1.00 97.44 536 VAL A N 1
ATOM 4004 C CA . VAL A 1 536 ? -4.168 -7.772 31.825 1.00 97.44 536 VAL A CA 1
ATOM 4005 C C . VAL A 1 536 ? -3.716 -8.606 30.634 1.00 97.44 536 VAL A C 1
ATOM 4007 O O . VAL A 1 536 ? -4.473 -9.443 30.144 1.00 97.44 536 VAL A O 1
ATOM 4010 N N . TRP A 1 537 ? -2.477 -8.392 30.197 1.00 96.25 537 TRP A N 1
ATOM 4011 C CA . TRP A 1 537 ? -1.799 -9.194 29.182 1.00 96.25 537 TRP A CA 1
ATOM 4012 C C . TRP A 1 537 ? -0.711 -10.041 29.845 1.00 96.25 537 TRP A C 1
ATOM 4014 O O . TRP A 1 537 ? 0.048 -9.546 30.681 1.00 96.25 537 TRP A O 1
ATOM 4024 N N . GLY A 1 538 ? -0.649 -11.316 29.463 1.00 88.12 538 GLY A N 1
ATOM 4025 C CA . GLY A 1 538 ? 0.463 -12.217 29.777 1.00 88.12 538 GLY A CA 1
ATOM 4026 C C . GLY A 1 538 ? 1.314 -12.505 28.535 1.00 88.12 538 GLY A C 1
ATOM 4027 O O . GLY A 1 538 ? 1.094 -11.919 27.478 1.00 88.12 538 GLY A O 1
ATOM 4028 N N . GLY A 1 539 ? 2.262 -13.438 28.643 1.00 82.56 539 GLY A N 1
ATOM 4029 C CA . GLY A 1 539 ? 3.196 -13.795 27.563 1.00 82.56 539 GLY A CA 1
ATOM 4030 C C . GLY A 1 539 ? 4.639 -13.551 27.988 1.00 82.56 539 GLY A C 1
ATOM 4031 O O . GLY A 1 539 ? 4.946 -13.790 29.145 1.00 82.56 539 GLY A O 1
ATOM 4032 N N . GLY A 1 540 ? 5.502 -13.060 27.092 1.00 77.75 540 GLY A N 1
ATOM 4033 C CA . GLY A 1 540 ? 6.902 -12.717 27.409 1.00 77.75 540 GLY A CA 1
ATOM 4034 C C . GLY A 1 540 ? 7.077 -11.502 28.336 1.00 77.75 540 GLY A C 1
ATOM 4035 O O . GLY A 1 540 ? 8.180 -11.223 28.791 1.00 77.75 540 GLY A O 1
ATOM 4036 N N . MET A 1 541 ? 5.993 -10.781 28.638 1.00 86.06 541 MET A N 1
ATOM 4037 C CA . MET A 1 541 ? 5.961 -9.645 29.557 1.00 86.06 541 MET A CA 1
ATOM 4038 C C . MET A 1 541 ? 4.569 -9.557 30.191 1.00 86.06 541 MET A C 1
ATOM 4040 O O . MET A 1 541 ? 3.564 -9.738 29.501 1.00 86.06 541 MET A O 1
ATOM 4044 N N . GLU A 1 542 ? 4.496 -9.279 31.494 1.00 92.44 542 GLU A N 1
ATOM 4045 C CA . GLU A 1 542 ? 3.217 -8.982 32.144 1.00 92.44 542 GLU A CA 1
ATOM 4046 C C . GLU A 1 542 ? 2.933 -7.483 32.030 1.00 92.44 542 GLU A C 1
ATOM 4048 O O . GLU A 1 542 ? 3.729 -6.659 32.487 1.00 92.44 542 GLU A O 1
ATOM 4053 N N . VAL A 1 543 ? 1.792 -7.127 31.433 1.00 96.06 543 VAL A N 1
ATOM 4054 C CA . VAL A 1 543 ? 1.335 -5.735 31.323 1.00 96.06 543 VAL A CA 1
ATOM 4055 C C . VAL A 1 543 ? -0.060 -5.613 31.908 1.00 96.06 543 VAL A C 1
ATOM 4057 O O . VAL A 1 543 ? -0.952 -6.402 31.595 1.00 96.06 543 VAL A O 1
ATOM 4060 N N . ARG A 1 544 ? -0.272 -4.592 32.734 1.00 97.50 544 ARG A N 1
ATOM 4061 C CA . ARG A 1 544 ? -1.579 -4.235 33.283 1.00 97.50 544 ARG A CA 1
ATOM 4062 C C . ARG A 1 544 ? -1.905 -2.802 32.919 1.00 97.50 544 ARG A C 1
ATOM 4064 O O . ARG A 1 544 ? -1.104 -1.906 33.163 1.00 97.50 544 ARG A O 1
ATOM 4071 N N . VAL A 1 545 ? -3.094 -2.574 32.375 1.00 97.94 545 VAL A N 1
ATOM 4072 C CA . VAL A 1 545 ? -3.622 -1.226 32.153 1.00 97.94 545 VAL A CA 1
ATOM 4073 C C . VAL A 1 545 ? -4.920 -1.064 32.920 1.00 97.94 545 VAL A C 1
ATOM 4075 O O . VAL A 1 545 ? -5.822 -1.886 32.814 1.00 97.94 545 VAL A O 1
ATOM 4078 N N . ARG A 1 546 ? -5.040 0.023 33.673 1.00 98.12 546 ARG A N 1
ATOM 4079 C CA . ARG A 1 546 ? -6.271 0.405 34.366 1.00 98.12 546 ARG A CA 1
ATOM 4080 C C . ARG A 1 546 ? -6.843 1.664 33.745 1.00 98.12 546 ARG A C 1
ATOM 4082 O O . ARG A 1 546 ? -6.155 2.680 33.747 1.00 98.12 546 ARG A O 1
ATOM 4089 N N . ALA A 1 547 ? -8.094 1.618 33.298 1.00 97.94 547 ALA A N 1
ATOM 4090 C CA . ALA A 1 547 ? -8.830 2.756 32.756 1.00 97.94 547 ALA A CA 1
ATOM 4091 C C . ALA A 1 547 ? -9.972 3.175 33.695 1.00 97.94 547 ALA A C 1
ATOM 4093 O O . ALA A 1 547 ? -10.807 2.351 34.070 1.00 97.94 547 ALA A O 1
ATOM 4094 N N . THR A 1 548 ? -10.036 4.457 34.055 1.00 97.38 548 THR A N 1
ATOM 4095 C CA . THR A 1 548 ? -11.119 5.034 34.870 1.00 97.38 548 THR A CA 1
ATOM 4096 C C . THR A 1 548 ? -11.727 6.265 34.210 1.00 97.38 548 THR A C 1
ATOM 4098 O O . THR A 1 548 ? -11.045 7.025 33.518 1.00 97.38 548 THR A O 1
ATOM 4101 N N . LEU A 1 549 ? -13.023 6.479 34.445 1.00 96.88 549 LEU A N 1
ATOM 4102 C CA . LEU A 1 549 ? -13.759 7.655 33.984 1.00 96.88 549 LEU A CA 1
ATOM 4103 C C . LEU A 1 549 ? -14.743 8.105 35.063 1.00 96.88 549 LEU A C 1
ATOM 4105 O O . LEU A 1 549 ? -15.459 7.282 35.622 1.00 96.88 549 LEU A O 1
ATOM 4109 N N . ASN A 1 550 ? -14.832 9.412 35.311 1.00 94.75 550 ASN A N 1
ATOM 4110 C CA . ASN A 1 550 ? -15.839 9.974 36.212 1.00 94.75 550 ASN A CA 1
ATOM 4111 C C . ASN A 1 550 ? -17.057 10.518 35.449 1.00 94.75 550 ASN A C 1
ATOM 4113 O O . ASN A 1 550 ? -16.977 10.907 34.283 1.00 94.75 550 ASN A O 1
ATOM 4117 N N . ARG A 1 551 ? -18.198 10.640 36.140 1.00 93.50 551 ARG A N 1
ATOM 4118 C CA . ARG A 1 551 ? -19.481 11.115 35.579 1.00 93.50 551 ARG A CA 1
ATOM 4119 C C . ARG A 1 551 ? -19.407 12.469 34.870 1.00 93.50 551 ARG A C 1
ATOM 4121 O O . ARG A 1 551 ? -20.100 12.698 33.878 1.00 93.50 551 ARG A O 1
ATOM 4128 N N . SER A 1 552 ? -18.659 13.407 35.445 1.00 91.06 552 SER A N 1
ATOM 4129 C CA . SER A 1 552 ? -18.599 14.805 35.007 1.00 91.06 552 SER A CA 1
ATOM 4130 C C . SER A 1 552 ? -17.433 15.090 34.064 1.00 91.06 552 SER A C 1
ATOM 4132 O O . SER A 1 552 ? -17.369 16.196 33.521 1.00 91.06 552 SER A O 1
ATOM 4134 N N . GLU A 1 553 ? -16.546 14.126 33.841 1.00 92.62 553 GLU A N 1
ATOM 4135 C CA . GLU A 1 553 ? -15.312 14.314 33.085 1.00 92.62 553 GLU A CA 1
ATOM 4136 C C . GLU A 1 553 ? -15.472 13.950 31.607 1.00 92.62 553 GLU A C 1
ATOM 4138 O O . GLU A 1 553 ? -16.382 13.225 31.203 1.00 92.62 553 GLU A O 1
ATOM 4143 N N . THR A 1 554 ? -14.570 14.488 30.796 1.00 91.19 554 THR A N 1
ATOM 4144 C CA . THR A 1 554 ? -14.378 14.142 29.379 1.00 91.19 554 THR A CA 1
ATOM 4145 C C . THR A 1 554 ? -13.044 13.432 29.147 1.00 91.19 554 THR A C 1
ATOM 4147 O O . THR A 1 554 ? -12.674 13.186 28.007 1.00 91.19 554 THR A O 1
ATOM 4150 N N . VAL A 1 555 ? -12.314 13.125 30.223 1.00 91.50 555 VAL A N 1
ATOM 4151 C CA . VAL A 1 555 ? -10.961 12.566 30.199 1.00 91.50 555 VAL A CA 1
ATOM 4152 C C . VAL A 1 555 ? -10.982 11.235 30.937 1.00 91.50 555 VAL A C 1
ATOM 4154 O O . VAL A 1 555 ? -11.370 11.189 32.104 1.00 91.50 555 VAL A O 1
ATOM 4157 N N . ALA A 1 556 ? -10.570 10.166 30.260 1.00 94.38 556 ALA A N 1
ATOM 4158 C CA . ALA A 1 556 ? -10.257 8.902 30.912 1.00 94.38 556 ALA A CA 1
ATOM 4159 C C . ALA A 1 556 ? -8.820 8.943 31.445 1.00 94.38 556 ALA A C 1
ATOM 4161 O O . ALA A 1 556 ? -7.930 9.496 30.799 1.00 94.38 556 ALA A O 1
ATOM 4162 N N . ARG A 1 557 ? -8.588 8.351 32.618 1.00 95.81 557 ARG A N 1
ATOM 4163 C CA . ARG A 1 557 ? -7.239 8.167 33.171 1.00 95.81 557 ARG A CA 1
ATOM 4164 C C . ARG A 1 557 ? -6.821 6.728 32.963 1.00 95.81 557 ARG A C 1
ATOM 4166 O O . ARG A 1 557 ? -7.538 5.820 33.381 1.00 95.81 557 ARG A O 1
ATOM 4173 N N . LEU A 1 558 ? -5.680 6.540 32.311 1.00 96.06 558 LEU A N 1
ATOM 4174 C CA . LEU A 1 558 ? -5.107 5.230 32.055 1.00 96.06 558 LEU A CA 1
ATOM 4175 C C . LEU A 1 558 ? -3.766 5.117 32.788 1.00 96.06 558 LEU A C 1
ATOM 4177 O O . LEU A 1 558 ? -2.933 6.012 32.684 1.00 96.06 558 LEU A O 1
ATOM 4181 N N . ARG A 1 559 ? -3.561 4.027 33.528 1.00 95.56 559 ARG A N 1
ATOM 4182 C CA . ARG A 1 559 ? -2.293 3.705 34.202 1.00 95.56 559 ARG A CA 1
ATOM 4183 C C . ARG A 1 559 ? -1.771 2.382 33.668 1.00 95.56 559 ARG A C 1
ATOM 4185 O O . ARG A 1 559 ? -2.520 1.411 33.715 1.00 95.56 559 ARG A O 1
ATOM 4192 N N . LEU A 1 560 ? -0.526 2.362 33.198 1.00 94.19 560 LEU A N 1
ATOM 4193 C CA . LEU A 1 560 ? 0.173 1.160 32.751 1.00 94.19 560 LEU A CA 1
ATOM 4194 C C . LEU A 1 560 ? 1.185 0.717 33.809 1.00 94.19 560 LEU A C 1
ATOM 4196 O O . LEU A 1 560 ? 1.910 1.537 34.363 1.00 94.19 560 LEU A O 1
ATOM 4200 N N . GLU A 1 561 ? 1.230 -0.583 34.068 1.00 93.88 561 GLU A N 1
ATOM 4201 C CA . GLU A 1 561 ? 2.268 -1.256 34.845 1.00 93.88 561 GLU A CA 1
ATOM 4202 C C . GLU A 1 561 ? 2.827 -2.382 33.972 1.00 93.88 561 GLU A C 1
ATOM 4204 O O . GLU A 1 561 ? 2.056 -3.180 33.439 1.00 93.88 561 GLU A O 1
ATOM 4209 N N . ALA A 1 562 ? 4.147 -2.432 33.793 1.00 91.19 562 ALA A N 1
ATOM 4210 C CA . ALA A 1 562 ? 4.815 -3.463 33.005 1.00 91.19 562 ALA A CA 1
ATOM 4211 C C . ALA A 1 562 ? 5.987 -4.053 33.787 1.00 91.19 562 ALA A C 1
ATOM 4213 O O . ALA A 1 562 ? 6.785 -3.315 34.365 1.00 91.19 562 ALA A O 1
ATOM 4214 N N . ALA A 1 563 ? 6.087 -5.380 33.784 1.00 86.56 563 ALA A N 1
ATOM 4215 C CA . ALA A 1 563 ? 7.162 -6.114 34.434 1.00 86.56 563 ALA A CA 1
ATOM 4216 C C . ALA A 1 563 ? 7.775 -7.128 33.448 1.00 86.56 563 ALA A C 1
ATOM 4218 O O . ALA A 1 563 ? 7.047 -7.993 32.941 1.00 86.56 563 ALA A O 1
ATOM 4219 N N . PRO A 1 564 ? 9.092 -7.043 33.169 1.00 81.56 564 PRO A N 1
ATOM 4220 C CA . PRO A 1 564 ? 9.810 -8.099 32.461 1.00 81.56 564 PRO A CA 1
ATOM 4221 C C . PRO A 1 564 ? 9.749 -9.403 33.269 1.00 81.56 564 PRO A C 1
ATOM 4223 O O . PRO A 1 564 ? 9.771 -9.365 34.502 1.00 81.56 564 PRO A O 1
ATOM 4226 N N . GLN A 1 565 ? 9.652 -10.552 32.599 1.00 75.75 565 GLN A N 1
ATOM 4227 C CA . GLN A 1 565 ? 9.529 -11.841 33.293 1.00 75.75 565 GLN A CA 1
ATOM 4228 C C . GLN A 1 565 ? 10.879 -12.449 33.683 1.00 75.75 565 GLN A C 1
ATOM 4230 O O . GLN A 1 565 ? 10.943 -13.200 34.660 1.00 75.75 565 GLN A O 1
ATOM 4235 N N . GLU A 1 566 ? 11.955 -12.129 32.959 1.00 77.44 566 GLU A N 1
ATOM 4236 C CA . GLU A 1 566 ? 13.274 -12.713 33.203 1.00 77.44 566 GLU A CA 1
ATOM 4237 C C . GLU A 1 566 ? 14.200 -11.786 34.001 1.00 77.44 566 GLU A C 1
ATOM 4239 O O . GLU A 1 566 ? 14.279 -10.571 33.801 1.00 77.44 566 GLU A O 1
ATOM 4244 N N . VAL A 1 567 ? 14.964 -12.389 34.914 1.00 66.06 567 VAL A N 1
ATOM 4245 C CA . VAL A 1 567 ? 15.984 -11.685 35.697 1.00 66.06 567 VAL A CA 1
ATOM 4246 C C . VAL A 1 567 ? 17.129 -11.270 34.769 1.00 66.06 567 VAL A C 1
ATOM 4248 O O . VAL A 1 567 ? 17.840 -12.121 34.244 1.00 66.06 567 VAL A O 1
ATOM 4251 N N . GLY A 1 568 ? 17.338 -9.960 34.610 1.00 72.00 568 GLY A N 1
ATOM 4252 C CA . GLY A 1 568 ? 18.383 -9.388 33.748 1.00 72.00 568 GLY A CA 1
ATOM 4253 C C . GLY A 1 568 ? 17.847 -8.615 32.541 1.00 72.00 568 GLY A C 1
ATOM 4254 O O . GLY A 1 568 ? 18.624 -7.927 31.875 1.00 72.00 568 GLY A O 1
ATOM 4255 N N . GLU A 1 569 ? 16.538 -8.668 32.292 1.00 79.94 569 GLU A N 1
ATOM 4256 C CA . GLU A 1 569 ? 15.873 -7.798 31.324 1.00 79.94 569 GLU A CA 1
ATOM 4257 C C . GLU A 1 569 ? 15.700 -6.378 31.874 1.00 79.94 569 GLU A C 1
ATOM 4259 O O . GLU A 1 569 ? 15.411 -6.168 33.054 1.00 79.94 569 GLU A O 1
ATOM 4264 N N . GLY A 1 570 ? 15.863 -5.382 31.003 1.00 82.31 570 GLY A N 1
ATOM 4265 C CA . GLY A 1 570 ? 15.622 -3.976 31.326 1.00 82.31 570 GLY A CA 1
ATOM 4266 C C . GLY A 1 570 ? 14.708 -3.323 30.298 1.00 82.31 570 GLY A C 1
ATOM 4267 O O . GLY A 1 570 ? 14.868 -3.556 29.099 1.00 82.31 570 GLY A O 1
ATOM 4268 N N . LEU A 1 571 ? 13.770 -2.489 30.757 1.00 84.94 571 LEU A N 1
ATOM 4269 C CA . LEU A 1 571 ? 12.926 -1.679 29.877 1.00 84.94 571 LEU A CA 1
ATOM 4270 C C . LEU A 1 571 ? 13.792 -0.654 29.127 1.00 84.94 571 LEU A C 1
ATOM 4272 O O . LEU A 1 571 ? 14.537 0.108 29.744 1.00 84.94 571 LEU A O 1
ATOM 4276 N N . LEU A 1 572 ? 13.695 -0.641 27.796 1.00 83.81 572 LEU A N 1
ATOM 4277 C CA . LEU A 1 572 ? 14.390 0.317 26.929 1.00 83.81 572 LEU A CA 1
ATOM 4278 C C . LEU A 1 572 ? 13.479 1.479 26.534 1.00 83.81 572 LEU A C 1
ATOM 4280 O O . LEU A 1 572 ? 13.896 2.636 26.584 1.00 83.81 572 LEU A O 1
ATOM 4284 N N . SER A 1 573 ? 12.243 1.179 26.137 1.00 85.69 573 SER A N 1
ATOM 4285 C CA . SER A 1 573 ? 11.244 2.185 25.781 1.00 85.69 573 SER A CA 1
ATOM 4286 C C . SER A 1 573 ? 9.831 1.684 26.061 1.00 85.69 573 SER A C 1
ATOM 4288 O O . SER A 1 573 ? 9.543 0.495 25.935 1.00 85.69 573 SER A O 1
ATOM 4290 N N . VAL A 1 574 ? 8.948 2.613 26.429 1.00 88.12 574 VAL A N 1
ATOM 4291 C CA . VAL A 1 574 ? 7.512 2.387 26.623 1.00 88.12 574 VAL A CA 1
ATOM 4292 C C . VAL A 1 574 ? 6.775 3.457 25.826 1.00 88.12 574 VAL A C 1
ATOM 4294 O O . VAL A 1 574 ? 7.017 4.646 26.007 1.00 88.12 574 VAL A O 1
ATOM 4297 N N . THR A 1 575 ? 5.891 3.040 24.926 1.00 90.50 575 THR A N 1
ATOM 4298 C CA . THR A 1 575 ? 4.986 3.925 24.184 1.00 90.50 575 THR A CA 1
ATOM 4299 C C . THR A 1 575 ? 3.581 3.736 24.736 1.00 90.50 575 THR A C 1
ATOM 4301 O O . THR A 1 575 ? 2.980 2.682 24.515 1.00 90.50 575 THR A O 1
ATOM 4304 N N . PHE A 1 576 ? 3.063 4.728 25.467 1.00 91.31 576 PHE A N 1
ATOM 4305 C CA . PHE A 1 576 ? 1.746 4.652 26.101 1.00 91.31 576 PHE A CA 1
ATOM 4306 C C . PHE A 1 576 ? 1.109 6.040 26.345 1.00 91.31 576 PHE A C 1
ATOM 4308 O O . PHE A 1 576 ? 1.761 6.905 26.922 1.00 91.31 576 PHE A O 1
ATOM 4315 N N . PRO A 1 577 ? -0.172 6.248 25.981 1.00 92.00 577 PRO A N 1
ATOM 4316 C CA . PRO A 1 577 ? -0.956 5.375 25.114 1.00 92.00 577 PRO A CA 1
ATOM 4317 C C . PRO A 1 577 ? -0.439 5.436 23.665 1.00 92.00 577 PRO A C 1
ATOM 4319 O O . PRO A 1 577 ? -0.167 6.508 23.128 1.00 92.00 577 PRO A O 1
ATOM 4322 N N . ALA A 1 578 ? -0.343 4.282 23.007 1.00 92.06 578 ALA A N 1
ATOM 4323 C CA . ALA A 1 578 ? -0.058 4.180 21.578 1.00 92.06 578 ALA A CA 1
ATOM 4324 C C . ALA A 1 578 ? -1.357 4.363 20.773 1.00 92.06 578 ALA A C 1
ATOM 4326 O O . ALA A 1 578 ? -2.042 3.393 20.449 1.00 92.06 578 ALA A O 1
ATOM 4327 N N . VAL A 1 579 ? -1.725 5.613 20.475 1.00 89.19 579 VAL A N 1
ATOM 4328 C CA . VAL A 1 579 ? -2.971 5.941 19.759 1.00 89.19 579 VAL A CA 1
ATOM 4329 C C . VAL A 1 579 ? -2.727 6.079 18.259 1.00 89.19 579 VAL A C 1
ATOM 4331 O O . VAL A 1 579 ? -1.829 6.796 17.824 1.00 89.19 579 VAL A O 1
ATOM 4334 N N . LYS A 1 580 ? -3.557 5.407 17.458 1.00 89.62 580 LYS A N 1
ATOM 4335 C CA . LYS A 1 580 ? -3.507 5.432 15.990 1.00 89.62 580 LYS A CA 1
ATOM 4336 C C . LYS A 1 580 ? -4.784 6.035 15.409 1.00 89.62 580 LYS A C 1
ATOM 4338 O O . LYS A 1 580 ? -5.805 6.112 16.084 1.00 89.62 580 LYS A O 1
ATOM 4343 N N . GLY A 1 581 ? -4.725 6.428 14.136 1.00 89.56 581 GLY A N 1
ATOM 4344 C CA . GLY A 1 581 ? -5.913 6.779 13.353 1.00 89.56 581 GLY A CA 1
ATOM 4345 C C . GLY A 1 581 ? -6.635 8.048 13.806 1.00 89.56 581 GLY A C 1
ATOM 4346 O O . GLY A 1 581 ? -7.853 8.116 13.684 1.00 89.56 581 GLY A O 1
ATOM 4347 N N . ILE A 1 582 ? -5.918 9.035 14.348 1.00 91.81 582 ILE A N 1
ATOM 4348 C CA . ILE A 1 582 ? -6.517 10.309 14.766 1.00 91.81 582 ILE A CA 1
ATOM 4349 C C . ILE A 1 582 ? -7.114 11.020 13.544 1.00 91.81 582 ILE A C 1
ATOM 4351 O O . ILE A 1 582 ? -6.434 11.230 12.539 1.00 91.81 582 ILE A O 1
ATOM 4355 N N . LEU A 1 583 ? -8.397 11.361 13.632 1.00 91.38 583 LEU A N 1
ATOM 4356 C CA . LEU A 1 583 ? -9.146 12.041 12.585 1.00 91.38 583 LEU A CA 1
ATOM 4357 C C . LEU A 1 583 ? -8.887 13.555 12.609 1.00 91.38 583 LEU A C 1
ATOM 4359 O O . LEU A 1 583 ? -8.723 14.129 13.688 1.00 91.38 583 LEU A O 1
ATOM 4363 N N . PRO A 1 584 ? -8.910 14.217 11.437 1.00 91.44 584 PRO A N 1
ATOM 4364 C CA . PRO A 1 584 ? -8.902 15.670 11.366 1.00 91.44 584 PRO A CA 1
ATOM 4365 C C . PRO A 1 584 ? -10.049 16.304 12.160 1.00 91.44 584 PRO A C 1
ATOM 4367 O O . PRO A 1 584 ? -11.199 15.863 12.066 1.00 91.44 584 PRO A O 1
ATOM 4370 N N . LEU A 1 585 ? -9.751 17.381 12.883 1.00 91.81 585 LEU A N 1
ATOM 4371 C CA . LEU A 1 585 ? -10.754 18.188 13.583 1.00 91.81 585 LEU A CA 1
ATOM 4372 C C . LEU A 1 585 ? -11.472 19.143 12.620 1.00 91.81 585 LEU A C 1
ATOM 4374 O O . LEU A 1 585 ? -12.661 19.426 12.794 1.00 91.81 585 LEU A O 1
ATOM 4378 N N . THR A 1 586 ? -10.757 19.600 11.590 1.00 90.44 586 THR A N 1
ATOM 4379 C CA . THR A 1 586 ? -11.241 20.457 10.501 1.00 90.44 586 THR A CA 1
ATOM 4380 C C . THR A 1 586 ? -11.196 19.749 9.150 1.00 90.44 586 THR A C 1
ATOM 4382 O O . THR A 1 586 ? -10.590 18.687 8.984 1.00 90.44 586 THR A O 1
ATOM 4385 N N . GLN A 1 587 ? -11.834 20.345 8.139 1.00 86.69 587 GLN A N 1
ATOM 4386 C CA . GLN A 1 587 ? -11.796 19.818 6.777 1.00 86.69 587 GLN A CA 1
ATOM 4387 C C . GLN A 1 587 ? -10.343 19.705 6.285 1.00 86.69 587 GLN A C 1
ATOM 4389 O O . GLN A 1 587 ? -9.629 20.703 6.165 1.00 86.69 587 GLN A O 1
ATOM 4394 N N . ASN A 1 588 ? -9.921 18.476 5.975 1.00 83.69 588 ASN A N 1
ATOM 4395 C CA . ASN A 1 588 ? -8.566 18.140 5.524 1.00 83.69 588 ASN A CA 1
ATOM 4396 C C . ASN A 1 588 ? -7.451 18.603 6.486 1.00 83.69 588 ASN A C 1
ATOM 4398 O O . ASN A 1 588 ? -6.353 18.915 6.033 1.00 83.69 588 ASN A O 1
ATOM 4402 N N . ALA A 1 589 ? -7.746 18.695 7.789 1.00 89.50 589 ALA A N 1
ATOM 4403 C CA . ALA A 1 589 ? -6.822 19.109 8.851 1.00 89.50 589 ALA A CA 1
ATOM 4404 C C . ALA A 1 589 ? -6.196 20.510 8.685 1.00 89.50 589 ALA A C 1
ATOM 4406 O O . ALA A 1 589 ? -5.236 20.841 9.378 1.00 89.50 589 ALA A O 1
ATOM 4407 N N . LYS A 1 590 ? -6.711 21.356 7.780 1.00 88.81 590 LYS A N 1
ATOM 4408 C CA . LYS A 1 590 ? -6.095 22.656 7.449 1.00 88.81 590 LYS A CA 1
ATOM 4409 C C . LYS A 1 590 ? -6.035 23.627 8.630 1.00 88.81 590 LYS A C 1
ATOM 4411 O O . LYS A 1 590 ? -5.138 24.460 8.673 1.00 88.81 590 LYS A O 1
ATOM 4416 N N . GLY A 1 591 ? -7.004 23.549 9.540 1.00 91.06 591 GLY A N 1
ATOM 4417 C CA . GLY A 1 591 ? -7.046 24.347 10.766 1.00 91.06 591 GLY A CA 1
ATOM 4418 C C . GLY A 1 591 ? -6.530 23.603 11.995 1.00 91.06 591 GLY A C 1
ATOM 4419 O O . GLY A 1 591 ? -6.617 24.140 13.094 1.00 91.06 591 GLY A O 1
ATOM 4420 N N . ASP A 1 592 ? -6.033 22.375 11.834 1.00 93.62 592 ASP A N 1
ATOM 4421 C CA . ASP A 1 592 ? -5.578 21.560 12.952 1.00 93.62 592 ASP A CA 1
ATOM 4422 C C . ASP A 1 592 ? -4.160 21.959 13.355 1.00 93.62 592 ASP A C 1
ATOM 4424 O O . ASP A 1 592 ? -3.225 21.931 12.545 1.00 93.62 592 ASP A O 1
ATOM 4428 N N . ALA A 1 593 ? -3.988 22.255 14.638 1.00 93.62 593 ALA A N 1
ATOM 4429 C CA . ALA A 1 593 ? -2.707 22.621 15.211 1.00 93.62 593 ALA A CA 1
ATOM 4430 C C . ALA A 1 593 ? -2.328 21.694 16.366 1.00 93.62 593 ALA A C 1
ATOM 4432 O O . ALA A 1 593 ? -3.166 21.328 17.191 1.00 93.62 593 ALA A O 1
ATOM 4433 N N . ILE A 1 594 ? -1.044 21.345 16.447 1.00 91.69 594 ILE A N 1
ATOM 4434 C CA . ILE A 1 594 ? -0.455 20.768 17.653 1.00 91.69 594 ILE A CA 1
ATOM 4435 C C . ILE A 1 594 ? -0.034 21.910 18.570 1.00 91.69 594 ILE A C 1
ATOM 4437 O O . ILE A 1 594 ? 0.733 22.785 18.162 1.00 91.69 594 ILE A O 1
ATOM 4441 N N . LEU A 1 595 ? -0.492 21.869 19.821 1.00 87.44 595 LEU A N 1
ATOM 4442 C CA . LEU A 1 595 ? -0.004 22.769 20.860 1.00 87.44 595 LEU A CA 1
ATOM 4443 C C . LEU A 1 595 ? 1.459 22.436 21.171 1.00 87.44 595 LEU A C 1
ATOM 4445 O O . LEU A 1 595 ? 1.767 21.364 21.704 1.00 87.44 595 LEU A O 1
ATOM 4449 N N . ASP A 1 596 ? 2.360 23.362 20.841 1.00 79.12 596 ASP A N 1
ATOM 4450 C CA . ASP A 1 596 ? 3.776 23.252 21.173 1.00 79.12 596 ASP A CA 1
ATOM 4451 C C . ASP A 1 596 ? 3.992 23.744 22.601 1.00 79.12 596 ASP A C 1
ATOM 4453 O O . ASP A 1 596 ? 3.874 24.925 22.919 1.00 79.12 596 ASP A O 1
ATOM 4457 N N . THR A 1 597 ? 4.343 22.825 23.489 1.00 72.25 597 THR A N 1
ATOM 4458 C CA . THR A 1 597 ? 4.487 23.134 24.909 1.00 72.25 597 THR A CA 1
ATOM 4459 C C . THR A 1 597 ? 5.840 23.736 25.280 1.00 72.25 597 THR A C 1
ATOM 4461 O O . THR A 1 597 ? 6.099 23.913 26.470 1.00 72.25 597 THR A O 1
ATOM 4464 N N . ARG A 1 598 ? 6.715 24.034 24.308 1.00 71.12 598 ARG A N 1
ATOM 4465 C CA . ARG A 1 598 ? 7.982 24.750 24.546 1.00 71.12 598 ARG A CA 1
ATOM 4466 C C . ARG A 1 598 ? 7.768 26.247 24.777 1.00 71.12 598 ARG A C 1
ATOM 4468 O O . ARG A 1 598 ? 8.595 26.879 25.429 1.00 71.12 598 ARG A O 1
ATOM 4475 N N . GLN A 1 599 ? 6.690 26.824 24.236 1.00 71.12 599 GLN A N 1
ATOM 4476 C CA . GLN A 1 599 ? 6.342 28.239 24.394 1.00 71.12 599 GLN A CA 1
ATOM 4477 C C . GLN A 1 599 ? 4.826 28.412 24.529 1.00 71.12 599 GLN A C 1
ATOM 4479 O O . GLN A 1 599 ? 4.050 27.777 23.822 1.00 71.12 599 GLN A O 1
ATOM 4484 N N . LEU A 1 600 ? 4.391 29.288 25.438 1.00 71.56 600 LEU A N 1
ATOM 4485 C CA . LEU A 1 600 ? 2.968 29.536 25.670 1.00 71.56 600 LEU A CA 1
ATOM 4486 C C . LEU A 1 600 ? 2.289 30.067 24.398 1.00 71.56 600 LEU A C 1
ATOM 4488 O O . LEU A 1 600 ? 2.708 31.084 23.853 1.00 71.56 600 LEU A O 1
ATOM 4492 N N . GLY A 1 601 ? 1.209 29.406 23.977 1.00 74.25 601 GLY A N 1
ATOM 4493 C CA . GLY A 1 601 ? 0.392 29.833 22.838 1.00 74.25 601 GLY A CA 1
ATOM 4494 C C . GLY A 1 601 ? 1.018 29.569 21.470 1.00 74.25 601 GLY A C 1
ATOM 4495 O O . GLY A 1 601 ? 0.511 30.088 20.480 1.00 74.25 601 GLY A O 1
ATOM 4496 N N . TRP A 1 602 ? 2.111 28.801 21.399 1.00 84.19 602 TRP A N 1
ATOM 4497 C CA . TRP A 1 602 ? 2.707 28.434 20.123 1.00 84.19 602 TRP A CA 1
ATOM 4498 C C . TRP A 1 602 ? 2.073 27.163 19.562 1.00 84.19 602 TRP A C 1
ATOM 4500 O O . TRP A 1 602 ? 1.815 26.191 20.273 1.00 84.19 602 TRP A O 1
ATOM 4510 N N . GLU A 1 603 ? 1.818 27.192 18.263 1.00 89.12 603 GLU A N 1
ATOM 4511 C CA . GLU A 1 603 ? 1.115 26.155 17.525 1.00 89.12 603 GLU A CA 1
ATOM 4512 C C . GLU A 1 603 ? 1.977 25.710 16.349 1.00 89.12 603 GLU A C 1
ATOM 4514 O O . GLU A 1 603 ? 2.622 26.524 15.683 1.00 89.12 603 GLU A O 1
ATOM 4519 N N . ARG A 1 604 ? 1.987 24.404 16.084 1.00 90.12 604 ARG A N 1
ATOM 4520 C CA . ARG A 1 604 ? 2.573 23.835 14.868 1.00 90.12 604 ARG A CA 1
ATOM 4521 C C . ARG A 1 604 ? 1.469 23.256 13.996 1.00 90.12 604 ARG A C 1
ATOM 4523 O O . ARG A 1 604 ? 0.534 22.678 14.549 1.00 90.12 604 ARG A O 1
ATOM 4530 N N . PRO A 1 605 ? 1.583 23.331 12.660 1.00 90.38 605 PRO A N 1
ATOM 4531 C CA . PRO A 1 605 ? 0.664 22.625 11.780 1.00 90.38 605 PRO A CA 1
ATOM 4532 C C . PRO A 1 605 ? 0.591 21.141 12.145 1.00 90.38 605 PRO A C 1
ATOM 4534 O O . PRO A 1 605 ? 1.621 20.510 12.396 1.00 90.38 605 PRO A O 1
ATOM 4537 N N . SER A 1 606 ? -0.617 20.581 12.167 1.00 90.25 606 SER A N 1
ATOM 4538 C CA . SER A 1 606 ? -0.809 19.151 12.402 1.00 90.25 606 SER A CA 1
ATOM 4539 C C . SER A 1 606 ? 0.006 18.310 11.407 1.00 90.25 606 SER A C 1
ATOM 4541 O O . SER A 1 606 ? 0.042 18.642 10.215 1.00 90.25 606 SER A O 1
ATOM 4543 N N . PRO A 1 607 ? 0.628 17.194 11.832 1.00 88.38 607 PRO A N 1
ATOM 4544 C CA . PRO A 1 607 ? 1.203 16.208 10.915 1.00 88.38 607 PRO A CA 1
ATOM 4545 C C . PRO A 1 607 ? 0.190 15.664 9.902 1.00 88.38 607 PRO A C 1
ATOM 4547 O O . PRO A 1 607 ? 0.582 15.277 8.807 1.00 88.38 607 PRO A O 1
ATOM 4550 N N . LEU A 1 608 ? -1.110 15.688 10.230 1.00 87.06 608 LEU A N 1
ATOM 4551 C CA . LEU A 1 608 ? -2.188 15.313 9.306 1.00 87.06 608 LEU A CA 1
ATOM 4552 C C . LEU A 1 608 ? -2.286 16.254 8.095 1.00 87.06 608 LEU A C 1
ATOM 4554 O O . LEU A 1 608 ? -2.800 15.855 7.056 1.00 87.06 608 LEU A O 1
ATOM 4558 N N . HIS A 1 609 ? -1.813 17.496 8.230 1.00 87.62 609 HIS A N 1
ATOM 4559 C CA . HIS A 1 609 ? -1.764 18.472 7.144 1.00 87.62 609 HIS A CA 1
ATOM 4560 C C . HIS A 1 609 ? -0.353 18.621 6.563 1.00 87.62 609 HIS A C 1
ATOM 4562 O O . HIS A 1 609 ? -0.185 18.667 5.349 1.00 87.62 609 HIS A O 1
ATOM 4568 N N . SER A 1 610 ? 0.659 18.713 7.426 1.00 83.75 610 SER A N 1
ATOM 4569 C CA . SER A 1 610 ? 2.033 19.019 7.020 1.00 83.75 610 SER A CA 1
ATOM 4570 C C . SER A 1 610 ? 2.849 17.805 6.575 1.00 83.75 610 SER A C 1
ATOM 4572 O O . SER A 1 610 ? 3.923 17.997 6.013 1.00 83.75 610 SER A O 1
ATOM 4574 N N . GLY A 1 611 ? 2.414 16.579 6.894 1.00 81.69 611 GLY A N 1
ATOM 4575 C CA . GLY A 1 611 ? 3.191 15.343 6.715 1.00 81.69 611 GLY A CA 1
ATOM 4576 C C . GLY A 1 611 ? 4.395 15.208 7.658 1.00 81.69 611 GLY A C 1
ATOM 4577 O O . GLY A 1 611 ? 4.938 14.120 7.830 1.00 81.69 611 GLY A O 1
ATOM 4578 N N . ASN A 1 612 ? 4.796 16.292 8.322 1.00 80.25 612 ASN A N 1
ATOM 4579 C CA . ASN A 1 612 ? 5.969 16.326 9.179 1.00 80.25 612 ASN A CA 1
ATOM 4580 C C . ASN A 1 612 ? 5.639 15.819 10.579 1.00 80.25 612 ASN A C 1
ATOM 4582 O O . ASN A 1 612 ? 4.680 16.263 11.210 1.00 80.25 612 ASN A O 1
ATOM 4586 N N . VAL A 1 613 ? 6.482 14.928 11.095 1.00 84.88 613 VAL A N 1
ATOM 4587 C CA . VAL A 1 613 ? 6.397 14.463 12.482 1.00 84.88 613 VAL A CA 1
ATOM 4588 C C . VAL A 1 613 ? 6.642 15.636 13.434 1.00 84.88 613 VAL A C 1
ATOM 4590 O O . VAL A 1 613 ? 7.604 16.392 13.283 1.00 84.88 613 VAL A O 1
ATOM 4593 N N . VAL A 1 614 ? 5.789 15.771 14.448 1.00 84.31 614 VAL A N 1
ATOM 4594 C CA . VAL A 1 614 ? 5.969 16.736 15.534 1.00 84.31 614 VAL A CA 1
ATOM 4595 C C . VAL A 1 614 ? 6.424 15.990 16.779 1.00 84.31 614 VAL A C 1
ATOM 4597 O O . VAL A 1 614 ? 5.694 15.161 17.314 1.00 84.31 614 VAL A O 1
ATOM 4600 N N . ASP A 1 615 ? 7.632 16.321 17.234 1.00 84.00 615 ASP A N 1
ATOM 4601 C CA . ASP A 1 615 ? 8.278 15.699 18.388 1.00 84.00 615 ASP A CA 1
ATOM 4602 C C . ASP A 1 615 ? 8.503 16.707 19.525 1.00 84.00 615 ASP A C 1
ATOM 4604 O O . ASP A 1 615 ? 9.157 17.752 19.346 1.00 84.00 615 ASP A O 1
ATOM 4608 N N . THR A 1 616 ? 7.982 16.390 20.709 1.00 78.25 616 THR A N 1
ATOM 4609 C CA . THR A 1 616 ? 8.078 17.239 21.900 1.00 78.25 616 THR A CA 1
ATOM 4610 C C . THR A 1 616 ? 8.709 16.474 23.055 1.00 78.25 616 THR A C 1
ATOM 4612 O O . THR A 1 616 ? 8.096 15.600 23.664 1.00 78.25 616 THR A O 1
ATOM 4615 N N . ARG A 1 617 ? 9.946 16.861 23.387 1.00 78.75 617 ARG A N 1
ATOM 4616 C CA . ARG A 1 617 ? 10.754 16.244 24.444 1.00 78.75 617 ARG A CA 1
ATOM 4617 C C . ARG A 1 617 ? 10.629 16.996 25.766 1.00 78.75 617 ARG A C 1
ATOM 4619 O O . ARG A 1 617 ? 10.817 18.212 25.817 1.00 78.75 617 ARG A O 1
ATOM 4626 N N . TYR A 1 618 ? 10.424 16.253 26.846 1.00 68.56 618 TYR A N 1
ATOM 4627 C CA . TYR A 1 618 ? 10.509 16.737 28.228 1.00 68.56 618 TYR A CA 1
ATOM 4628 C C . TYR A 1 618 ? 11.970 16.650 28.741 1.00 68.56 618 TYR A C 1
ATOM 4630 O O . TYR A 1 618 ? 12.659 15.698 28.356 1.00 68.56 618 TYR A O 1
ATOM 4638 N N . PRO A 1 619 ? 12.500 17.590 29.572 1.00 59.16 619 PRO A N 1
ATOM 4639 C CA . PRO A 1 619 ? 11.825 18.614 30.391 1.00 59.16 619 PRO A CA 1
ATOM 4640 C C . PRO A 1 619 ? 11.651 20.005 29.764 1.00 59.16 619 PRO A C 1
ATOM 4642 O O . PRO A 1 619 ? 11.247 20.935 30.453 1.00 59.16 619 PRO A O 1
ATOM 4645 N N . TYR A 1 620 ? 11.930 20.193 28.474 1.00 57.97 620 TYR A N 1
ATOM 4646 C CA . TYR A 1 620 ? 11.847 21.516 27.834 1.00 57.97 620 TYR A CA 1
ATOM 4647 C C . TYR A 1 620 ? 10.405 22.005 27.554 1.00 57.97 620 TYR A C 1
ATOM 4649 O O . TYR A 1 620 ? 10.224 22.965 26.808 1.00 57.97 620 TYR A O 1
ATOM 4657 N N . GLY A 1 621 ? 9.382 21.362 28.126 1.00 58.25 621 GLY A N 1
ATOM 4658 C CA . GLY A 1 621 ? 7.966 21.677 27.921 1.00 58.25 621 GLY A CA 1
ATOM 4659 C C . GLY A 1 621 ? 7.048 21.055 28.982 1.00 58.25 621 GLY A C 1
ATOM 4660 O O . GLY A 1 621 ? 7.516 20.420 29.927 1.00 58.25 621 GLY A O 1
ATOM 4661 N N . MET A 1 622 ? 5.734 21.253 28.840 1.00 65.25 622 MET A N 1
ATOM 4662 C CA . MET A 1 622 ? 4.709 20.675 29.726 1.00 65.25 622 MET A CA 1
ATOM 4663 C C . MET A 1 622 ? 4.565 19.154 29.524 1.00 65.25 622 MET A C 1
ATOM 4665 O O . MET A 1 622 ? 4.899 18.626 28.469 1.00 65.25 622 MET A O 1
ATOM 4669 N N . GLN A 1 623 ? 4.036 18.442 30.525 1.00 78.56 623 GLN A N 1
ATOM 4670 C CA . GLN A 1 623 ? 3.797 16.986 30.487 1.00 78.56 623 GLN A CA 1
ATOM 4671 C C . GLN A 1 623 ? 2.529 16.596 29.699 1.00 78.56 623 GLN A C 1
ATOM 4673 O O . GLN A 1 623 ? 1.838 15.640 30.043 1.00 78.56 623 GLN A O 1
ATOM 4678 N N . PHE A 1 624 ? 2.174 17.363 28.669 1.00 83.12 624 PHE A N 1
ATOM 4679 C CA . PHE A 1 624 ? 1.036 17.064 27.807 1.00 83.12 624 PHE A CA 1
ATOM 4680 C C . PHE A 1 624 ? 1.276 17.555 26.383 1.00 83.12 624 PHE A C 1
ATOM 4682 O O . PHE A 1 624 ? 2.119 18.412 26.142 1.00 83.12 624 PHE A O 1
ATOM 4689 N N . SER A 1 625 ? 0.504 17.034 25.438 1.00 85.44 625 SER A N 1
ATOM 4690 C CA . SER A 1 625 ? 0.385 17.571 24.088 1.00 85.44 625 SER A CA 1
ATOM 4691 C C . SER A 1 625 ? -1.061 17.435 23.620 1.00 85.44 625 SER A C 1
ATOM 4693 O O . SER A 1 625 ? -1.825 16.620 24.145 1.00 85.44 625 SER A O 1
ATOM 4695 N N . ALA A 1 626 ? -1.467 18.270 22.671 1.00 89.56 626 ALA A N 1
ATOM 4696 C CA . ALA A 1 626 ? -2.830 18.274 22.170 1.00 89.56 626 ALA A CA 1
ATOM 4697 C C . ALA A 1 626 ? -2.878 18.663 20.701 1.00 89.56 626 ALA A C 1
ATOM 4699 O O . ALA A 1 626 ? -2.101 19.513 20.267 1.00 89.56 626 ALA A O 1
ATOM 4700 N N . ILE A 1 627 ? -3.843 18.091 19.990 1.00 91.38 627 ILE A N 1
ATOM 4701 C CA . ILE A 1 627 ? -4.318 18.601 18.707 1.00 91.38 627 ILE A CA 1
ATOM 4702 C C . ILE A 1 627 ? -5.593 19.403 18.961 1.00 91.38 627 ILE A C 1
ATOM 4704 O O . ILE A 1 627 ? -6.490 18.935 19.667 1.00 91.38 627 ILE A O 1
ATOM 4708 N N . VAL A 1 628 ? -5.660 20.622 18.433 1.00 93.00 628 VAL A N 1
ATOM 4709 C CA . VAL A 1 628 ? -6.774 21.554 18.640 1.00 93.00 628 VAL A CA 1
ATOM 4710 C C . VAL A 1 628 ? -7.186 22.207 17.327 1.00 93.00 628 VAL A C 1
ATOM 4712 O O . VAL A 1 628 ? -6.347 22.442 16.460 1.00 93.00 628 VAL A O 1
ATOM 4715 N N . ALA A 1 629 ? -8.482 22.484 17.189 1.00 92.06 629 ALA A N 1
ATOM 4716 C CA . ALA A 1 629 ? -9.042 23.295 16.110 1.00 92.06 629 ALA A CA 1
ATOM 4717 C C . ALA A 1 629 ? -10.507 23.644 16.397 1.00 92.06 629 ALA A C 1
ATOM 4719 O O . ALA A 1 629 ? -11.219 22.838 16.994 1.00 92.06 629 ALA A O 1
ATOM 4720 N N . ASP A 1 630 ? -10.983 24.810 15.950 1.00 86.38 630 ASP A N 1
ATOM 4721 C CA . ASP A 1 630 ? -12.406 25.202 15.969 1.00 86.38 630 ASP A CA 1
ATOM 4722 C C . ASP A 1 630 ? -13.132 24.947 17.310 1.00 86.38 630 ASP A C 1
ATOM 4724 O O . ASP A 1 630 ? -14.288 24.518 17.366 1.00 86.38 630 ASP A O 1
ATOM 4728 N N . GLY A 1 631 ? -12.438 25.195 18.428 1.00 84.12 631 GLY A N 1
ATOM 4729 C CA . GLY A 1 631 ? -12.976 24.991 19.779 1.00 84.12 631 GLY A CA 1
ATOM 4730 C C . GLY A 1 631 ? -13.093 23.524 20.215 1.00 84.12 631 GLY A C 1
ATOM 4731 O O . GLY A 1 631 ? -13.760 23.235 21.209 1.00 84.12 631 GLY A O 1
ATOM 4732 N N . ARG A 1 632 ? -12.455 22.603 19.490 1.00 88.38 632 ARG A N 1
ATOM 4733 C CA . ARG A 1 632 ? -12.319 21.176 19.803 1.00 88.38 632 ARG A CA 1
ATOM 4734 C C . ARG A 1 632 ? -10.862 20.848 20.103 1.00 88.38 632 ARG A C 1
ATOM 4736 O O . ARG A 1 632 ? -9.954 21.551 19.662 1.00 88.38 632 ARG A O 1
ATOM 4743 N N . GLY A 1 633 ? -10.642 19.744 20.808 1.00 90.62 633 GLY A N 1
ATOM 4744 C CA . GLY A 1 633 ? -9.300 19.215 20.977 1.00 90.62 633 GLY A CA 1
ATOM 4745 C C . GLY A 1 633 ? -9.266 17.804 21.540 1.00 90.62 633 GLY A C 1
ATOM 4746 O O . GLY A 1 633 ? -10.174 17.391 22.266 1.00 90.62 633 GLY A O 1
ATOM 4747 N N . LEU A 1 634 ? -8.192 17.096 21.204 1.00 91.38 634 LEU A N 1
ATOM 4748 C CA . LEU A 1 634 ? -7.810 15.814 21.782 1.00 91.38 634 LEU A CA 1
ATOM 4749 C C . LEU A 1 634 ? -6.486 16.011 22.525 1.00 91.38 634 LEU A C 1
ATOM 4751 O O . LEU A 1 634 ? -5.515 16.509 21.957 1.00 91.38 634 LEU A O 1
ATOM 4755 N N . TYR A 1 635 ? -6.471 15.633 23.802 1.00 89.81 635 TYR A N 1
ATOM 4756 C CA . TYR A 1 635 ? -5.404 15.954 24.747 1.00 89.81 635 TYR A CA 1
ATOM 4757 C C . TYR A 1 635 ? -4.825 14.668 25.336 1.00 89.81 635 TYR A C 1
ATOM 4759 O O . TYR A 1 635 ? -5.578 13.827 25.829 1.00 89.81 635 TYR A O 1
ATOM 4767 N N . PHE A 1 636 ? -3.498 14.555 25.346 1.00 88.12 636 PHE A N 1
ATOM 4768 C CA . PHE A 1 636 ? -2.766 13.487 26.022 1.00 88.12 636 PHE A CA 1
ATOM 4769 C C . PHE A 1 636 ? -1.813 14.100 27.037 1.00 88.12 636 PHE A C 1
ATOM 4771 O O . PHE A 1 636 ? -1.025 14.978 26.692 1.00 88.12 636 PHE A O 1
ATOM 4778 N N . ALA A 1 637 ? -1.894 13.644 28.283 1.00 85.50 637 ALA A N 1
ATOM 4779 C CA . ALA A 1 637 ? -1.002 14.050 29.359 1.00 85.50 637 ALA A CA 1
ATOM 4780 C C . ALA A 1 637 ? -0.364 12.809 29.979 1.00 85.50 637 ALA A C 1
ATOM 4782 O O . ALA A 1 637 ? -1.036 11.790 30.140 1.00 85.50 637 ALA A O 1
ATOM 4783 N N . GLU A 1 638 ? 0.916 12.910 30.319 1.00 82.69 638 GLU A N 1
ATOM 4784 C CA . GLU A 1 638 ? 1.717 11.787 30.795 1.00 82.69 638 GLU A CA 1
ATOM 4785 C C . GLU A 1 638 ? 2.424 12.133 32.109 1.00 82.69 638 GLU A C 1
ATOM 4787 O O . GLU A 1 638 ? 3.378 12.917 32.163 1.00 82.69 638 GLU A O 1
ATOM 4792 N N . GLU A 1 639 ? 1.992 11.478 33.182 1.00 82.25 639 GLU A N 1
ATOM 4793 C CA . GLU A 1 639 ? 2.684 11.483 34.464 1.00 82.25 639 GLU A CA 1
ATOM 4794 C C . GLU A 1 639 ? 3.401 10.140 34.645 1.00 82.25 639 GLU A C 1
ATOM 4796 O O . GLU A 1 639 ? 2.779 9.087 34.706 1.00 82.25 639 GLU A O 1
ATOM 4801 N N . ASP A 1 640 ? 4.723 10.213 34.731 1.00 78.31 640 ASP A N 1
ATOM 4802 C CA . ASP A 1 640 ? 5.628 9.085 34.965 1.00 78.31 640 ASP A CA 1
ATOM 4803 C C . ASP A 1 640 ? 6.849 9.656 35.708 1.00 78.31 640 ASP A C 1
ATOM 4805 O O . ASP A 1 640 ? 7.595 10.454 35.123 1.00 78.31 640 ASP A O 1
ATOM 4809 N N . PRO A 1 641 ? 6.988 9.384 37.013 1.00 72.94 641 PRO A N 1
ATOM 4810 C CA . PRO A 1 641 ? 8.111 9.861 37.808 1.00 72.94 641 PRO A CA 1
ATOM 4811 C C . PRO A 1 641 ? 9.397 9.036 37.618 1.00 72.94 641 PRO A C 1
ATOM 4813 O O . PRO A 1 641 ? 10.450 9.488 38.061 1.00 72.94 641 PRO A O 1
ATOM 4816 N N . GLU A 1 642 ? 9.336 7.859 36.988 1.00 73.94 642 GLU A N 1
ATOM 4817 C CA . GLU A 1 642 ? 10.470 6.940 36.807 1.00 73.94 642 GLU A CA 1
ATOM 4818 C C . GLU A 1 642 ? 11.171 7.122 35.449 1.00 73.94 642 GLU A C 1
ATOM 4820 O O . GLU A 1 642 ? 12.354 6.803 35.303 1.00 73.94 642 GLU A O 1
ATOM 4825 N N . ALA A 1 643 ? 10.480 7.690 34.456 1.00 72.00 643 ALA A N 1
ATOM 4826 C CA . ALA A 1 643 ? 11.058 7.969 33.147 1.00 72.00 643 ALA A CA 1
ATOM 4827 C C . ALA A 1 643 ? 12.202 9.002 33.199 1.00 72.00 643 ALA A C 1
ATOM 4829 O O . ALA A 1 643 ? 12.014 10.176 33.526 1.00 72.00 643 ALA A O 1
ATOM 4830 N N . ASN A 1 644 ? 13.387 8.598 32.725 1.00 71.62 644 ASN A N 1
ATOM 4831 C CA . ASN A 1 644 ? 14.534 9.499 32.538 1.00 71.62 644 ASN A CA 1
ATOM 4832 C C . ASN A 1 644 ? 14.265 10.600 31.495 1.00 71.62 644 ASN A C 1
ATOM 4834 O O . ASN A 1 644 ? 14.832 11.692 31.570 1.00 71.62 644 ASN A O 1
ATOM 4838 N N . ARG A 1 645 ? 13.450 10.294 30.477 1.00 75.44 645 ARG A N 1
ATOM 4839 C CA . ARG A 1 645 ? 13.038 11.200 29.396 1.00 75.44 645 ARG A CA 1
ATOM 4840 C C . ARG A 1 645 ? 11.650 10.808 28.919 1.00 75.44 645 ARG A C 1
ATOM 4842 O O . ARG A 1 645 ? 11.350 9.623 28.852 1.00 75.44 645 ARG A O 1
ATOM 4849 N N . LYS A 1 646 ? 10.861 11.803 28.517 1.00 79.62 646 LYS A N 1
ATOM 4850 C CA . LYS A 1 646 ? 9.549 11.597 27.894 1.00 79.62 646 LYS A CA 1
ATOM 4851 C C . LYS A 1 646 ? 9.514 12.250 26.536 1.00 79.62 646 LYS A C 1
ATOM 4853 O O . LYS A 1 646 ? 10.141 13.301 26.335 1.00 79.62 646 LYS A O 1
ATOM 4858 N N . ASN A 1 647 ? 8.774 11.628 25.635 1.00 83.06 647 ASN A N 1
ATOM 4859 C CA . ASN A 1 647 ? 8.626 12.109 24.284 1.00 83.06 647 ASN A CA 1
ATOM 4860 C C . ASN A 1 647 ? 7.179 11.975 23.826 1.00 83.06 647 ASN A C 1
ATOM 4862 O O . ASN A 1 647 ? 6.623 10.882 23.841 1.00 83.06 647 ASN A O 1
ATOM 4866 N N . LEU A 1 648 ? 6.590 13.091 23.409 1.00 84.00 648 LEU A N 1
ATOM 4867 C CA . LEU A 1 648 ? 5.254 13.134 22.831 1.00 84.00 648 LEU A CA 1
ATOM 4868 C C . LEU A 1 648 ? 5.408 13.336 21.329 1.00 84.00 648 LEU A C 1
ATOM 4870 O O . LEU A 1 648 ? 5.859 14.395 20.882 1.00 84.00 648 LEU A O 1
ATOM 4874 N N . THR A 1 649 ? 5.039 12.313 20.565 1.00 86.44 649 THR A N 1
ATOM 4875 C CA . THR A 1 649 ? 5.232 12.283 19.117 1.00 86.44 649 THR A CA 1
ATOM 4876 C C . THR A 1 649 ? 3.886 12.213 18.404 1.00 86.44 649 THR A C 1
ATOM 4878 O O . THR A 1 649 ? 3.082 11.320 18.656 1.00 86.44 649 THR A O 1
ATOM 4881 N N . TRP A 1 650 ? 3.668 13.133 17.466 1.00 87.06 650 TRP A N 1
ATOM 4882 C CA . TRP A 1 650 ? 2.557 13.100 16.516 1.00 87.06 650 TRP A CA 1
ATOM 4883 C C . TRP A 1 650 ? 3.111 12.832 15.123 1.00 87.06 650 TRP A C 1
ATOM 4885 O O . TRP A 1 650 ? 4.042 13.508 14.687 1.00 87.06 650 TRP A O 1
ATOM 4895 N N . SER A 1 651 ? 2.528 11.882 14.398 1.00 84.62 651 SER A N 1
ATOM 4896 C CA . SER A 1 651 ? 2.930 11.565 13.026 1.00 84.62 651 SER A CA 1
ATOM 4897 C C . SER A 1 651 ? 1.710 11.421 12.123 1.00 84.62 651 SER A C 1
ATOM 4899 O O . SER A 1 651 ? 0.657 10.952 12.550 1.00 84.62 651 SER A O 1
ATOM 4901 N N . GLY A 1 652 ? 1.850 11.859 10.873 1.00 71.81 652 GLY A N 1
ATOM 4902 C CA . GLY A 1 652 ? 0.843 11.692 9.833 1.00 71.81 652 GLY A CA 1
ATOM 4903 C C . GLY A 1 652 ? 1.137 10.437 9.025 1.00 71.81 652 GLY A C 1
ATOM 4904 O O . GLY A 1 652 ? 1.478 10.543 7.856 1.00 71.81 652 GLY A O 1
ATOM 4905 N N . GLN A 1 653 ? 1.070 9.245 9.626 1.00 59.38 653 GLN A N 1
ATOM 4906 C CA . GLN A 1 653 ? 1.063 8.038 8.799 1.00 59.38 653 GLN A CA 1
ATOM 4907 C C . GLN A 1 653 ? -0.307 7.918 8.124 1.00 59.38 653 GLN A C 1
ATOM 4909 O O . GLN A 1 653 ? -1.283 7.498 8.746 1.00 59.38 653 GLN A O 1
ATOM 4914 N N . GLN A 1 654 ? -0.373 8.244 6.830 1.00 38.22 654 GLN A N 1
ATOM 4915 C CA . GLN A 1 654 ? -1.270 7.512 5.943 1.00 38.22 654 GLN A CA 1
ATOM 4916 C C . GLN A 1 654 ? -0.743 6.077 5.924 1.00 38.22 654 GLN A C 1
ATOM 4918 O O . GLN A 1 654 ? 0.281 5.800 5.310 1.00 38.22 654 GLN A O 1
ATOM 4923 N N . GLN A 1 655 ? -1.397 5.165 6.644 1.00 31.55 655 GLN A N 1
ATOM 4924 C CA . GLN A 1 655 ? -1.248 3.753 6.320 1.00 31.55 655 GLN A CA 1
ATOM 4925 C C . GLN A 1 655 ? -1.866 3.565 4.932 1.00 31.55 655 GLN A C 1
ATOM 4927 O O . GLN A 1 655 ? -3.074 3.373 4.806 1.00 31.55 655 GLN A O 1
ATOM 4932 N N . THR A 1 656 ? -1.049 3.693 3.890 1.00 24.56 656 THR A N 1
ATOM 4933 C CA . THR A 1 656 ? -1.268 2.972 2.640 1.00 24.56 656 THR A CA 1
ATOM 4934 C C . THR A 1 656 ? -1.048 1.505 2.989 1.00 24.56 656 THR A C 1
ATOM 4936 O O . THR A 1 656 ? 0.089 1.038 3.060 1.00 24.56 656 THR A O 1
ATOM 4939 N N . GLY A 1 657 ? -2.132 0.855 3.408 1.00 25.05 657 GLY A N 1
ATOM 4940 C CA . GLY A 1 657 ? -2.209 -0.599 3.442 1.00 25.05 657 GLY A CA 1
ATOM 4941 C C . GLY A 1 657 ? -2.453 -1.146 2.051 1.00 25.05 657 GLY A C 1
ATOM 4942 O O . GLY A 1 657 ? -3.001 -0.381 1.222 1.00 25.05 657 GLY A O 1
#